Protein AF-A0A7Y7TXP9-F1 (afdb_monomer_lite)

Secondary structure (DSSP, 8-state):
-HHHHHHHHHHHHHHHHHHHHHHHHHHHHHHHHTT-HHHHHHHHHHHHHSGGGGG-HHHHHHHHHHHHHHHH-TTTTTT-TTHHHHHHHHHHHHHHH-TT-SSHHHHHHHHHHHHHHHHHHHHHHHT-TT--HHHHHHHHHHHHHHHHHHHHTT---THHHHHHHHHHHHTT-HHHHHHHHHHHHHTT---HHHHHHHHHHHHHTT-HHHHHHHHHHHHHH-TT-HHHHHHHHHHHHHTT-HHHHHHHHHHHHHH-TT-HHHHHHHHHHHHHHHT-TTS-HHHHHHHHHHHHHHHHHHHHH-TT-HHHHHHHHHHHHHHHHHHHHHHTTS-GGGHHHHHHHHHHHHHHHHHHHHHHHHHHHH-TT-HHHHHHHHHHHHHTT-HHHHHHHHHHHT-

pLDDT: mean 94.37, std 7.23, range [53.0, 98.75]

Radius of gyration: 34.76 Å; chains: 1; bounding box: 93×47×100 Å

Sequence (395 aa):
MRKSVLLLAFLVISVASFAQMKKDRTTAYNYWQKHELAKAKEYIDKASESPDAASDAKVWYYKGSIYLDLSVSPELRVLYPNALETAYESNSKAKLLDTKNEFKTEILTNLLTIAGRYYDLGVGLVQAANATRTSYQDAAANFEKSLKISSENNVIDTSVFLGLGISYSYAGDTANAIKAYKKLIEMGAKEPSAYNSLSNLYKGKGDYDNAFKYVKEGLELYPSNTDMNVTQVNLFIATKQHNKALESLFKVREKEPENVSIQYAIGVTYDLLKNDTLLPQADRDKYFKEAVTAYEKTIKMDSTHFDALFNLGVIYFNKGGDVINVANKLPLSESKKYDDMIAEGKNNLKMALPNFERAEKLNPNDSQLLLSLKEIYTRLAMMDKLQQINAKLNK

Structure (mmCIF, N/CA/C/O backbone):
data_AF-A0A7Y7TXP9-F1
#
_entry.id   AF-A0A7Y7TXP9-F1
#
loop_
_atom_site.group_PDB
_atom_site.id
_atom_site.type_symbol
_atom_site.label_atom_id
_atom_site.label_alt_id
_atom_site.label_comp_id
_atom_site.label_asym_id
_atom_site.label_entity_id
_atom_site.label_seq_id
_atom_site.pdbx_PDB_ins_code
_atom_site.Cartn_x
_atom_site.Cartn_y
_atom_site.Cartn_z
_atom_site.occupancy
_a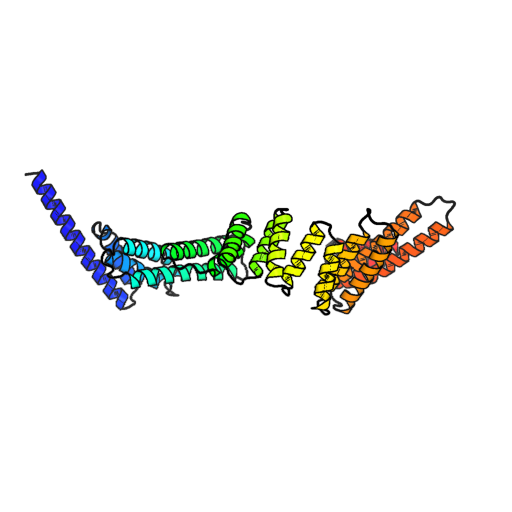tom_site.B_iso_or_equiv
_atom_site.auth_seq_id
_atom_site.auth_comp_id
_atom_site.auth_asym_id
_atom_site.auth_atom_id
_atom_site.pdbx_PDB_model_num
ATOM 1 N N . MET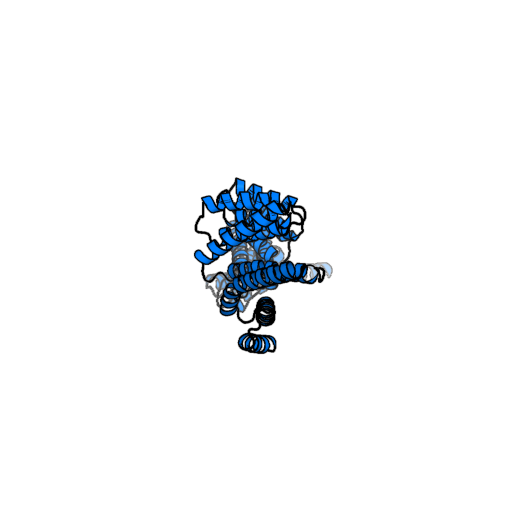 A 1 1 ? -59.384 -19.897 42.039 1.00 58.12 1 MET A N 1
ATOM 2 C CA . MET A 1 1 ? -58.187 -20.305 42.814 1.00 58.12 1 MET A CA 1
ATOM 3 C C . MET A 1 1 ? -56.966 -20.634 41.953 1.00 58.12 1 MET A C 1
ATOM 5 O O . MET A 1 1 ? -55.939 -20.021 42.191 1.00 58.12 1 MET A O 1
ATOM 9 N N . ARG A 1 2 ? -57.031 -21.508 40.930 1.00 57.25 2 ARG A N 1
ATOM 10 C CA . ARG A 1 2 ? -55.837 -21.872 40.122 1.00 57.25 2 ARG A CA 1
ATOM 11 C C . ARG A 1 2 ? -55.118 -20.693 39.435 1.00 57.25 2 ARG A C 1
ATOM 13 O O . ARG A 1 2 ? -53.897 -20.641 39.488 1.00 57.25 2 ARG A O 1
ATOM 20 N N . LYS A 1 3 ? -55.844 -19.719 38.864 1.00 53.00 3 LYS A N 1
ATOM 21 C CA . LYS A 1 3 ? -55.231 -18.513 38.257 1.00 53.00 3 LYS A CA 1
ATOM 22 C C . LYS A 1 3 ? -54.536 -17.610 39.288 1.00 53.00 3 LYS A C 1
ATOM 24 O O . LYS A 1 3 ? -53.456 -17.107 39.019 1.00 53.00 3 LYS A O 1
ATOM 29 N N . SER A 1 4 ? -55.122 -17.460 40.476 1.00 57.28 4 SER A N 1
ATOM 30 C CA . SER A 1 4 ? -54.574 -16.648 41.572 1.00 57.28 4 SER A CA 1
ATOM 31 C C . SER A 1 4 ? -53.322 -17.276 42.194 1.00 57.28 4 SER A C 1
ATOM 33 O O . SER A 1 4 ? -52.389 -16.558 42.521 1.00 57.28 4 SER A O 1
ATOM 35 N N . VAL A 1 5 ? -53.272 -18.611 42.305 1.00 65.31 5 VAL A N 1
ATOM 36 C CA . VAL A 1 5 ? -52.099 -19.356 42.804 1.00 65.31 5 VAL A CA 1
ATOM 37 C C . VAL A 1 5 ? -50.943 -19.316 41.802 1.00 65.31 5 VAL A C 1
ATOM 39 O O . VAL A 1 5 ? -49.802 -19.138 42.210 1.00 65.31 5 VAL A O 1
ATOM 42 N N . LEU A 1 6 ? -51.228 -19.413 40.498 1.00 62.00 6 LEU A N 1
ATOM 43 C CA . LEU A 1 6 ? -50.213 -19.258 39.450 1.00 62.00 6 LEU A CA 1
ATOM 44 C C . LEU A 1 6 ? -49.629 -17.840 39.423 1.00 62.00 6 LEU A C 1
ATOM 46 O O . LEU A 1 6 ? -48.417 -17.700 39.333 1.00 62.00 6 LEU A O 1
ATOM 50 N N . LEU A 1 7 ? -50.466 -16.806 39.571 1.00 60.03 7 LEU A N 1
ATOM 51 C CA . LEU A 1 7 ? -50.021 -15.412 39.697 1.00 60.03 7 LEU A CA 1
ATOM 52 C C . LEU A 1 7 ? -49.158 -15.191 40.945 1.00 60.03 7 LEU A C 1
ATOM 54 O O . LEU A 1 7 ? -48.111 -14.560 40.845 1.00 60.03 7 LEU A O 1
ATOM 58 N N . LEU A 1 8 ? -49.556 -15.743 42.097 1.00 62.56 8 LEU A N 1
ATOM 59 C CA . LEU A 1 8 ? -48.771 -15.643 43.330 1.00 62.56 8 LEU A CA 1
ATOM 60 C C . LEU A 1 8 ? -47.422 -16.368 43.206 1.00 62.56 8 LEU A C 1
ATOM 62 O O . LEU A 1 8 ? -46.400 -15.827 43.611 1.00 62.56 8 LEU A O 1
ATOM 66 N N . ALA A 1 9 ? -47.408 -17.570 42.620 1.00 60.16 9 ALA A N 1
ATOM 67 C CA . ALA A 1 9 ? -46.184 -18.336 42.398 1.00 60.16 9 ALA A CA 1
ATOM 68 C C . ALA A 1 9 ? -45.229 -17.614 41.435 1.00 60.16 9 ALA A C 1
ATOM 70 O O . ALA A 1 9 ? -44.035 -17.535 41.711 1.00 60.16 9 ALA A O 1
ATOM 71 N N . PHE A 1 10 ? -45.752 -17.018 40.357 1.00 61.94 10 PHE A N 1
ATOM 72 C CA . PHE A 1 10 ? -44.957 -16.204 39.433 1.00 61.94 10 PHE A CA 1
ATOM 73 C C . PHE A 1 10 ? -44.346 -14.983 40.130 1.00 61.94 10 PHE A C 1
ATOM 75 O O . PHE A 1 10 ? -43.168 -14.694 39.938 1.00 61.94 10 PHE A O 1
ATOM 82 N N . LEU A 1 11 ? -45.123 -14.312 40.987 1.00 64.19 11 LEU A N 1
ATOM 83 C CA . LEU A 1 11 ? -44.678 -13.136 41.736 1.00 64.19 11 LEU A CA 1
ATOM 84 C C . LEU A 1 11 ? -43.581 -13.479 42.762 1.00 64.19 11 LEU A C 1
ATOM 86 O O . LEU A 1 11 ? -42.633 -12.719 42.943 1.00 64.19 11 LEU A O 1
ATOM 90 N N . VAL A 1 12 ? -43.677 -14.639 43.419 1.00 65.56 12 VAL A N 1
ATOM 91 C CA . VAL A 1 12 ? -42.652 -15.119 44.365 1.00 65.56 12 VAL A CA 1
ATOM 92 C C . VAL A 1 12 ? -41.362 -15.502 43.632 1.00 65.56 12 VAL A C 1
ATOM 94 O O . VAL A 1 12 ? -40.275 -15.154 44.096 1.00 65.56 12 VAL A O 1
ATOM 97 N N . ILE A 1 13 ? -41.467 -16.150 42.466 1.00 64.50 13 ILE A N 1
ATOM 98 C CA . ILE A 1 13 ? -40.306 -16.508 41.636 1.00 64.50 13 ILE A CA 1
ATOM 99 C C . ILE A 1 13 ? -39.596 -15.247 41.118 1.00 64.50 13 ILE A C 1
ATOM 101 O O . ILE A 1 13 ? -38.369 -15.174 41.196 1.00 64.50 13 ILE A O 1
ATOM 105 N N . SER A 1 14 ? -40.335 -14.224 40.667 1.00 69.31 14 SER A N 1
ATOM 106 C CA . SER A 1 14 ? -39.733 -12.965 40.203 1.00 69.31 14 SER A CA 1
ATOM 107 C C . SER A 1 14 ? -39.042 -12.188 41.329 1.00 69.31 14 SER A C 1
ATOM 109 O O . SER A 1 14 ? -37.951 -11.662 41.138 1.00 69.31 14 SER A O 1
ATOM 111 N N . VAL A 1 15 ? -39.616 -12.155 42.539 1.00 75.50 15 VAL A N 1
ATOM 112 C CA . VAL A 1 15 ? -38.993 -11.467 43.689 1.00 75.50 15 VAL A CA 1
ATOM 113 C C . VAL A 1 15 ? -37.711 -12.175 44.147 1.00 75.50 15 VAL A C 1
ATOM 115 O O . VAL A 1 15 ? -36.724 -11.508 44.465 1.00 75.50 15 VAL A O 1
ATOM 118 N N . ALA A 1 16 ? -37.696 -13.512 44.150 1.00 79.50 16 ALA A N 1
ATOM 119 C CA . ALA A 1 16 ? -36.507 -14.291 44.496 1.00 79.50 16 ALA A CA 1
ATOM 120 C C . ALA A 1 16 ? -35.383 -14.124 43.457 1.00 79.50 16 ALA A C 1
ATOM 122 O O . ALA A 1 16 ? -34.233 -13.895 43.841 1.00 79.50 16 ALA A O 1
ATOM 123 N N . SER A 1 17 ? -35.721 -14.164 42.161 1.00 84.88 17 SER A N 1
ATOM 124 C CA . SER A 1 17 ? -34.792 -13.880 41.054 1.00 84.88 17 SER A CA 1
ATOM 125 C C . SER A 1 17 ? -34.138 -12.506 41.214 1.00 84.88 17 SER A C 1
ATOM 127 O O . SER A 1 17 ? -32.910 -12.387 41.203 1.00 84.88 17 SER A O 1
ATOM 129 N N . PHE A 1 18 ? -34.943 -11.476 41.474 1.00 88.44 18 PHE A N 1
ATOM 130 C CA . PHE A 1 18 ? -34.459 -10.108 41.612 1.00 88.44 18 PHE A CA 1
ATOM 131 C C . PHE A 1 18 ? -33.530 -9.915 42.818 1.00 88.44 18 PHE A C 1
ATOM 133 O O . PHE A 1 18 ? -32.506 -9.227 42.730 1.00 88.44 18 PHE A O 1
ATOM 140 N N . ALA A 1 19 ? -33.863 -10.522 43.961 1.00 92.00 19 ALA A N 1
ATOM 141 C CA . ALA A 1 19 ? -33.024 -10.472 45.156 1.00 92.00 19 ALA A CA 1
ATOM 142 C C . ALA A 1 19 ? -31.674 -11.171 44.932 1.00 92.00 19 ALA A C 1
ATOM 144 O O . ALA A 1 19 ? -30.631 -10.635 45.322 1.00 92.00 19 ALA A O 1
ATOM 145 N N . GLN A 1 20 ? -31.684 -12.326 44.259 1.00 94.44 20 GLN A N 1
ATOM 146 C CA . GLN A 1 20 ? -30.472 -13.072 43.931 1.00 94.44 20 GLN A CA 1
ATOM 147 C C . GLN A 1 20 ? -29.583 -12.293 42.950 1.00 94.44 20 GLN A C 1
ATOM 149 O O . GLN A 1 20 ? -28.403 -12.092 43.233 1.00 94.44 20 GLN A O 1
ATOM 154 N N . MET A 1 21 ? -30.158 -11.722 41.886 1.00 96.50 21 MET A N 1
ATOM 155 C CA . MET A 1 21 ? -29.439 -10.855 40.943 1.00 96.50 21 MET A CA 1
ATOM 156 C C . MET A 1 21 ? -28.727 -9.698 41.654 1.00 96.50 21 MET A C 1
ATOM 158 O O . MET A 1 21 ? -27.551 -9.428 41.402 1.00 96.50 21 MET A O 1
ATOM 162 N N . LYS A 1 22 ? -29.412 -9.004 42.575 1.00 96.75 22 LYS A N 1
ATOM 163 C CA . LYS A 1 22 ? -28.809 -7.901 43.341 1.00 96.75 22 LYS A CA 1
ATOM 164 C C . LYS A 1 22 ? -27.637 -8.366 44.203 1.00 96.75 22 LYS A C 1
ATOM 166 O O . LYS A 1 22 ? -26.642 -7.638 44.313 1.00 96.75 22 LYS A O 1
ATOM 171 N N . LYS A 1 23 ? -27.751 -9.546 44.817 1.00 97.50 23 LYS A N 1
ATOM 172 C CA . LYS A 1 23 ? -26.687 -10.151 45.625 1.00 97.50 23 LYS A CA 1
ATOM 173 C C . LYS A 1 23 ? -25.474 -10.488 44.762 1.00 97.50 23 LYS A C 1
ATOM 175 O O . LYS A 1 23 ? -24.360 -10.109 45.127 1.00 97.50 23 LYS A O 1
ATOM 180 N N . ASP A 1 24 ? -25.683 -11.124 43.614 1.00 98.19 24 ASP A N 1
ATOM 181 C CA . ASP A 1 24 ? -24.602 -11.496 42.699 1.00 98.19 24 ASP A CA 1
ATOM 182 C C . ASP A 1 24 ? -23.923 -10.257 42.111 1.00 98.19 24 ASP A C 1
ATOM 184 O O . ASP A 1 24 ? -22.701 -10.148 42.165 1.00 98.19 24 ASP A O 1
ATOM 188 N N . ARG A 1 25 ? -24.693 -9.242 41.700 1.00 97.81 25 ARG A N 1
ATOM 189 C CA . ARG A 1 25 ? -24.160 -7.944 41.255 1.00 97.81 25 ARG A CA 1
ATOM 190 C C . ARG A 1 25 ? -23.298 -7.266 42.325 1.00 97.81 25 ARG A C 1
ATOM 192 O O . ARG A 1 25 ? -22.236 -6.735 42.015 1.00 97.81 25 ARG A O 1
ATOM 199 N N . THR A 1 26 ? -23.749 -7.261 43.581 1.00 98.12 26 THR A N 1
ATOM 200 C CA . THR A 1 26 ? -22.993 -6.662 44.699 1.00 98.12 26 THR A CA 1
ATOM 201 C C . THR A 1 26 ? -21.713 -7.443 44.979 1.00 98.12 26 THR A C 1
ATOM 203 O O . THR A 1 26 ? -20.654 -6.860 45.196 1.00 98.12 26 THR A O 1
ATOM 206 N N . THR A 1 27 ? -21.795 -8.772 44.931 1.00 98.44 27 THR A N 1
ATOM 207 C CA . THR A 1 27 ? -20.637 -9.656 45.093 1.00 98.44 27 THR A CA 1
ATOM 208 C C . THR A 1 27 ? -19.616 -9.431 43.978 1.00 98.44 27 THR A C 1
ATOM 210 O O . THR A 1 27 ? -18.429 -9.280 44.264 1.00 98.44 27 THR A O 1
ATOM 213 N N . ALA A 1 28 ? -20.073 -9.319 42.728 1.00 98.56 28 ALA A N 1
ATOM 214 C CA . ALA A 1 28 ? -19.230 -9.009 41.581 1.00 98.56 28 ALA A CA 1
ATOM 215 C C . ALA A 1 28 ? -18.500 -7.673 41.752 1.00 98.56 28 ALA A C 1
ATOM 217 O O . ALA A 1 28 ? -17.284 -7.621 41.586 1.00 98.56 28 ALA A O 1
ATOM 218 N N . TYR A 1 29 ? -19.220 -6.620 42.157 1.00 98.31 29 TYR A N 1
ATOM 219 C CA . TYR A 1 29 ? -18.627 -5.315 42.449 1.00 98.31 29 TYR A CA 1
ATOM 220 C C . TYR A 1 29 ? -17.538 -5.418 43.523 1.00 98.31 29 TYR A C 1
ATOM 222 O O . TYR A 1 29 ? -16.434 -4.923 43.326 1.00 98.31 29 TYR A O 1
ATOM 230 N N . ASN A 1 30 ? -17.800 -6.122 44.625 1.00 98.44 30 ASN A N 1
ATOM 231 C CA . ASN A 1 30 ? -16.824 -6.275 45.704 1.00 98.44 30 ASN A CA 1
ATOM 232 C C . ASN A 1 30 ? -15.546 -7.001 45.257 1.00 98.44 30 ASN A C 1
ATOM 234 O O . ASN A 1 30 ? -14.458 -6.624 45.688 1.00 98.44 30 ASN A O 1
ATOM 238 N N . TYR A 1 31 ? -15.653 -8.027 44.406 1.00 98.62 31 TYR A N 1
ATOM 239 C CA . TYR A 1 31 ? -14.475 -8.680 43.823 1.00 98.62 31 TYR A CA 1
ATOM 240 C C . TYR A 1 31 ? -13.756 -7.783 42.818 1.00 98.62 31 TYR A C 1
ATOM 242 O O . TYR A 1 31 ? -12.527 -7.761 42.794 1.00 98.62 31 TYR A O 1
ATOM 250 N N . TRP A 1 32 ? -14.505 -7.009 42.033 1.00 98.19 32 TRP A N 1
ATOM 251 C CA . TRP A 1 32 ? -13.940 -6.056 41.086 1.00 98.19 32 TRP A CA 1
ATOM 252 C C . TRP A 1 32 ? -13.111 -4.976 41.793 1.00 98.19 32 TRP A C 1
ATOM 254 O O . TRP A 1 32 ? -11.963 -4.761 41.420 1.00 98.19 32 TRP A O 1
ATOM 264 N N . GLN A 1 33 ? -13.620 -4.398 42.889 1.00 97.75 33 GLN A N 1
ATOM 265 C CA . GLN A 1 33 ? -12.883 -3.423 43.710 1.00 97.75 33 GLN A CA 1
ATOM 266 C C . GLN A 1 33 ? -11.614 -4.002 44.362 1.00 97.75 33 GLN A C 1
ATOM 268 O O . GLN A 1 33 ? -10.717 -3.258 44.743 1.00 97.75 33 GLN A O 1
ATOM 273 N N . LYS A 1 34 ? -11.526 -5.330 44.495 1.00 97.75 34 LYS A N 1
ATOM 274 C CA . LYS A 1 34 ? -10.330 -6.043 44.976 1.00 97.75 34 LYS A CA 1
ATOM 275 C C . LYS A 1 34 ? -9.392 -6.478 43.845 1.00 97.75 34 LYS A C 1
ATOM 277 O O . LYS A 1 34 ? -8.436 -7.200 44.107 1.00 97.75 34 LYS A O 1
ATOM 282 N N . HIS A 1 35 ? -9.676 -6.091 42.600 1.00 95.56 35 HIS A N 1
ATOM 283 C CA . HIS A 1 35 ? -8.983 -6.544 41.389 1.00 95.56 35 HIS A CA 1
ATOM 284 C C . HIS A 1 35 ? -8.980 -8.076 41.195 1.00 95.56 35 HIS A C 1
ATOM 286 O O . HIS A 1 35 ? -8.168 -8.625 40.452 1.00 95.56 35 HIS A O 1
ATOM 292 N N . GLU A 1 36 ? -9.933 -8.794 41.800 1.00 97.31 36 GLU A N 1
ATOM 293 C CA . GLU A 1 36 ? -10.119 -10.240 41.626 1.00 97.31 36 GLU A CA 1
ATOM 294 C C . GLU A 1 36 ? -10.991 -10.522 40.383 1.00 97.31 36 GLU A C 1
ATOM 296 O O . GLU A 1 36 ? -12.106 -11.045 40.477 1.00 97.31 36 GLU A O 1
ATOM 301 N N . LEU A 1 37 ? -10.492 -10.146 39.198 1.00 97.25 37 LEU A N 1
ATOM 302 C CA . LEU A 1 37 ? -11.286 -10.031 37.962 1.00 97.25 37 LEU A CA 1
ATOM 303 C C . LEU A 1 37 ? -11.977 -11.330 37.519 1.00 97.25 37 LEU A C 1
ATOM 305 O O . LEU A 1 37 ? -13.117 -11.287 37.065 1.00 97.25 37 LEU A O 1
ATOM 309 N N . ALA A 1 38 ? -11.343 -12.495 37.689 1.00 96.62 38 ALA A N 1
ATOM 310 C CA . ALA A 1 38 ? -11.958 -13.778 37.333 1.00 96.62 38 ALA A CA 1
ATOM 311 C C . ALA A 1 38 ? -13.196 -14.096 38.195 1.00 96.62 38 ALA A C 1
ATOM 313 O O . ALA A 1 38 ? -14.203 -14.577 37.679 1.00 96.62 38 ALA A O 1
ATOM 314 N N . LYS A 1 39 ? -13.158 -13.770 39.496 1.00 98.06 39 LYS A N 1
ATOM 315 C CA . LYS A 1 39 ? -14.320 -13.928 40.385 1.00 98.06 39 LYS A CA 1
ATOM 316 C C . LYS A 1 39 ? -15.367 -12.858 40.111 1.00 98.06 39 LYS A C 1
ATOM 318 O O . LYS A 1 39 ? -16.553 -13.162 40.064 1.00 98.06 39 LYS A O 1
ATOM 323 N N . ALA A 1 40 ? -14.942 -11.615 39.879 1.00 98.50 40 ALA A N 1
ATOM 324 C CA . ALA A 1 40 ? -15.851 -10.544 39.483 1.00 98.50 40 ALA A CA 1
ATOM 325 C C . ALA A 1 40 ? -16.651 -10.934 38.226 1.00 98.50 40 ALA A C 1
ATOM 327 O O . ALA A 1 40 ? -17.874 -10.796 38.216 1.00 98.50 40 ALA A O 1
ATOM 328 N N . LYS A 1 41 ? -15.972 -11.513 37.223 1.00 98.38 41 LYS A N 1
ATOM 329 C CA . LYS A 1 41 ? -16.573 -12.082 36.010 1.00 98.38 41 LYS A CA 1
ATOM 330 C C . LYS A 1 41 ? -17.606 -13.165 36.329 1.00 98.38 41 LYS A C 1
ATOM 332 O O . LYS A 1 41 ? -18.728 -13.095 35.840 1.00 98.38 41 LYS A O 1
ATOM 337 N N . GLU A 1 42 ? -17.248 -14.144 37.159 1.00 98.19 42 GLU A N 1
ATOM 338 C CA . GLU A 1 42 ? -18.145 -15.247 37.529 1.00 98.19 42 GLU A CA 1
ATOM 339 C C . GLU A 1 42 ? -19.477 -14.734 38.097 1.00 98.19 42 GLU A C 1
ATOM 341 O O . GLU A 1 42 ? -20.552 -15.152 37.664 1.00 98.19 42 GLU A O 1
ATOM 346 N N . TYR A 1 43 ? -19.417 -13.804 39.052 1.00 98.62 43 TYR A N 1
ATOM 347 C CA . TYR A 1 43 ? -20.621 -13.278 39.693 1.00 98.62 43 TYR A CA 1
ATOM 348 C C . TYR A 1 43 ? -21.394 -12.303 38.801 1.00 98.62 43 TYR A C 1
ATOM 350 O O . TYR A 1 43 ? -22.625 -12.281 38.869 1.00 98.62 43 TYR A O 1
ATOM 358 N N . ILE A 1 44 ? -20.725 -11.509 37.955 1.00 98.69 44 ILE A N 1
ATOM 359 C CA . ILE A 1 44 ? -21.446 -10.588 37.069 1.00 98.69 44 ILE A CA 1
ATOM 360 C C . ILE A 1 44 ? -22.140 -11.321 35.921 1.00 98.69 44 ILE A C 1
ATOM 362 O O . ILE A 1 44 ? -23.223 -10.905 35.510 1.00 98.69 44 ILE A O 1
ATOM 366 N N . ASP A 1 45 ? -21.575 -12.434 35.448 1.00 98.38 45 ASP A N 1
ATOM 367 C CA . ASP A 1 45 ? -22.228 -13.288 34.458 1.00 98.38 45 ASP A CA 1
ATOM 368 C C . ASP A 1 45 ? -23.510 -13.893 35.038 1.00 98.38 45 ASP A C 1
ATOM 370 O O . ASP A 1 45 ? -24.575 -13.681 34.454 1.00 98.38 45 ASP A O 1
ATOM 374 N N . LYS A 1 46 ? -23.440 -14.481 36.244 1.00 97.75 46 LYS A N 1
ATOM 375 C CA . LYS A 1 46 ? -24.615 -14.972 36.992 1.00 97.75 46 LYS A CA 1
ATOM 376 C C . LYS A 1 46 ? -25.687 -13.894 37.159 1.00 97.75 46 LYS A C 1
ATOM 378 O O . LYS A 1 46 ? -26.861 -14.133 36.894 1.00 97.75 46 LYS A O 1
ATOM 383 N N . ALA A 1 47 ? -25.291 -12.682 37.557 1.00 97.94 47 ALA A N 1
ATOM 384 C CA . ALA A 1 47 ? -26.229 -11.571 37.690 1.00 97.94 47 ALA A CA 1
ATOM 385 C C . ALA A 1 47 ? -26.882 -11.206 36.344 1.00 97.94 47 ALA A C 1
ATOM 387 O O . ALA A 1 47 ? -28.075 -10.923 36.299 1.00 97.94 47 ALA A O 1
ATOM 388 N N . SER A 1 48 ? -26.122 -11.225 35.245 1.00 97.56 48 SER A N 1
ATOM 389 C CA . SER A 1 48 ? -26.611 -10.840 33.914 1.00 97.56 48 SER A CA 1
ATOM 390 C C . SER A 1 48 ? -27.551 -11.853 33.250 1.00 97.56 48 SER A C 1
ATOM 392 O O . SER A 1 48 ? -28.262 -11.482 32.318 1.00 97.56 48 SER A O 1
ATOM 394 N N . GLU A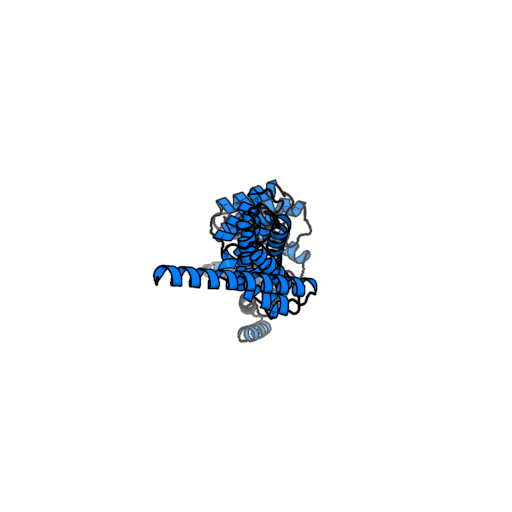 1 49 ? -27.575 -13.100 33.728 1.00 96.06 49 GLU A N 1
ATOM 395 C CA . GLU A 1 49 ? -28.486 -14.157 33.262 1.00 96.06 49 GLU A CA 1
ATOM 396 C C . GLU A 1 49 ? -29.899 -14.037 33.855 1.00 96.06 49 GLU A C 1
ATOM 398 O O . GLU A 1 49 ? -30.847 -14.619 33.325 1.00 96.06 49 GLU A O 1
ATOM 403 N N . SER A 1 50 ? -30.068 -13.271 34.938 1.00 95.25 50 SER A N 1
ATOM 404 C CA . SER A 1 50 ? -31.386 -13.031 35.526 1.00 95.25 50 SER A CA 1
ATOM 405 C C . SER A 1 50 ? -32.300 -12.288 34.537 1.00 95.25 50 SER A C 1
ATOM 407 O O . SER A 1 50 ? -31.875 -11.292 33.944 1.00 95.25 50 SER A O 1
ATOM 409 N N . PRO A 1 51 ? -33.584 -12.676 34.404 1.00 92.44 51 PRO A N 1
ATOM 410 C CA . PRO A 1 51 ? -34.552 -11.930 33.598 1.00 92.44 51 PRO A CA 1
ATOM 411 C C . PRO A 1 51 ? -34.670 -10.457 34.009 1.00 92.44 51 PRO A C 1
ATOM 413 O O . PRO A 1 51 ? -34.860 -9.583 33.162 1.00 92.44 51 PRO A O 1
ATOM 416 N N . ASP A 1 52 ? -34.502 -10.172 35.302 1.00 92.69 52 ASP A N 1
ATOM 417 C CA . ASP A 1 52 ? -34.599 -8.821 35.850 1.00 92.69 52 ASP A CA 1
ATOM 418 C C . ASP A 1 52 ? -33.437 -7.920 35.390 1.00 92.69 52 ASP A C 1
ATOM 420 O O . ASP A 1 52 ? -33.587 -6.695 35.295 1.00 92.69 52 ASP A O 1
ATOM 424 N N . ALA A 1 53 ? -32.299 -8.519 35.011 1.00 93.81 53 ALA A N 1
ATOM 425 C CA . ALA A 1 53 ? -31.123 -7.797 34.538 1.00 93.81 53 ALA A CA 1
ATOM 426 C C . ALA A 1 53 ? -31.405 -7.038 33.244 1.00 93.81 53 ALA A C 1
ATOM 428 O O . ALA A 1 53 ? -30.753 -6.032 32.978 1.00 93.81 53 ALA A O 1
ATOM 429 N N . ALA A 1 54 ? -32.396 -7.455 32.447 1.00 92.50 54 ALA A N 1
ATOM 430 C CA . ALA A 1 54 ? -32.783 -6.769 31.215 1.00 92.50 54 ALA A CA 1
ATOM 431 C C . ALA A 1 54 ? -33.108 -5.277 31.421 1.00 92.50 54 ALA A C 1
ATOM 433 O O . ALA A 1 54 ? -32.966 -4.503 30.477 1.00 92.50 54 ALA A O 1
ATOM 434 N N . SER A 1 55 ? -33.488 -4.886 32.643 1.00 92.69 55 SER A N 1
ATOM 435 C CA . SER A 1 55 ? -33.836 -3.512 33.023 1.00 92.69 55 SER A CA 1
ATOM 436 C C . SER A 1 55 ? -32.841 -2.837 33.984 1.00 92.69 55 SER A C 1
ATOM 438 O O . SER A 1 55 ? -33.027 -1.672 34.333 1.00 92.69 55 SER A O 1
ATOM 440 N N . ASP A 1 56 ? -31.780 -3.528 34.417 1.00 95.44 56 ASP A N 1
ATOM 441 C CA . ASP A 1 56 ? -30.855 -3.033 35.446 1.00 95.44 56 ASP A CA 1
ATOM 442 C C . ASP A 1 56 ? -29.566 -2.472 34.819 1.00 95.44 56 ASP A C 1
ATOM 444 O O . ASP A 1 56 ? -28.631 -3.208 34.500 1.00 95.44 56 ASP A O 1
ATOM 448 N N . ALA A 1 57 ? -29.499 -1.145 34.663 1.00 97.25 57 ALA A N 1
ATOM 449 C CA . ALA A 1 57 ? -28.334 -0.460 34.091 1.00 97.25 57 ALA A CA 1
ATOM 450 C C . ALA A 1 57 ? -27.022 -0.770 34.838 1.00 97.25 57 ALA A C 1
ATOM 452 O O . ALA A 1 57 ? -25.966 -0.873 34.216 1.00 97.25 57 ALA A O 1
ATOM 453 N N . LYS A 1 58 ? -27.087 -0.973 36.162 1.00 97.88 58 LYS A N 1
ATOM 454 C CA . LYS A 1 58 ? -25.920 -1.213 37.024 1.00 97.88 58 LYS A CA 1
ATOM 455 C C . LYS A 1 58 ? -25.298 -2.586 36.768 1.00 97.88 58 LYS A C 1
ATOM 457 O O . LYS A 1 58 ? -24.076 -2.696 36.786 1.00 97.88 58 LYS A O 1
ATOM 462 N N . VAL A 1 59 ? -26.105 -3.616 36.486 1.00 98.38 59 VAL A N 1
ATOM 463 C CA . VAL A 1 59 ? -25.594 -4.936 36.060 1.00 98.38 59 VAL A CA 1
ATOM 464 C C . VAL A 1 59 ? -24.770 -4.801 34.781 1.00 98.38 59 VAL A C 1
ATOM 466 O O . VAL A 1 59 ? -23.635 -5.269 34.730 1.00 98.38 59 VAL A O 1
ATOM 469 N N . TRP A 1 60 ? -25.311 -4.131 33.762 1.00 98.62 60 TRP A N 1
ATOM 470 C CA . TRP A 1 60 ? -24.634 -4.001 32.469 1.00 98.62 60 TRP A CA 1
ATOM 471 C C . TRP A 1 60 ? -23.426 -3.070 32.522 1.00 98.62 60 TRP A C 1
ATOM 473 O O . TRP A 1 60 ? -22.420 -3.365 31.883 1.00 98.62 60 TRP A O 1
ATOM 483 N N . TYR A 1 61 ? -23.478 -2.007 33.328 1.00 98.62 61 TYR A N 1
ATOM 484 C CA . TYR A 1 61 ? -22.323 -1.146 33.575 1.00 98.62 61 TYR A CA 1
ATOM 485 C C . TYR A 1 61 ? -21.185 -1.934 34.237 1.00 98.62 61 TYR A C 1
ATOM 487 O O . TYR A 1 61 ? -20.081 -1.971 33.702 1.00 98.62 61 TYR A O 1
ATOM 495 N N . TYR A 1 62 ? -21.453 -2.641 35.344 1.00 98.62 62 TYR A N 1
ATOM 496 C CA . TYR A 1 62 ? -20.426 -3.445 36.017 1.00 98.62 62 TYR A CA 1
ATOM 497 C C . TYR A 1 62 ? -19.884 -4.548 35.112 1.00 98.62 62 TYR A C 1
ATOM 499 O O . TYR A 1 62 ? -18.674 -4.755 35.077 1.00 98.62 62 TYR A O 1
ATOM 507 N N . LYS A 1 63 ? -20.745 -5.218 34.335 1.00 98.75 63 LYS A N 1
ATOM 508 C CA . LYS A 1 63 ? -20.299 -6.205 33.344 1.00 98.75 63 LYS A CA 1
ATOM 509 C C . LYS A 1 63 ? -19.373 -5.555 32.323 1.00 98.75 63 LYS A C 1
ATOM 511 O O . LYS A 1 63 ? -18.275 -6.049 32.099 1.00 98.75 63 LYS A O 1
ATOM 516 N N . GLY A 1 64 ? -19.774 -4.415 31.770 1.00 98.62 64 GLY A N 1
ATOM 517 C CA . GLY A 1 64 ? -18.978 -3.646 30.824 1.00 98.62 64 GLY A CA 1
ATOM 518 C C . GLY A 1 64 ? -17.591 -3.290 31.354 1.00 98.62 64 GLY A C 1
ATOM 519 O O . GLY A 1 64 ? -16.602 -3.538 30.670 1.00 98.62 64 GLY A O 1
ATOM 520 N N . SER A 1 65 ? -17.510 -2.762 32.574 1.00 98.69 65 SER A N 1
ATOM 521 C CA . SER A 1 65 ? -16.240 -2.362 33.189 1.00 98.69 65 SER A CA 1
ATOM 522 C C . SER A 1 65 ? -15.351 -3.554 33.552 1.00 98.69 65 SER A C 1
ATOM 524 O O . SER A 1 65 ? -14.165 -3.549 33.240 1.00 98.69 65 SER A O 1
ATOM 526 N N . ILE A 1 66 ? -15.914 -4.619 34.136 1.00 98.62 66 ILE A N 1
ATOM 527 C CA . ILE A 1 66 ? -15.154 -5.833 34.482 1.00 98.62 66 ILE A CA 1
ATOM 528 C C . ILE A 1 66 ? -14.557 -6.469 33.222 1.00 98.62 66 ILE A C 1
ATOM 530 O O . ILE A 1 66 ? -13.390 -6.852 33.207 1.00 98.62 66 ILE A O 1
ATOM 534 N N . TYR A 1 67 ? -15.344 -6.576 32.149 1.00 98.75 67 TYR A N 1
ATOM 535 C CA . TYR A 1 67 ? -14.865 -7.142 30.891 1.00 98.75 67 TYR A CA 1
ATOM 536 C C . TYR A 1 67 ? -13.857 -6.234 30.174 1.00 98.75 67 TYR A C 1
ATOM 538 O O . TYR A 1 67 ? -12.945 -6.743 29.520 1.00 98.75 67 TYR A O 1
ATOM 546 N N . LEU A 1 68 ? -13.957 -4.912 30.339 1.00 98.44 68 LEU A N 1
ATOM 547 C CA . LEU A 1 68 ? -12.927 -3.991 29.866 1.00 98.44 68 LEU A CA 1
ATOM 548 C C . LEU A 1 68 ? -11.597 -4.250 30.587 1.00 98.44 68 LEU A C 1
ATOM 550 O O . LEU A 1 68 ? -10.588 -4.461 29.912 1.00 98.44 68 LEU A O 1
ATOM 554 N N . ASP A 1 69 ? -11.605 -4.353 31.917 1.00 97.62 69 ASP A N 1
ATOM 555 C CA . ASP A 1 69 ? -10.409 -4.652 32.717 1.00 97.62 69 ASP A CA 1
ATOM 556 C C . ASP A 1 69 ? -9.787 -6.011 32.352 1.00 97.62 69 ASP A C 1
ATOM 558 O O . ASP A 1 69 ? -8.566 -6.136 32.215 1.00 97.62 69 ASP A O 1
ATOM 562 N N . LEU A 1 70 ? -10.621 -7.028 32.103 1.00 97.12 70 LEU A N 1
ATOM 563 C CA . LEU A 1 70 ? -10.165 -8.327 31.594 1.00 97.12 70 LEU A CA 1
ATOM 564 C C . LEU A 1 70 ? -9.459 -8.205 30.238 1.00 97.12 70 LEU A C 1
ATOM 566 O O . LEU A 1 70 ? -8.455 -8.878 30.012 1.00 97.12 70 LEU A O 1
ATOM 570 N N . SER A 1 71 ? -9.968 -7.357 29.339 1.00 95.94 71 SER A N 1
ATOM 571 C CA . SER A 1 71 ? -9.416 -7.190 27.988 1.00 95.94 71 SER A CA 1
ATOM 572 C C . SER A 1 71 ? -8.060 -6.472 27.958 1.00 95.94 71 SER A C 1
ATOM 574 O O . SER A 1 71 ? -7.290 -6.633 27.004 1.00 95.94 71 SER A O 1
ATOM 576 N N . VAL A 1 72 ? -7.753 -5.678 28.989 1.00 92.75 72 VAL A N 1
ATOM 577 C CA . VAL A 1 72 ? -6.496 -4.922 29.082 1.00 92.75 72 VAL A CA 1
ATOM 578 C C . VAL A 1 72 ? -5.448 -5.603 29.963 1.00 92.75 72 VAL A C 1
ATOM 580 O O . VAL A 1 72 ? -4.264 -5.315 29.790 1.00 92.75 72 VAL A O 1
ATOM 583 N N . SER A 1 73 ? -5.838 -6.542 30.834 1.00 92.81 73 SER A N 1
ATOM 584 C CA . SER A 1 73 ? -4.897 -7.360 31.611 1.00 92.81 73 SER A CA 1
ATOM 585 C C . SER A 1 73 ? -4.024 -8.226 30.685 1.00 92.81 73 SER A C 1
ATOM 587 O O . SER A 1 73 ? -4.563 -9.017 29.904 1.00 92.81 73 SER A O 1
ATOM 589 N N . PRO A 1 74 ? -2.682 -8.122 30.763 1.00 88.75 74 PRO A N 1
ATOM 590 C CA . PRO A 1 74 ? -1.772 -8.922 29.943 1.00 88.75 74 PRO A CA 1
ATOM 591 C C . PRO A 1 74 ? -1.980 -10.432 30.087 1.00 88.75 74 PRO A C 1
ATOM 593 O O . PRO A 1 74 ? -1.933 -11.150 29.087 1.00 88.75 74 PRO A O 1
ATOM 596 N N . GLU A 1 75 ? -2.238 -10.898 31.309 1.00 90.69 75 GLU A N 1
ATOM 597 C CA . GLU A 1 75 ? -2.398 -12.311 31.648 1.00 90.69 75 GLU A CA 1
ATOM 598 C C . GLU A 1 75 ? -3.789 -12.826 31.265 1.00 90.69 75 GLU A C 1
ATOM 600 O O . GLU A 1 75 ? -3.929 -13.930 30.738 1.00 90.69 75 GLU A O 1
ATOM 605 N N . LEU A 1 76 ? -4.832 -12.027 31.512 1.00 91.50 76 LEU A N 1
ATOM 606 C CA . LEU A 1 76 ? -6.216 -12.484 31.377 1.00 91.50 76 LEU A CA 1
ATOM 607 C C . LEU A 1 76 ? -6.782 -12.293 29.970 1.00 91.50 76 LEU A C 1
ATOM 609 O O . LEU A 1 76 ? -7.642 -13.077 29.568 1.00 91.50 76 LEU A O 1
ATOM 613 N N . ARG A 1 77 ? -6.289 -11.332 29.179 1.00 88.88 77 ARG A N 1
ATOM 614 C CA . ARG A 1 77 ? -6.798 -11.095 27.814 1.00 88.88 77 ARG A CA 1
ATOM 615 C C . ARG A 1 77 ? -6.675 -12.318 26.900 1.00 88.88 77 ARG A C 1
ATOM 617 O O . ARG A 1 77 ? -7.494 -12.497 26.008 1.00 88.88 77 ARG A O 1
ATOM 624 N N . VAL A 1 78 ? -5.675 -13.172 27.140 1.00 90.38 78 VAL A N 1
ATOM 625 C CA . VAL A 1 78 ? -5.469 -14.425 26.393 1.00 90.38 78 VAL A CA 1
ATOM 626 C C . VAL A 1 78 ? -6.518 -15.474 26.774 1.00 90.38 78 VAL A C 1
ATOM 628 O O . VAL A 1 78 ? -6.968 -16.235 25.923 1.00 90.38 78 VAL A O 1
ATOM 631 N N . LEU A 1 79 ? -6.938 -15.495 28.042 1.00 93.62 79 LEU A N 1
ATOM 632 C CA . LEU A 1 79 ? -7.962 -16.413 28.550 1.00 93.62 79 LEU A CA 1
ATOM 633 C C . LEU A 1 79 ? -9.381 -15.979 28.161 1.00 93.62 79 LEU A C 1
ATOM 635 O O . LEU A 1 79 ? -10.282 -16.812 28.080 1.00 93.62 79 LEU A O 1
ATOM 639 N N . TYR A 1 80 ? -9.581 -14.684 27.913 1.00 94.25 80 TYR A N 1
ATOM 640 C CA . TYR A 1 80 ? -10.875 -14.100 27.568 1.00 94.25 80 TYR A CA 1
ATOM 641 C C . TYR A 1 80 ? -10.788 -13.288 26.263 1.00 94.25 80 TYR A C 1
ATOM 643 O O . TYR A 1 80 ? -10.939 -12.065 26.288 1.00 94.25 80 TYR A O 1
ATOM 651 N N . PRO A 1 81 ? -10.591 -13.941 25.103 1.00 92.31 81 PRO A N 1
ATOM 652 C CA . PRO A 1 81 ? -10.357 -13.251 23.829 1.00 92.31 81 PRO A CA 1
ATOM 653 C C . PRO A 1 81 ? -11.530 -12.360 23.385 1.00 92.31 81 PRO A C 1
ATOM 655 O O . PRO A 1 81 ? -11.324 -11.350 22.722 1.00 92.31 81 PRO A O 1
ATOM 658 N N . ASN A 1 82 ? -12.754 -12.678 23.819 1.00 94.88 82 ASN A N 1
ATOM 659 C CA . ASN A 1 82 ? -13.965 -11.913 23.494 1.00 94.88 82 ASN A CA 1
ATOM 660 C C . ASN A 1 82 ? -14.298 -10.836 24.541 1.00 94.88 82 ASN A C 1
ATOM 662 O O . ASN A 1 82 ? -15.396 -10.269 24.530 1.00 94.88 82 ASN A O 1
ATOM 666 N N . ALA A 1 83 ? -13.389 -10.563 25.486 1.00 97.38 83 ALA A N 1
ATOM 667 C CA . ALA A 1 83 ? -13.686 -9.665 26.595 1.00 97.38 83 ALA A CA 1
ATOM 668 C C . ALA A 1 83 ? -13.957 -8.230 26.133 1.00 97.38 83 ALA A C 1
ATOM 670 O O . ALA A 1 83 ? -14.888 -7.600 26.624 1.00 97.38 83 ALA A O 1
ATOM 671 N N . LEU A 1 84 ? -13.210 -7.741 25.140 1.00 97.44 84 LEU A N 1
ATOM 672 C CA . LEU A 1 84 ? -13.389 -6.388 24.612 1.00 97.44 84 LEU A CA 1
ATOM 673 C C . LEU A 1 84 ? -14.756 -6.204 23.927 1.00 97.44 84 LEU A C 1
ATOM 675 O O . LEU A 1 84 ? -15.402 -5.169 24.082 1.00 97.44 84 LEU A O 1
ATOM 679 N N . GLU A 1 85 ? -15.226 -7.221 23.204 1.00 97.81 85 GLU A N 1
ATOM 680 C CA . GLU A 1 85 ? -16.550 -7.216 22.573 1.00 97.81 85 GLU A CA 1
ATOM 681 C C . GLU A 1 85 ? -17.666 -7.278 23.619 1.00 97.81 85 GLU A C 1
ATOM 683 O O . GLU A 1 85 ? -18.578 -6.452 23.600 1.00 97.81 85 GLU A O 1
ATOM 688 N N . THR A 1 86 ? -17.521 -8.149 24.622 1.00 98.38 86 THR A N 1
ATOM 689 C CA . THR A 1 86 ? -18.469 -8.228 25.747 1.00 98.38 86 THR A CA 1
ATOM 690 C C . THR A 1 86 ? -18.533 -6.907 26.524 1.00 98.38 86 THR A C 1
ATOM 692 O O . THR A 1 86 ? -19.612 -6.484 26.957 1.00 98.38 86 THR A O 1
ATOM 695 N N . ALA A 1 87 ? -17.392 -6.227 26.683 1.00 98.62 87 ALA A N 1
ATOM 696 C CA . ALA A 1 87 ? -17.312 -4.914 27.310 1.00 98.62 87 ALA A CA 1
ATOM 697 C C . ALA A 1 87 ? -18.094 -3.857 26.516 1.00 98.62 87 ALA A C 1
ATOM 699 O O . ALA A 1 87 ? -18.840 -3.076 27.114 1.00 98.62 87 ALA A O 1
ATOM 700 N N . TYR A 1 88 ? -17.967 -3.850 25.184 1.00 98.44 88 TYR A N 1
ATOM 701 C CA . TYR A 1 88 ? -18.708 -2.944 24.300 1.00 98.44 88 TYR A CA 1
ATOM 702 C C . TYR A 1 88 ? -20.216 -3.172 24.386 1.00 98.44 88 TYR A C 1
ATOM 704 O O . TYR A 1 88 ? -20.967 -2.225 24.628 1.00 98.44 88 TYR A O 1
ATOM 712 N N . GLU A 1 89 ? -20.662 -4.417 24.219 1.00 98.25 89 GLU A N 1
ATOM 713 C CA . GLU A 1 89 ? -22.084 -4.769 24.233 1.00 98.25 89 GLU A CA 1
ATOM 714 C C . GLU A 1 89 ? -22.731 -4.406 25.571 1.00 98.25 89 GLU A C 1
ATOM 716 O O . GLU A 1 89 ? -23.807 -3.802 25.617 1.00 98.25 89 GLU A O 1
ATOM 721 N N . SER A 1 90 ? -22.038 -4.711 26.671 1.00 98.62 90 SER A N 1
ATOM 722 C CA . SER A 1 90 ? -22.531 -4.441 28.019 1.00 98.62 90 SER A CA 1
ATOM 723 C C . SER A 1 90 ? -22.584 -2.941 28.318 1.00 98.62 90 SER A C 1
ATOM 725 O O . SER A 1 90 ? -23.612 -2.464 28.791 1.00 98.62 90 SER A O 1
ATOM 727 N N . ASN A 1 91 ? -21.547 -2.162 27.980 1.00 98.56 91 ASN A N 1
ATOM 728 C CA . ASN A 1 91 ? -21.581 -0.703 28.155 1.00 98.56 91 ASN A CA 1
ATOM 729 C C . ASN A 1 91 ? -22.624 -0.032 27.246 1.00 98.56 91 ASN A C 1
ATOM 731 O O . ASN A 1 91 ? -23.312 0.890 27.679 1.00 98.56 91 ASN A O 1
ATOM 735 N N . SER A 1 92 ? -22.801 -0.515 26.015 1.00 98.06 92 SER A N 1
ATOM 736 C CA . SER A 1 92 ? -23.833 -0.007 25.100 1.00 98.06 92 SER A CA 1
ATOM 737 C C . SER A 1 92 ? -25.235 -0.262 25.647 1.00 98.06 92 SER A C 1
ATOM 739 O O . SER A 1 92 ? -26.080 0.633 25.646 1.00 98.06 92 SER A O 1
ATOM 741 N N . LYS A 1 93 ? -25.476 -1.457 26.199 1.00 98.12 93 LYS A N 1
ATOM 742 C CA . LYS A 1 93 ? -26.735 -1.779 26.876 1.00 98.12 93 LYS A CA 1
ATOM 743 C C . LYS A 1 93 ? -26.933 -0.951 28.145 1.00 98.12 93 LYS A C 1
ATOM 745 O O . LYS A 1 93 ? -28.028 -0.442 28.366 1.00 98.12 93 LYS A O 1
ATOM 750 N N . ALA A 1 94 ? -25.882 -0.758 28.942 1.00 98.25 94 ALA A N 1
ATOM 751 C CA . ALA A 1 94 ? -25.922 0.102 30.122 1.00 98.25 94 ALA A CA 1
ATOM 752 C C . ALA A 1 94 ? -26.306 1.543 29.757 1.00 98.25 94 ALA A C 1
ATOM 754 O O . ALA A 1 94 ? -27.189 2.106 30.396 1.00 98.25 94 ALA A O 1
ATOM 755 N N . LYS A 1 95 ? -25.726 2.100 28.681 1.00 97.56 95 LYS A N 1
ATOM 756 C CA . LYS A 1 95 ? -26.034 3.447 28.166 1.00 97.56 95 LYS A CA 1
ATOM 757 C C . LYS A 1 95 ? -27.520 3.620 27.845 1.00 97.56 95 LYS A C 1
ATOM 759 O O . LYS A 1 95 ? -28.084 4.670 28.130 1.00 97.56 95 LYS A O 1
ATOM 764 N N . LEU A 1 96 ? -28.152 2.602 27.256 1.00 96.94 96 LEU A N 1
ATOM 765 C CA . LEU A 1 96 ? -29.582 2.630 26.924 1.00 96.94 96 LEU A CA 1
ATOM 766 C C . LEU A 1 96 ? -30.478 2.561 28.170 1.00 96.94 96 LEU A C 1
ATOM 768 O O . LEU A 1 96 ? -31.558 3.147 28.183 1.00 96.94 96 LEU A O 1
ATOM 772 N N . LEU A 1 97 ? -30.043 1.838 29.205 1.00 97.50 97 LEU A N 1
ATOM 773 C CA . LEU A 1 97 ? -30.812 1.629 30.435 1.00 97.50 97 LEU A CA 1
ATOM 774 C C . LEU A 1 97 ? -30.612 2.747 31.472 1.00 97.50 97 LEU A C 1
ATOM 776 O O . LEU A 1 97 ? -31.490 2.959 32.312 1.00 97.50 97 LEU A O 1
ATOM 780 N N . ASP A 1 98 ? -29.490 3.469 31.426 1.00 96.62 98 ASP A N 1
ATOM 781 C CA . ASP A 1 98 ? -29.130 4.536 32.369 1.00 96.62 98 ASP A CA 1
ATOM 782 C C . ASP A 1 98 ? -29.894 5.851 32.116 1.00 96.62 98 ASP A C 1
ATOM 784 O O . ASP A 1 98 ? -29.339 6.924 31.890 1.00 96.62 98 ASP A O 1
ATOM 788 N N . THR A 1 99 ? -31.221 5.779 32.186 1.00 95.56 99 THR A N 1
ATOM 789 C CA . THR A 1 99 ? -32.130 6.923 31.985 1.00 95.56 99 THR A CA 1
ATOM 790 C C . THR A 1 99 ? -31.954 8.040 33.018 1.00 95.56 99 THR A C 1
ATOM 792 O O . THR A 1 99 ? -32.367 9.174 32.778 1.00 95.56 99 THR A O 1
ATOM 795 N N . LYS A 1 100 ? -31.335 7.734 34.165 1.00 95.81 100 LYS A N 1
ATOM 796 C CA . LYS A 1 100 ? -31.042 8.694 35.238 1.00 95.81 100 LYS A CA 1
ATOM 797 C C . LYS A 1 100 ? -29.646 9.307 35.131 1.00 95.81 100 LYS A C 1
ATOM 799 O O . LYS A 1 100 ? -29.346 10.205 35.912 1.00 95.81 100 LYS 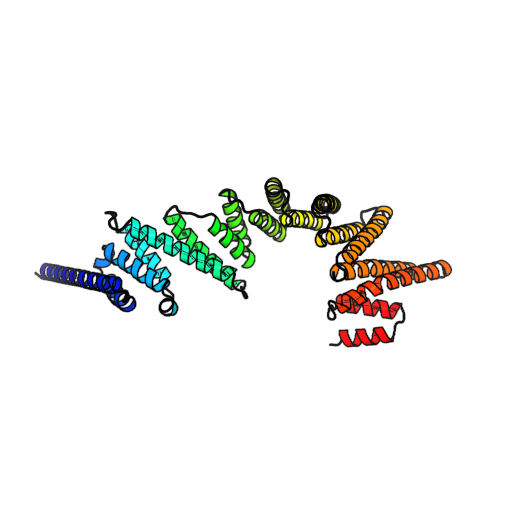A O 1
ATOM 804 N N . ASN A 1 101 ? -28.835 8.875 34.162 1.00 95.69 101 ASN A N 1
ATOM 805 C CA . ASN A 1 101 ? -27.445 9.289 33.987 1.00 95.69 101 ASN A CA 1
ATOM 806 C C . ASN A 1 101 ? -26.575 9.043 35.242 1.00 95.69 101 ASN A C 1
ATOM 808 O O . ASN A 1 101 ? -25.689 9.847 35.525 1.00 95.69 101 ASN A O 1
ATOM 812 N N . GLU A 1 102 ? -26.831 7.968 36.002 1.00 96.56 102 GLU A N 1
ATOM 813 C CA . GLU A 1 102 ? -26.042 7.588 37.192 1.00 96.56 102 GLU A CA 1
ATOM 814 C C . GLU A 1 102 ? -24.603 7.201 36.808 1.00 96.56 102 GLU A C 1
ATOM 816 O O . GLU A 1 102 ? -23.690 7.437 37.590 1.00 96.56 102 GLU A O 1
ATOM 821 N N . PHE A 1 103 ? -24.405 6.649 35.604 1.00 97.38 103 PHE A N 1
ATOM 822 C CA . PHE A 1 103 ? -23.128 6.129 35.094 1.00 97.38 103 PHE A CA 1
ATOM 823 C C . PHE A 1 103 ? -22.724 6.744 33.752 1.00 97.38 103 PHE A C 1
A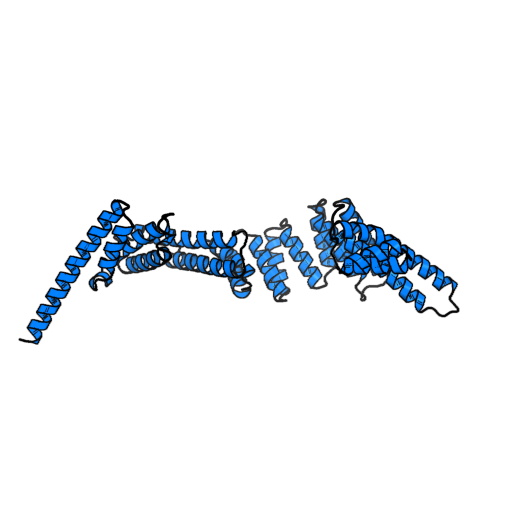TOM 825 O O . PHE A 1 103 ? -21.884 6.195 33.036 1.00 97.38 103 PHE A O 1
ATOM 832 N N . LYS A 1 104 ? -23.352 7.853 33.348 1.00 96.50 104 LYS A N 1
ATOM 833 C CA . LYS A 1 104 ? -23.185 8.428 32.006 1.00 96.50 104 LYS A CA 1
ATOM 834 C C . LYS A 1 104 ? -21.715 8.673 31.655 1.00 96.50 104 LYS A C 1
ATOM 836 O O . LYS A 1 104 ? -21.299 8.369 30.536 1.00 96.50 104 LYS A O 1
ATOM 841 N N . THR A 1 105 ? -20.948 9.240 32.582 1.00 97.25 105 THR A N 1
ATOM 842 C CA . THR A 1 105 ? -19.544 9.609 32.350 1.00 97.25 105 THR A CA 1
ATOM 843 C C . THR A 1 105 ? -18.657 8.373 32.284 1.00 97.25 105 THR A C 1
ATOM 845 O O . THR A 1 105 ? -17.813 8.264 31.397 1.00 97.25 105 THR A O 1
ATOM 848 N N . GLU A 1 106 ? -18.872 7.420 33.181 1.00 98.06 106 GLU A N 1
ATOM 849 C CA . GLU A 1 106 ? -18.117 6.177 33.289 1.00 98.06 106 GLU A CA 1
ATOM 850 C C . GLU A 1 106 ? -18.369 5.280 32.076 1.00 98.06 106 GLU A C 1
ATOM 852 O O . GLU A 1 106 ? -17.424 4.789 31.465 1.00 98.06 106 GLU A O 1
ATOM 857 N N . ILE A 1 107 ? -19.630 5.133 31.658 1.00 98.31 107 ILE A N 1
ATOM 858 C CA . ILE A 1 107 ? -20.001 4.379 30.456 1.00 98.31 107 ILE A CA 1
ATOM 859 C C . ILE A 1 107 ? -19.393 5.026 29.209 1.00 98.31 107 ILE A C 1
ATOM 861 O O . ILE A 1 107 ? -18.842 4.320 28.365 1.00 98.31 107 ILE A O 1
ATOM 865 N N . LEU A 1 108 ? -19.464 6.356 29.081 1.00 97.44 108 LEU A N 1
ATOM 866 C CA . LEU A 1 108 ? -18.840 7.054 27.956 1.00 97.44 108 LEU A CA 1
ATOM 867 C C . LEU A 1 108 ? -17.320 6.849 27.955 1.00 97.44 108 LEU A C 1
ATOM 869 O O . LEU A 1 108 ? -16.753 6.544 26.910 1.00 97.44 108 LEU A O 1
ATOM 873 N N . THR A 1 109 ? -16.680 6.958 29.120 1.00 97.94 109 THR A N 1
ATOM 874 C CA . THR A 1 109 ? -15.241 6.710 29.278 1.00 97.94 109 THR A CA 1
ATOM 875 C C . THR A 1 109 ? -14.893 5.295 28.831 1.00 97.94 109 THR A C 1
ATOM 877 O O . THR A 1 109 ? -14.037 5.131 27.967 1.00 97.94 109 THR A O 1
ATOM 880 N N . ASN A 1 110 ? -15.623 4.287 29.314 1.00 98.38 110 ASN A N 1
ATOM 881 C CA . ASN A 1 110 ? -15.436 2.896 28.914 1.00 98.38 110 ASN A CA 1
ATOM 882 C C . ASN A 1 110 ? -15.577 2.709 27.399 1.00 98.38 110 ASN A C 1
ATOM 884 O O . ASN A 1 110 ? -14.729 2.073 26.781 1.00 98.38 110 ASN A O 1
ATOM 888 N N . LEU A 1 111 ? -16.626 3.265 26.783 1.00 98.44 111 LEU A N 1
ATOM 889 C CA . LEU A 1 111 ? -16.854 3.155 25.338 1.00 98.44 111 LEU A CA 1
ATOM 890 C C . LEU A 1 111 ? -15.712 3.791 24.533 1.00 98.44 111 LEU A C 1
ATOM 892 O O . LEU A 1 111 ? -15.245 3.190 23.568 1.00 98.44 111 LEU A O 1
ATOM 896 N N . LEU A 1 112 ? -15.218 4.961 24.944 1.00 97.31 112 LEU A N 1
ATOM 897 C CA . LEU A 1 112 ? -14.085 5.613 24.284 1.00 97.31 112 LEU A CA 1
ATOM 898 C C . LEU A 1 112 ? -12.774 4.845 24.496 1.00 97.31 112 LEU A C 1
ATOM 900 O O . LEU A 1 112 ? -11.992 4.711 23.555 1.00 97.31 112 LEU A O 1
ATOM 904 N N . THR A 1 113 ? -12.551 4.270 25.681 1.00 97.69 113 THR A N 1
ATOM 905 C CA . THR A 1 113 ? -11.422 3.362 25.914 1.00 97.69 113 THR A CA 1
ATOM 906 C C . THR A 1 113 ? -11.508 2.159 24.981 1.00 97.69 113 THR A C 1
ATOM 908 O O . THR A 1 113 ? -10.534 1.850 24.305 1.00 97.69 113 THR A O 1
ATOM 911 N N . ILE A 1 114 ? -12.672 1.516 24.869 1.00 98.25 114 ILE A N 1
ATOM 912 C CA . ILE A 1 114 ? -12.884 0.373 23.972 1.00 98.25 114 ILE A CA 1
ATOM 913 C C . ILE A 1 114 ? -12.621 0.760 22.508 1.00 98.25 114 ILE A C 1
ATOM 915 O O . ILE A 1 114 ? -11.954 0.012 21.792 1.00 98.25 114 ILE A O 1
ATOM 919 N N . ALA A 1 115 ? -13.092 1.930 22.064 1.00 98.12 115 ALA A N 1
ATOM 920 C CA . ALA A 1 115 ? -12.811 2.442 20.723 1.00 98.12 115 ALA A CA 1
ATOM 921 C C . ALA A 1 115 ? -11.301 2.607 20.482 1.00 98.12 115 ALA A C 1
ATOM 923 O O . ALA A 1 115 ? -10.795 2.159 19.450 1.00 98.12 115 ALA A O 1
ATOM 924 N N . GLY A 1 116 ? -10.574 3.180 21.448 1.00 97.25 116 GLY A N 1
ATOM 925 C CA . GLY A 1 116 ? -9.114 3.299 21.406 1.00 97.25 116 GLY A CA 1
ATOM 926 C C . GLY A 1 116 ? -8.412 1.941 21.355 1.00 97.25 116 GLY A C 1
ATOM 927 O O . GLY A 1 116 ? -7.491 1.748 20.572 1.00 97.25 116 GLY A O 1
ATOM 928 N N . ARG A 1 117 ? -8.905 0.941 22.094 1.00 96.62 117 ARG A N 1
ATOM 929 C CA . ARG A 1 117 ? -8.350 -0.422 22.051 1.00 96.62 117 ARG A CA 1
ATOM 930 C C . ARG A 1 117 ? -8.503 -1.077 20.684 1.00 96.62 117 ARG A C 1
ATOM 932 O O . ARG A 1 117 ? -7.557 -1.694 20.205 1.00 96.62 117 ARG A O 1
ATOM 939 N N . TYR A 1 118 ? -9.666 -0.943 20.051 1.00 97.88 118 TYR A N 1
ATOM 940 C CA . TYR A 1 118 ? -9.846 -1.421 18.681 1.00 97.88 118 TYR A CA 1
ATOM 941 C C . TYR A 1 118 ? -8.934 -0.677 17.698 1.00 97.88 118 TYR A C 1
ATOM 943 O O . TYR A 1 118 ? -8.344 -1.304 16.825 1.00 97.88 118 TYR A O 1
ATOM 951 N N . TYR A 1 119 ? -8.747 0.633 17.871 1.00 98.25 119 TYR A N 1
ATOM 952 C CA . TYR A 1 119 ? -7.790 1.396 17.069 1.00 98.25 119 TYR A CA 1
ATOM 953 C C . TYR A 1 119 ? -6.357 0.850 17.219 1.00 98.25 119 TYR A C 1
ATOM 955 O O . TYR A 1 119 ? -5.713 0.542 16.216 1.00 98.25 119 TYR A O 1
ATOM 963 N N . ASP A 1 120 ? -5.888 0.638 18.451 1.00 96.94 120 ASP A N 1
ATOM 964 C CA . ASP A 1 120 ? -4.544 0.118 18.738 1.00 96.94 120 ASP A CA 1
ATOM 965 C C . ASP A 1 120 ? -4.320 -1.285 18.155 1.00 96.94 120 ASP A C 1
ATOM 967 O O . ASP A 1 120 ? -3.247 -1.579 17.625 1.00 96.94 120 ASP A O 1
ATOM 971 N N . LEU A 1 121 ? -5.336 -2.155 18.213 1.00 96.31 121 LEU A N 1
ATOM 972 C CA . LEU A 1 121 ? -5.293 -3.477 17.579 1.00 96.31 121 LEU A CA 1
ATOM 973 C C . LEU A 1 121 ? -5.138 -3.361 16.056 1.00 96.31 121 LEU A C 1
ATOM 975 O O . LEU A 1 121 ? -4.328 -4.080 15.469 1.00 96.31 121 LEU A O 1
ATOM 979 N N . GLY A 1 122 ? -5.865 -2.433 15.425 1.00 97.88 122 GLY A N 1
ATOM 980 C CA . GLY A 1 122 ? -5.726 -2.136 13.999 1.00 97.88 122 GLY A CA 1
ATOM 981 C C . GLY A 1 122 ? -4.317 -1.661 13.639 1.00 97.88 122 GLY A C 1
ATOM 982 O O . GLY A 1 122 ? -3.704 -2.185 12.708 1.00 97.88 122 GLY A O 1
ATOM 983 N N . VAL A 1 123 ? -3.757 -0.731 14.419 1.00 98.12 123 VAL A N 1
ATOM 984 C CA . VAL A 1 123 ? -2.380 -0.241 14.235 1.00 98.12 123 VAL A CA 1
ATOM 985 C C . VAL A 1 123 ? -1.362 -1.372 14.375 1.00 98.12 123 VAL A C 1
ATOM 987 O O . VAL A 1 123 ? -0.482 -1.508 13.523 1.00 98.12 123 VAL A O 1
ATOM 990 N N . GLY A 1 124 ? -1.495 -2.213 15.404 1.00 97.56 124 GLY A N 1
ATOM 991 C CA . GLY A 1 124 ? -0.593 -3.342 15.631 1.00 97.56 124 GLY A CA 1
ATOM 992 C C . GLY A 1 124 ? -0.573 -4.333 14.464 1.00 97.56 124 GLY A C 1
ATOM 993 O O . GLY A 1 124 ? 0.492 -4.822 14.092 1.00 97.56 124 GLY A O 1
ATOM 994 N N . LEU A 1 125 ? -1.728 -4.581 13.840 1.00 97.69 125 LEU A N 1
ATOM 995 C CA . LEU A 1 125 ? -1.839 -5.440 12.658 1.00 97.69 125 LEU A CA 1
ATOM 996 C C . LEU A 1 125 ? -1.205 -4.808 11.409 1.00 97.69 125 LEU A C 1
ATOM 998 O O . LEU A 1 125 ? -0.543 -5.514 10.650 1.00 97.69 125 LEU A O 1
ATOM 1002 N N . VAL A 1 126 ? -1.351 -3.492 11.215 1.00 97.31 126 VAL A N 1
ATOM 1003 C CA . VAL A 1 126 ? -0.712 -2.754 10.106 1.00 97.31 126 VAL A CA 1
ATOM 1004 C C . VAL A 1 126 ? 0.813 -2.743 10.232 1.00 97.31 126 VAL A C 1
ATOM 1006 O O . VAL A 1 126 ? 1.509 -2.838 9.224 1.00 97.31 126 VAL A O 1
ATOM 1009 N N . GLN A 1 127 ? 1.334 -2.614 11.455 1.00 96.44 127 GLN A N 1
ATOM 1010 C CA . GLN A 1 127 ? 2.770 -2.492 11.734 1.00 96.44 127 GLN A CA 1
ATOM 1011 C C . GLN A 1 127 ? 3.486 -3.839 11.914 1.00 96.44 127 GLN A C 1
ATOM 1013 O O . GLN A 1 127 ? 4.704 -3.869 12.101 1.00 96.44 127 GLN A O 1
ATOM 1018 N N . ALA A 1 128 ? 2.762 -4.959 11.876 1.00 95.19 128 ALA A N 1
ATOM 1019 C CA . ALA A 1 128 ? 3.355 -6.279 12.032 1.00 95.19 128 ALA A CA 1
ATOM 1020 C C . ALA A 1 128 ? 4.364 -6.567 10.905 1.00 95.19 128 ALA A C 1
ATOM 1022 O O . ALA A 1 128 ? 4.052 -6.427 9.726 1.00 95.19 128 ALA A O 1
ATOM 1023 N N . ALA A 1 129 ? 5.563 -7.045 11.261 1.00 90.44 129 ALA A N 1
ATOM 1024 C CA . ALA A 1 129 ? 6.644 -7.297 10.297 1.00 90.44 129 ALA A CA 1
ATOM 1025 C C . ALA A 1 129 ? 6.258 -8.275 9.168 1.00 90.44 129 ALA A C 1
ATOM 1027 O O . ALA A 1 129 ? 6.779 -8.178 8.063 1.00 90.44 129 ALA A O 1
ATOM 1028 N N . ASN A 1 130 ? 5.322 -9.190 9.443 1.00 92.06 130 ASN A N 1
ATOM 1029 C CA . ASN A 1 130 ? 4.807 -10.175 8.491 1.00 92.06 130 ASN A CA 1
ATOM 1030 C C . ASN A 1 130 ? 3.342 -9.891 8.112 1.00 92.06 130 ASN A C 1
ATOM 1032 O O . ASN A 1 130 ? 2.566 -10.830 7.927 1.00 92.06 130 ASN A O 1
ATOM 1036 N N . ALA A 1 131 ? 2.931 -8.617 8.068 1.00 92.69 131 ALA A N 1
ATOM 1037 C CA . ALA A 1 131 ? 1.572 -8.244 7.693 1.00 92.69 131 ALA A CA 1
ATOM 1038 C C . ALA A 1 131 ? 1.225 -8.798 6.302 1.00 92.69 131 ALA A C 1
ATOM 1040 O O . ALA A 1 131 ? 1.918 -8.570 5.310 1.00 92.69 131 ALA A O 1
ATOM 1041 N N . THR A 1 132 ? 0.133 -9.553 6.243 1.00 96.25 132 THR A N 1
ATOM 1042 C CA . THR A 1 132 ? -0.400 -10.132 5.009 1.00 96.25 132 THR A CA 1
ATOM 1043 C C . THR A 1 132 ? -1.678 -9.412 4.606 1.00 96.25 132 THR A C 1
ATOM 1045 O O . THR A 1 132 ? -2.263 -8.669 5.393 1.00 96.25 132 THR A O 1
ATOM 1048 N N . ARG A 1 133 ? -2.185 -9.701 3.404 1.00 96.00 133 ARG A N 1
ATOM 1049 C CA . ARG A 1 133 ? -3.507 -9.235 2.966 1.00 96.00 133 ARG A CA 1
ATOM 1050 C C . ARG A 1 133 ? -4.599 -9.499 4.016 1.00 96.00 133 ARG A C 1
ATOM 1052 O O . ARG A 1 133 ? -5.417 -8.618 4.256 1.00 96.00 133 ARG A O 1
ATOM 1059 N N . THR A 1 134 ? -4.577 -10.667 4.662 1.00 97.19 134 THR A N 1
ATOM 1060 C CA . THR A 1 134 ? -5.507 -11.023 5.747 1.00 97.19 134 THR A CA 1
ATOM 1061 C C . THR A 1 134 ? -5.294 -10.151 6.981 1.00 97.19 134 THR A C 1
ATOM 1063 O O . THR A 1 134 ? -6.256 -9.616 7.517 1.00 97.19 134 THR A O 1
ATOM 1066 N N . SER A 1 135 ? -4.041 -9.906 7.379 1.00 97.31 135 SER A N 1
ATOM 1067 C CA . SER A 1 135 ? -3.721 -9.008 8.500 1.00 97.31 135 SER A CA 1
ATOM 1068 C C . SER A 1 135 ? -4.284 -7.599 8.286 1.00 97.31 135 SER A C 1
ATOM 1070 O O . SER A 1 135 ? -4.781 -6.984 9.224 1.00 97.31 135 SER A O 1
ATOM 1072 N N . TYR A 1 136 ? -4.266 -7.099 7.047 1.00 98.06 136 TYR A N 1
ATOM 1073 C CA . TYR A 1 136 ? -4.865 -5.809 6.703 1.00 98.06 136 TYR A CA 1
ATOM 1074 C C . TYR A 1 136 ? -6.401 -5.831 6.682 1.00 98.06 136 TYR A C 1
ATOM 1076 O O . TYR A 1 136 ? -7.023 -4.826 7.019 1.00 98.06 136 TYR A O 1
ATOM 1084 N N . GLN A 1 137 ? -7.033 -6.957 6.335 1.00 98.38 137 GLN A N 1
ATOM 1085 C CA . GLN A 1 137 ? -8.487 -7.120 6.482 1.00 98.38 137 GLN A CA 1
ATOM 1086 C C . GLN A 1 137 ? -8.893 -7.085 7.961 1.00 98.38 137 GLN A C 1
ATOM 1088 O O . GLN A 1 137 ? -9.823 -6.367 8.328 1.00 98.38 137 GLN A O 1
ATOM 1093 N N . ASP A 1 138 ? -8.145 -7.784 8.815 1.00 97.81 138 ASP A N 1
ATOM 1094 C CA . ASP A 1 138 ? -8.364 -7.776 10.261 1.00 97.81 138 ASP A CA 1
ATOM 1095 C C . ASP A 1 138 ? -8.107 -6.382 10.857 1.00 97.81 138 ASP A C 1
ATOM 1097 O O . ASP A 1 138 ? -8.851 -5.925 11.731 1.00 97.81 138 ASP A O 1
ATOM 1101 N N . ALA A 1 139 ? -7.091 -5.665 10.364 1.00 98.56 139 ALA A N 1
ATOM 1102 C CA . ALA A 1 139 ? -6.822 -4.289 10.768 1.00 98.56 139 ALA A CA 1
ATOM 1103 C C . ALA A 1 139 ? -7.993 -3.362 10.420 1.00 98.56 139 ALA A C 1
ATOM 1105 O O . ALA A 1 139 ? -8.451 -2.602 11.275 1.00 98.56 139 ALA A O 1
ATOM 1106 N N . ALA A 1 140 ? -8.520 -3.467 9.195 1.00 98.62 140 ALA A N 1
ATOM 1107 C CA . ALA A 1 140 ? -9.685 -2.704 8.765 1.00 98.62 140 ALA A CA 1
ATOM 1108 C C . ALA A 1 140 ? -10.896 -2.982 9.667 1.00 98.62 140 ALA A C 1
ATOM 1110 O O . ALA A 1 140 ? -11.491 -2.036 10.176 1.00 98.62 140 ALA A O 1
ATOM 1111 N N . ALA A 1 141 ? -11.197 -4.252 9.962 1.00 98.38 141 ALA A N 1
ATOM 1112 C CA . ALA A 1 141 ? -12.305 -4.624 10.844 1.00 98.38 141 ALA A CA 1
ATOM 1113 C C . ALA A 1 141 ? -12.176 -4.007 12.251 1.00 98.38 141 ALA A C 1
ATOM 1115 O O . ALA A 1 141 ? -13.162 -3.553 12.837 1.00 98.38 141 ALA A O 1
ATOM 1116 N N . ASN A 1 142 ? -10.958 -3.941 12.795 1.00 98.44 142 ASN A N 1
ATOM 1117 C CA . ASN A 1 142 ? -10.693 -3.285 14.074 1.00 98.44 142 ASN A CA 1
ATOM 1118 C C . ASN A 1 142 ? -10.903 -1.762 13.995 1.00 98.44 142 ASN A C 1
ATOM 1120 O O . ASN A 1 142 ? -11.608 -1.196 14.833 1.00 98.44 142 ASN A O 1
ATOM 1124 N N . PHE A 1 143 ? -10.388 -1.090 12.962 1.00 98.69 143 PHE A N 1
ATOM 1125 C CA . PHE A 1 143 ? -10.653 0.338 12.765 1.00 98.69 143 PHE A CA 1
ATOM 1126 C C . PHE A 1 143 ? -12.144 0.642 12.551 1.00 98.69 143 PHE A C 1
ATOM 1128 O O . PHE A 1 143 ? -12.630 1.661 13.038 1.00 98.69 143 PHE A O 1
ATOM 1135 N N . GLU A 1 144 ? -12.903 -0.237 11.894 1.00 98.44 144 GLU A N 1
ATOM 1136 C CA . GLU A 1 144 ? -14.354 -0.084 11.741 1.00 98.44 144 GLU A CA 1
ATOM 1137 C C . GLU A 1 144 ? -15.097 -0.202 13.071 1.00 98.44 144 GLU A C 1
ATOM 1139 O O . GLU A 1 144 ? -15.983 0.611 13.347 1.00 98.44 144 GLU A O 1
ATOM 1144 N N . LYS A 1 145 ? -14.720 -1.165 13.926 1.00 98.19 145 LYS A N 1
ATOM 1145 C CA . LYS A 1 145 ? -15.261 -1.259 15.290 1.00 98.19 145 LYS A CA 1
ATOM 1146 C C . LYS A 1 145 ? -14.943 0.009 16.083 1.00 98.19 145 LYS A C 1
ATOM 1148 O O . LYS A 1 145 ? -15.843 0.568 16.703 1.00 98.19 145 LYS A O 1
ATOM 1153 N N . SER A 1 146 ? -13.707 0.507 16.006 1.00 98.31 146 SER A N 1
ATOM 1154 C CA . SER A 1 146 ? -13.313 1.777 16.629 1.00 98.31 146 SER A CA 1
ATOM 1155 C C . SER A 1 146 ? -14.186 2.941 16.144 1.00 98.31 146 SER A C 1
ATOM 1157 O O . SER A 1 146 ? -14.847 3.597 16.951 1.00 98.31 146 SER A O 1
ATOM 1159 N N . LEU A 1 147 ? -14.286 3.130 14.823 1.00 97.75 147 LEU A N 1
ATOM 1160 C CA . LEU A 1 147 ? -15.072 4.195 14.199 1.00 97.75 147 LEU A CA 1
ATOM 1161 C C . LEU A 1 147 ? -16.556 4.111 14.565 1.00 97.75 147 LEU A C 1
ATOM 1163 O O . LEU A 1 147 ? -17.169 5.148 14.829 1.00 97.75 147 LEU A O 1
ATOM 1167 N N . LYS A 1 148 ? -17.142 2.908 14.594 1.00 97.44 148 LYS A N 1
ATOM 1168 C CA . LYS A 1 148 ? -18.542 2.700 14.981 1.00 97.44 148 LYS A CA 1
ATOM 1169 C C . LYS A 1 148 ? -18.795 3.239 16.388 1.00 97.44 148 LYS A C 1
ATOM 1171 O O . LYS A 1 148 ? -19.683 4.069 16.571 1.00 97.44 148 LYS A O 1
ATOM 1176 N N . ILE A 1 149 ? -17.979 2.822 17.355 1.00 97.50 149 ILE A N 1
ATOM 1177 C CA . ILE A 1 149 ? -18.126 3.216 18.762 1.00 97.50 149 ILE A CA 1
ATOM 1178 C C . ILE A 1 149 ? -17.905 4.722 18.917 1.00 97.50 149 ILE A C 1
ATOM 1180 O O . ILE A 1 149 ? -18.706 5.412 19.544 1.00 97.50 149 ILE A O 1
ATOM 1184 N N . SER A 1 150 ? -16.854 5.252 18.299 1.00 96.31 150 SER A N 1
ATOM 1185 C CA . SER A 1 150 ? -16.567 6.684 18.247 1.00 96.31 150 SER A CA 1
ATOM 1186 C C . SER A 1 150 ? -17.731 7.502 17.675 1.00 96.31 150 SER A C 1
ATOM 1188 O O . SER A 1 150 ? -18.129 8.512 18.259 1.00 96.31 150 SER A O 1
ATOM 1190 N N . SER A 1 151 ? -18.337 7.043 16.578 1.00 95.00 151 SER A N 1
ATOM 1191 C CA . SER A 1 151 ? -19.464 7.718 15.916 1.00 95.00 151 SER A CA 1
ATOM 1192 C C . SER A 1 151 ? -20.740 7.684 16.761 1.00 95.00 151 SER A C 1
ATOM 1194 O O . SER A 1 151 ? -21.389 8.714 16.917 1.00 95.00 151 SER A O 1
ATOM 1196 N N . GLU A 1 152 ? -21.064 6.548 17.389 1.00 94.38 152 GLU A N 1
ATOM 1197 C CA . GLU A 1 152 ? -22.192 6.399 18.334 1.00 94.38 152 GLU A CA 1
ATOM 1198 C C . GLU A 1 152 ? -22.075 7.310 19.574 1.00 94.38 152 GLU A C 1
ATOM 1200 O O . GLU A 1 152 ? -23.039 7.496 20.331 1.00 94.38 152 GLU A O 1
ATOM 1205 N N . ASN A 1 153 ? -20.886 7.872 19.798 1.00 92.38 153 ASN A N 1
ATOM 1206 C CA . ASN A 1 153 ? -20.566 8.758 20.909 1.00 92.38 153 ASN A CA 1
ATOM 1207 C C . ASN A 1 153 ? -20.131 10.167 20.463 1.00 92.38 153 ASN A C 1
ATOM 1209 O O . ASN A 1 153 ? -19.763 10.968 21.316 1.00 92.38 153 ASN A O 1
ATOM 1213 N N . ASN A 1 154 ? -20.239 10.502 19.169 1.00 91.88 154 ASN A N 1
ATOM 1214 C CA . ASN A 1 154 ? -19.873 11.802 18.585 1.00 91.88 154 ASN A CA 1
ATOM 1215 C C . ASN A 1 154 ? -18.404 12.226 18.812 1.00 91.88 154 ASN A C 1
ATOM 1217 O O . ASN A 1 154 ? -18.113 13.417 18.913 1.00 91.88 154 ASN A O 1
ATOM 1221 N N . VAL A 1 155 ? -17.474 11.269 18.879 1.00 91.31 155 VAL A N 1
ATOM 1222 C CA . VAL A 1 155 ? -16.029 11.516 19.033 1.00 91.31 155 VAL A CA 1
ATOM 1223 C C . VAL A 1 155 ? -15.285 10.803 17.908 1.00 91.31 155 VAL A C 1
ATOM 1225 O O . VAL A 1 155 ? -14.831 9.676 18.076 1.00 91.31 155 VAL A O 1
ATOM 1228 N N . ILE A 1 156 ? -15.197 11.438 16.739 1.00 90.25 156 ILE A N 1
ATOM 1229 C CA . ILE A 1 156 ? -14.546 10.865 15.553 1.00 90.25 156 ILE A CA 1
ATOM 1230 C C . ILE A 1 156 ? -13.188 11.538 15.344 1.00 90.25 156 ILE A C 1
ATOM 1232 O O . ILE A 1 156 ? -13.130 12.732 15.056 1.00 90.25 156 ILE A O 1
ATOM 1236 N N . ASP A 1 157 ? -12.111 10.761 15.449 1.00 89.62 157 ASP A N 1
ATOM 1237 C CA . ASP A 1 157 ? -10.762 11.186 15.067 1.00 89.62 157 ASP A CA 1
ATOM 1238 C C . ASP A 1 157 ? -10.515 10.876 13.583 1.00 89.62 157 ASP A C 1
ATOM 1240 O O . ASP A 1 157 ? -10.854 9.804 13.086 1.00 89.62 157 ASP A O 1
ATOM 1244 N N . THR A 1 158 ? -9.898 11.814 12.869 1.00 93.56 158 THR A N 1
ATOM 1245 C CA . THR A 1 158 ? -9.405 11.625 11.502 1.00 93.56 158 THR A CA 1
ATOM 1246 C C . THR A 1 158 ? -8.453 10.435 11.346 1.00 93.56 158 THR A C 1
ATOM 1248 O O . THR A 1 158 ? -8.481 9.776 10.306 1.00 93.56 158 THR A O 1
ATOM 1251 N N . SER A 1 159 ? -7.654 10.111 12.367 1.00 94.94 159 SER A N 1
ATOM 1252 C CA . SER A 1 159 ? -6.645 9.042 12.333 1.00 94.94 159 SER A CA 1
ATOM 1253 C C . SER A 1 159 ? -7.229 7.670 11.968 1.00 94.94 159 SER A C 1
ATOM 1255 O O . SER A 1 159 ? -6.592 6.896 11.249 1.00 94.94 159 SER A O 1
ATOM 1257 N N . VAL A 1 160 ? -8.482 7.391 12.351 1.00 97.19 160 VAL A N 1
ATOM 1258 C CA . VAL A 1 160 ? -9.163 6.133 12.006 1.00 97.19 160 VAL A CA 1
ATOM 1259 C C . VAL A 1 160 ? -9.376 5.987 10.498 1.00 97.19 160 VAL A C 1
ATOM 1261 O O . VAL A 1 160 ? -9.258 4.887 9.964 1.00 97.19 160 VAL A O 1
ATOM 1264 N N . PHE A 1 161 ? -9.621 7.084 9.774 1.00 98.19 161 PHE A N 1
ATOM 1265 C CA . PHE A 1 161 ? -9.785 7.050 8.319 1.00 98.19 161 PHE A CA 1
ATOM 1266 C C . PHE A 1 161 ? -8.456 6.843 7.595 1.00 98.19 161 PHE A C 1
ATOM 1268 O O . PHE A 1 161 ? -8.436 6.196 6.548 1.00 98.19 161 PHE A O 1
ATOM 1275 N N . LEU A 1 162 ? -7.346 7.327 8.161 1.00 98.06 162 LEU A N 1
ATOM 1276 C CA . LEU A 1 162 ? -6.010 7.000 7.664 1.00 98.06 162 LEU A CA 1
ATOM 1277 C C . LEU A 1 162 ? -5.721 5.504 7.847 1.00 98.06 162 LEU A C 1
ATOM 1279 O O . LEU A 1 162 ? -5.334 4.837 6.886 1.00 98.06 162 LEU A O 1
ATOM 1283 N N . GLY A 1 163 ? -5.988 4.964 9.041 1.00 98.00 163 GLY A N 1
ATOM 1284 C CA . GLY A 1 163 ? -5.861 3.535 9.338 1.00 98.00 163 GLY A CA 1
ATOM 1285 C C . GLY A 1 163 ? -6.707 2.657 8.412 1.00 98.00 163 GLY A C 1
ATOM 1286 O O . GLY A 1 163 ? -6.191 1.699 7.831 1.00 98.00 163 GLY A O 1
ATOM 1287 N N . LEU A 1 164 ? -7.977 3.021 8.192 1.00 98.62 164 LEU A N 1
ATOM 1288 C CA . LEU A 1 164 ? -8.868 2.349 7.239 1.00 98.62 164 LEU A CA 1
ATOM 1289 C C . LEU A 1 164 ? -8.348 2.442 5.802 1.00 98.62 164 LEU A C 1
ATOM 1291 O O . LEU A 1 164 ? -8.321 1.433 5.105 1.00 98.62 164 LEU A O 1
ATOM 1295 N N . GLY A 1 165 ? -7.914 3.623 5.354 1.00 98.38 165 GLY A N 1
ATOM 1296 C CA . GLY A 1 165 ? -7.394 3.827 4.000 1.00 98.38 165 GLY A CA 1
ATOM 1297 C C . GLY A 1 165 ? -6.176 2.952 3.710 1.00 98.38 165 GLY A C 1
ATOM 1298 O O . GLY A 1 165 ? -6.135 2.273 2.680 1.00 98.38 165 GLY A O 1
ATOM 1299 N N . ILE A 1 166 ? -5.227 2.909 4.649 1.00 98.25 166 ILE A N 1
ATOM 1300 C CA . ILE A 1 166 ? -4.034 2.058 4.570 1.00 98.25 166 ILE A CA 1
ATOM 1301 C C . ILE A 1 166 ? -4.453 0.588 4.539 1.00 98.25 166 ILE A C 1
ATOM 1303 O O . ILE A 1 166 ? -4.112 -0.132 3.600 1.00 98.25 166 ILE A O 1
ATOM 1307 N N . SER A 1 167 ? -5.241 0.158 5.525 1.00 98.56 167 SER A N 1
ATOM 1308 C CA . SER A 1 167 ? -5.656 -1.240 5.673 1.00 98.56 167 SER A CA 1
ATOM 1309 C C . SER A 1 167 ? -6.398 -1.739 4.434 1.00 98.56 167 SER A C 1
ATOM 1311 O O . SER A 1 167 ? -6.033 -2.759 3.859 1.00 98.56 167 SER A O 1
ATOM 1313 N N . TYR A 1 168 ? -7.369 -0.979 3.929 1.00 98.69 168 TYR A N 1
ATOM 1314 C CA . TYR A 1 168 ? -8.097 -1.355 2.722 1.00 98.69 168 TYR A CA 1
ATOM 1315 C C . TYR A 1 168 ? -7.221 -1.387 1.468 1.00 98.69 168 TYR A C 1
ATOM 1317 O O . TYR A 1 168 ? -7.380 -2.289 0.642 1.00 98.69 168 TYR A O 1
ATOM 1325 N N . SER A 1 169 ? -6.265 -0.463 1.336 1.00 97.88 169 SER A N 1
ATOM 1326 C CA . SER A 1 169 ? -5.348 -0.437 0.188 1.00 97.88 169 SER A CA 1
ATOM 1327 C C . SER A 1 169 ? -4.501 -1.702 0.122 1.00 97.88 169 SER A C 1
ATOM 1329 O O . SER A 1 169 ? -4.467 -2.364 -0.916 1.00 97.88 169 SER A O 1
ATOM 1331 N N . TYR A 1 170 ? -3.872 -2.083 1.237 1.00 97.31 170 TYR A N 1
ATOM 1332 C CA . TYR A 1 170 ? -3.034 -3.283 1.303 1.00 97.31 170 TYR A CA 1
ATOM 1333 C C . TYR A 1 170 ? -3.848 -4.588 1.356 1.00 97.31 170 TYR A C 1
ATOM 1335 O O . TYR A 1 170 ? -3.376 -5.633 0.906 1.00 97.31 170 TYR A O 1
ATOM 1343 N N . ALA A 1 171 ? -5.104 -4.538 1.807 1.00 97.50 171 ALA A N 1
ATOM 1344 C CA . ALA A 1 171 ? -6.063 -5.635 1.673 1.00 97.50 171 ALA A CA 1
ATOM 1345 C C . ALA A 1 171 ? -6.582 -5.818 0.228 1.00 97.50 171 ALA A C 1
ATOM 1347 O O . ALA A 1 171 ? -7.296 -6.786 -0.060 1.00 97.50 171 ALA A O 1
ATOM 1348 N N . GLY A 1 172 ? -6.255 -4.909 -0.697 1.00 96.50 172 GLY A N 1
ATOM 1349 C CA . GLY A 1 172 ? -6.743 -4.923 -2.078 1.00 96.50 172 GLY A CA 1
ATOM 1350 C C . GLY A 1 172 ? -8.221 -4.542 -2.227 1.00 96.50 172 GLY A C 1
ATOM 1351 O O . GLY A 1 172 ? -8.803 -4.785 -3.282 1.00 96.50 172 GLY A O 1
ATOM 1352 N N . ASP A 1 173 ? -8.840 -3.961 -1.197 1.00 97.88 173 ASP A N 1
ATOM 1353 C CA . ASP A 1 173 ? -10.182 -3.379 -1.269 1.00 97.88 173 ASP A CA 1
ATOM 1354 C C . ASP A 1 173 ? -10.082 -1.906 -1.688 1.00 97.88 173 ASP A C 1
ATOM 1356 O O . ASP A 1 173 ? -10.190 -0.962 -0.901 1.00 97.88 173 ASP A O 1
ATOM 1360 N N . THR A 1 174 ? -9.849 -1.705 -2.982 1.00 97.62 174 THR A N 1
ATOM 1361 C CA . THR A 1 174 ? -9.673 -0.374 -3.570 1.00 97.62 174 THR A CA 1
ATOM 1362 C C . THR A 1 174 ? -10.888 0.532 -3.349 1.00 97.62 174 THR A C 1
ATOM 1364 O O . THR A 1 174 ? -10.738 1.746 -3.211 1.00 97.62 174 THR A O 1
ATOM 1367 N N . ALA A 1 175 ? -12.104 -0.023 -3.323 1.00 98.19 175 ALA A N 1
ATOM 1368 C CA . ALA A 1 175 ? -13.323 0.772 -3.217 1.00 98.19 175 ALA A CA 1
ATOM 1369 C C . ALA A 1 175 ? -13.459 1.413 -1.832 1.00 98.19 175 ALA A C 1
ATOM 1371 O O . ALA A 1 175 ? -13.737 2.613 -1.738 1.00 98.19 175 ALA A O 1
ATOM 1372 N N . ASN A 1 176 ? -13.242 0.641 -0.766 1.00 98.38 176 ASN A N 1
ATOM 1373 C CA . ASN A 1 176 ? -13.325 1.167 0.593 1.00 98.38 176 ASN A CA 1
ATOM 1374 C C . ASN A 1 176 ? -12.092 1.999 0.971 1.00 98.38 176 ASN A C 1
ATOM 1376 O O . ASN A 1 176 ? -12.250 3.015 1.651 1.00 98.38 176 ASN A O 1
ATOM 1380 N N . ALA A 1 177 ? -10.910 1.691 0.423 1.00 98.69 177 ALA A N 1
ATOM 1381 C CA . ALA A 1 177 ? -9.725 2.541 0.562 1.00 98.69 177 ALA A CA 1
ATOM 1382 C C . ALA A 1 177 ? -9.974 3.968 0.050 1.00 98.69 177 ALA A C 1
ATOM 1384 O O . ALA A 1 177 ? -9.719 4.945 0.755 1.00 98.69 177 ALA A O 1
ATOM 1385 N N . ILE A 1 178 ? -10.544 4.099 -1.156 1.00 98.62 178 ILE A N 1
ATOM 1386 C CA . ILE A 1 178 ? -10.880 5.405 -1.740 1.00 98.62 178 ILE A CA 1
ATOM 1387 C C . ILE A 1 178 ? -11.865 6.168 -0.847 1.00 98.62 178 ILE A C 1
ATOM 1389 O O . ILE A 1 178 ? -11.676 7.362 -0.615 1.00 98.62 178 ILE A O 1
ATOM 1393 N N . LYS A 1 179 ? -12.909 5.505 -0.330 1.00 98.50 179 LYS A N 1
ATOM 1394 C CA . LYS A 1 179 ? -13.878 6.149 0.573 1.00 98.50 179 LYS A CA 1
ATOM 1395 C C . LYS A 1 179 ? -13.201 6.670 1.841 1.00 98.50 179 LYS A C 1
ATOM 1397 O O . LYS A 1 179 ? -13.452 7.810 2.221 1.00 98.50 179 LYS A O 1
ATOM 1402 N N . ALA A 1 180 ? -12.340 5.864 2.461 1.00 98.56 180 ALA A N 1
ATOM 1403 C CA . ALA A 1 180 ? -11.645 6.228 3.690 1.00 98.56 180 ALA A CA 1
ATOM 1404 C C . ALA A 1 180 ? -10.716 7.437 3.486 1.00 98.56 180 ALA A C 1
ATOM 1406 O O . ALA A 1 180 ? -10.841 8.428 4.202 1.00 98.56 180 ALA A O 1
ATOM 1407 N N . TYR A 1 181 ? -9.866 7.426 2.454 1.00 98.62 181 TYR A N 1
ATOM 1408 C CA . TYR A 1 181 ? -8.986 8.566 2.170 1.00 98.62 181 TYR A CA 1
ATOM 1409 C C . TYR A 1 181 ? -9.742 9.830 1.756 1.00 98.62 181 TYR A C 1
ATOM 1411 O O . TYR A 1 181 ? -9.365 10.927 2.165 1.00 98.62 181 TYR A O 1
ATOM 1419 N N . LYS A 1 182 ? -10.830 9.709 0.983 1.00 98.38 182 LYS A N 1
ATOM 1420 C CA . LYS A 1 182 ? -11.681 10.868 0.676 1.00 98.38 182 LYS A CA 1
ATOM 1421 C C . LYS A 1 182 ? -12.283 11.456 1.943 1.00 98.38 182 LYS A C 1
ATOM 1423 O O . LYS A 1 182 ? -12.235 12.668 2.118 1.00 98.38 182 LYS A O 1
ATOM 1428 N N . LYS A 1 183 ? -12.788 10.610 2.845 1.00 98.06 183 LYS A N 1
ATOM 1429 C CA . LYS A 1 183 ? -13.358 11.068 4.112 1.00 98.06 183 LYS A CA 1
ATOM 1430 C C . LYS A 1 183 ? -12.318 11.763 4.992 1.00 98.06 183 LYS A C 1
ATOM 1432 O O . LYS A 1 183 ? -12.624 12.798 5.576 1.00 98.06 183 LYS A O 1
ATOM 1437 N N . LEU A 1 184 ? -11.092 11.240 5.031 1.00 97.69 184 LEU A N 1
ATOM 1438 C CA . LEU A 1 184 ? -9.957 11.860 5.717 1.00 97.69 184 LEU A CA 1
ATOM 1439 C C . LEU A 1 184 ? -9.689 13.287 5.201 1.00 97.69 184 LEU A C 1
ATOM 1441 O O . LEU A 1 184 ? -9.570 14.219 5.997 1.00 97.69 184 LEU A O 1
ATOM 1445 N N . ILE A 1 185 ? -9.659 13.467 3.876 1.00 96.75 185 ILE A N 1
ATOM 1446 C CA . ILE A 1 185 ? -9.480 14.776 3.227 1.00 96.75 185 ILE A CA 1
ATOM 1447 C C . ILE A 1 185 ? -10.673 15.706 3.494 1.00 96.75 185 ILE A C 1
ATOM 1449 O O . ILE A 1 185 ? -10.476 16.866 3.843 1.00 96.75 185 ILE A O 1
ATOM 1453 N N . GLU A 1 186 ? -11.908 15.208 3.381 1.00 96.56 186 GLU A N 1
ATOM 1454 C CA . GLU A 1 186 ? -13.137 15.972 3.658 1.00 96.56 186 GLU A CA 1
ATOM 1455 C C . GLU A 1 186 ? -13.192 16.494 5.101 1.00 96.56 186 GLU A C 1
ATOM 1457 O O . GLU A 1 186 ? -13.775 17.545 5.358 1.00 96.56 186 GLU A O 1
ATOM 1462 N N . MET A 1 187 ? -12.572 15.781 6.044 1.00 95.31 187 MET A N 1
ATOM 1463 C CA . MET A 1 187 ? -12.439 16.208 7.439 1.00 95.31 187 MET A CA 1
ATOM 1464 C C . MET A 1 187 ? -11.303 17.219 7.671 1.00 95.31 187 MET A C 1
ATOM 1466 O O . MET A 1 187 ? -11.087 17.639 8.806 1.00 95.31 187 MET A O 1
ATOM 1470 N N . GLY A 1 188 ? -10.583 17.628 6.623 1.00 94.00 188 GLY A N 1
ATOM 1471 C CA . GLY A 1 188 ? -9.518 18.629 6.700 1.00 94.00 188 GLY A CA 1
ATOM 1472 C C . GLY A 1 188 ? -8.211 18.112 7.305 1.00 94.00 188 GLY A C 1
ATOM 1473 O O . GLY A 1 188 ? -7.396 18.916 7.765 1.00 94.00 188 GLY A O 1
ATOM 1474 N N . ALA A 1 189 ? -7.996 16.792 7.327 1.00 94.00 189 ALA A N 1
ATOM 1475 C CA . ALA A 1 189 ? -6.756 16.216 7.832 1.00 94.00 189 ALA A CA 1
ATOM 1476 C C . ALA A 1 189 ? -5.556 16.654 6.978 1.00 94.00 189 ALA A C 1
ATOM 1478 O O . ALA A 1 189 ? -5.600 16.638 5.745 1.00 94.00 189 ALA A O 1
ATOM 1479 N N . LYS A 1 190 ? -4.454 17.019 7.640 1.00 93.12 190 LYS A N 1
ATOM 1480 C CA . LYS A 1 190 ? -3.220 17.469 6.982 1.00 93.12 190 LYS A CA 1
ATOM 1481 C C . LYS A 1 190 ? -2.319 16.287 6.623 1.00 93.12 190 LYS A C 1
ATOM 1483 O O . LYS A 1 190 ? -1.199 16.200 7.113 1.00 93.12 190 LYS A O 1
ATOM 1488 N N . GLU A 1 191 ? -2.814 15.400 5.768 1.00 94.81 191 GLU A N 1
ATOM 1489 C CA . GLU A 1 191 ? -2.144 14.146 5.405 1.00 94.81 191 GLU A CA 1
ATOM 1490 C C . GLU A 1 191 ? -1.814 14.082 3.901 1.00 94.81 191 GLU A C 1
ATOM 1492 O O . GLU A 1 191 ? -2.648 13.646 3.101 1.00 94.81 191 GLU A O 1
ATOM 1497 N N . PRO A 1 192 ? -0.592 14.477 3.477 1.00 94.19 192 PRO A N 1
ATOM 1498 C CA . PRO A 1 192 ? -0.165 14.406 2.072 1.00 94.19 192 PRO A CA 1
ATOM 1499 C C . PRO A 1 192 ? -0.257 12.987 1.492 1.00 94.19 192 PRO A C 1
ATOM 1501 O O . PRO A 1 192 ? -0.569 12.792 0.316 1.00 94.19 192 PRO A O 1
ATOM 1504 N N . SER A 1 193 ? -0.017 11.988 2.346 1.00 94.69 193 SER A N 1
ATOM 1505 C CA . SER A 1 193 ? -0.066 10.564 2.012 1.00 94.69 193 SER A CA 1
ATOM 1506 C C . SER A 1 193 ? -1.433 10.135 1.458 1.00 94.69 193 SER A C 1
ATOM 1508 O O . SER A 1 193 ? -1.492 9.260 0.590 1.00 94.69 193 SER A O 1
ATOM 1510 N N . ALA A 1 194 ? -2.527 10.781 1.878 1.00 97.06 194 ALA A N 1
ATOM 1511 C CA . ALA A 1 194 ? -3.883 10.476 1.428 1.00 97.06 194 ALA A CA 1
ATOM 1512 C C . ALA A 1 194 ? -4.104 10.831 -0.051 1.00 97.06 194 ALA A C 1
ATOM 1514 O O . ALA A 1 194 ? -4.651 10.025 -0.805 1.00 97.06 194 ALA A O 1
ATOM 1515 N N . TYR A 1 195 ? -3.626 12.000 -0.490 1.00 98.00 195 TYR A N 1
ATOM 1516 C CA . TYR A 1 195 ? -3.700 12.440 -1.890 1.00 98.00 195 TYR A CA 1
ATOM 1517 C C . TYR A 1 195 ? -2.889 11.522 -2.803 1.00 98.00 195 TYR A C 1
ATOM 1519 O O . TYR A 1 195 ? -3.374 11.078 -3.848 1.00 98.00 195 TYR A O 1
ATOM 1527 N N . ASN A 1 196 ? -1.672 11.180 -2.369 1.00 96.31 196 ASN A N 1
ATOM 1528 C CA . ASN A 1 196 ? -0.805 10.256 -3.088 1.00 96.31 196 ASN A CA 1
ATOM 1529 C C . ASN A 1 196 ? -1.440 8.859 -3.213 1.00 96.31 196 ASN A C 1
ATOM 1531 O O . ASN A 1 196 ? -1.436 8.253 -4.287 1.00 96.31 196 ASN A O 1
ATOM 1535 N N . SER A 1 197 ? -2.035 8.365 -2.124 1.00 97.75 197 SER A N 1
ATOM 1536 C CA . SER A 1 197 ? -2.711 7.064 -2.093 1.00 97.75 197 SER A CA 1
ATOM 1537 C C . SER A 1 197 ? -3.929 7.046 -3.013 1.00 97.75 197 SER A C 1
ATOM 1539 O O . SER A 1 197 ? -4.053 6.141 -3.834 1.00 97.75 197 SER A O 1
ATOM 1541 N N . LEU A 1 198 ? -4.785 8.074 -2.966 1.00 98.25 198 LEU A N 1
ATOM 1542 C CA . LEU A 1 198 ? -5.918 8.200 -3.887 1.00 98.25 198 LEU A CA 1
ATOM 1543 C C . LEU A 1 198 ? -5.465 8.214 -5.344 1.00 98.25 198 LEU A C 1
ATOM 1545 O O . LEU A 1 198 ? -6.002 7.457 -6.151 1.00 98.25 198 LEU A O 1
ATOM 1549 N N . SER A 1 199 ? -4.456 9.021 -5.672 1.00 98.12 199 SER A N 1
ATOM 1550 C CA . SER A 1 199 ? -3.917 9.095 -7.027 1.00 98.12 199 SER A CA 1
ATOM 1551 C C . SER A 1 199 ? -3.467 7.721 -7.538 1.00 98.12 199 SER A C 1
ATOM 1553 O O . SER A 1 199 ? -3.872 7.289 -8.620 1.00 98.12 199 SER A O 1
ATOM 1555 N N . ASN A 1 200 ? -2.718 6.974 -6.724 1.00 97.19 200 ASN A N 1
ATOM 1556 C CA . ASN A 1 200 ? -2.264 5.629 -7.074 1.00 97.19 200 ASN A CA 1
ATOM 1557 C C . ASN A 1 200 ? -3.405 4.604 -7.170 1.00 97.19 200 ASN A C 1
ATOM 1559 O O . ASN A 1 200 ? -3.386 3.771 -8.079 1.00 97.19 200 ASN A O 1
ATOM 1563 N N . LEU A 1 201 ? -4.416 4.677 -6.300 1.00 97.94 201 LEU A N 1
ATOM 1564 C CA . LEU A 1 201 ? -5.593 3.802 -6.358 1.00 97.94 201 LEU A CA 1
ATOM 1565 C C . LEU A 1 201 ? -6.414 4.047 -7.634 1.00 97.94 201 LEU A C 1
ATOM 1567 O O . LEU A 1 201 ? -6.803 3.090 -8.302 1.00 97.94 201 LEU A O 1
ATOM 1571 N N . TYR A 1 202 ? -6.637 5.307 -8.022 1.00 98.38 202 TYR A N 1
ATOM 1572 C CA . TYR A 1 202 ? -7.320 5.638 -9.279 1.00 98.38 202 TYR A CA 1
ATOM 1573 C C . TYR A 1 202 ? -6.492 5.241 -10.507 1.00 98.38 202 TYR A C 1
ATOM 1575 O O . TYR A 1 202 ? -7.037 4.644 -11.436 1.00 98.38 202 TYR A O 1
ATOM 1583 N N . LYS A 1 203 ? -5.168 5.444 -10.471 1.00 96.88 203 LYS A N 1
ATOM 1584 C CA . LYS A 1 203 ? -4.241 4.951 -11.502 1.00 96.88 203 LYS A CA 1
ATOM 1585 C C . LYS A 1 203 ? -4.355 3.438 -11.689 1.00 96.88 203 LYS A C 1
ATOM 1587 O O . LYS A 1 203 ? -4.445 2.975 -12.820 1.00 96.88 203 LYS A O 1
ATOM 1592 N N . GLY A 1 204 ? -4.388 2.673 -10.595 1.00 95.06 204 GLY A N 1
ATOM 1593 C CA . GLY A 1 204 ? -4.549 1.215 -10.627 1.00 95.06 204 GLY A CA 1
ATOM 1594 C C . GLY A 1 204 ? -5.879 0.758 -11.236 1.00 95.06 204 GLY A C 1
ATOM 1595 O O . GLY A 1 204 ? -5.950 -0.321 -11.814 1.00 95.06 204 GLY A O 1
ATOM 1596 N N . LYS A 1 205 ? -6.916 1.601 -11.172 1.00 96.12 205 LYS A N 1
ATOM 1597 C CA . LYS A 1 205 ? -8.206 1.383 -11.845 1.00 96.12 205 LYS A CA 1
ATOM 1598 C C . LYS A 1 205 ? -8.227 1.832 -13.313 1.00 96.12 205 LYS A C 1
ATOM 1600 O O . LYS A 1 205 ? -9.251 1.656 -13.966 1.00 96.12 205 LYS A O 1
ATOM 1605 N N . GLY A 1 206 ? -7.154 2.445 -13.815 1.00 95.38 206 GLY A N 1
ATOM 1606 C CA . GLY A 1 206 ? -7.121 3.089 -15.133 1.00 95.38 206 GLY A CA 1
ATOM 1607 C C . GLY A 1 206 ? -7.885 4.418 -15.207 1.00 95.38 206 GLY A C 1
ATOM 1608 O O . GLY A 1 206 ? -8.045 4.970 -16.292 1.00 95.38 206 GLY A O 1
ATOM 1609 N N . ASP A 1 207 ? -8.348 4.953 -14.075 1.00 97.81 207 ASP A N 1
ATOM 1610 C CA . ASP A 1 207 ? -9.033 6.246 -13.990 1.00 97.81 207 ASP A CA 1
ATOM 1611 C C . ASP A 1 207 ? -7.990 7.362 -13.830 1.00 97.81 207 ASP A C 1
ATOM 1613 O O . ASP A 1 207 ? -7.704 7.854 -12.734 1.00 97.81 207 ASP A O 1
ATOM 1617 N N . TYR A 1 208 ? -7.344 7.706 -14.943 1.00 97.19 208 TYR A N 1
ATOM 1618 C CA . TYR A 1 208 ? -6.256 8.682 -14.949 1.00 97.19 208 TYR A CA 1
ATOM 1619 C C . TYR A 1 208 ? -6.728 10.108 -14.647 1.00 97.19 208 TYR A C 1
ATOM 1621 O O . TYR A 1 208 ? -5.953 10.881 -14.086 1.00 97.19 208 TYR A O 1
ATOM 1629 N N . ASP A 1 209 ? -7.983 10.446 -14.945 1.00 97.75 209 ASP A N 1
ATOM 1630 C CA . ASP A 1 209 ? -8.541 11.774 -14.676 1.00 97.75 209 ASP A CA 1
ATOM 1631 C C . ASP A 1 209 ? -8.598 12.045 -13.171 1.00 97.75 209 ASP A C 1
ATOM 1633 O O . ASP A 1 209 ? -8.062 13.051 -12.691 1.00 97.75 209 ASP A O 1
ATOM 1637 N N . ASN A 1 210 ? -9.162 11.114 -12.391 1.00 98.12 210 ASN A N 1
ATOM 1638 C CA . ASN A 1 210 ? -9.144 11.238 -10.935 1.00 98.12 210 ASN A CA 1
ATOM 1639 C C . ASN A 1 210 ? -7.727 11.103 -10.368 1.00 98.12 210 ASN A C 1
ATOM 1641 O O . ASN A 1 210 ? -7.388 11.791 -9.402 1.00 98.12 210 ASN A O 1
ATOM 1645 N N . ALA A 1 211 ? -6.873 10.272 -10.970 1.00 98.25 211 ALA A N 1
ATOM 1646 C CA . ALA A 1 211 ? -5.491 10.157 -10.527 1.00 98.25 211 ALA A CA 1
ATOM 1647 C C . ALA A 1 211 ? -4.730 11.493 -10.645 1.00 98.25 211 ALA A C 1
ATOM 1649 O O . ALA A 1 211 ? -4.063 11.907 -9.689 1.00 98.25 211 ALA A O 1
ATOM 1650 N N . PHE A 1 212 ? -4.878 12.197 -11.775 1.00 97.50 212 PHE A N 1
ATOM 1651 C CA . PHE A 1 212 ? -4.312 13.532 -11.980 1.00 97.50 212 PHE A CA 1
ATOM 1652 C C . PHE A 1 212 ? -4.953 14.590 -11.085 1.00 97.50 212 PHE A C 1
ATOM 1654 O O . PHE A 1 212 ? -4.245 15.458 -10.576 1.00 97.50 212 PHE A O 1
ATOM 1661 N N . LYS A 1 213 ? -6.268 14.517 -10.859 1.00 97.94 213 LYS A N 1
ATOM 1662 C CA . LYS A 1 213 ? -6.965 15.420 -9.940 1.00 97.94 213 LYS A CA 1
ATOM 1663 C C . LYS A 1 213 ? -6.343 15.375 -8.542 1.00 97.94 213 LYS A C 1
ATOM 1665 O O . LYS A 1 213 ? -5.907 16.407 -8.043 1.00 97.94 213 LYS A O 1
ATOM 1670 N N . TYR A 1 214 ? -6.256 14.190 -7.933 1.00 98.12 214 TYR A N 1
ATOM 1671 C CA . TYR A 1 214 ? -5.797 14.073 -6.546 1.00 98.12 214 TYR A CA 1
ATOM 1672 C C . TYR A 1 214 ? -4.307 14.377 -6.373 1.00 98.12 214 TYR A C 1
ATOM 1674 O O . TYR A 1 214 ? -3.936 14.984 -5.371 1.00 98.12 214 TYR A O 1
ATOM 1682 N N . VAL A 1 215 ? -3.448 14.034 -7.345 1.00 96.69 215 VAL A N 1
ATOM 1683 C CA . VAL A 1 215 ? -2.033 14.442 -7.265 1.00 96.69 215 VAL A CA 1
ATOM 1684 C C . VAL A 1 215 ? -1.875 15.957 -7.414 1.00 96.69 215 VAL A C 1
ATOM 1686 O O . VAL A 1 215 ? -1.028 16.547 -6.751 1.00 96.69 215 VAL A O 1
ATOM 1689 N N . LYS A 1 216 ? -2.704 16.605 -8.246 1.00 95.69 216 LYS A N 1
ATOM 1690 C CA . LYS A 1 216 ? -2.694 18.062 -8.417 1.00 95.69 216 LYS A CA 1
ATOM 1691 C C . LYS A 1 216 ? -3.143 18.770 -7.140 1.00 95.69 216 LYS A C 1
ATOM 1693 O O . LYS A 1 216 ? -2.409 19.624 -6.662 1.00 95.69 216 LYS A O 1
ATOM 1698 N N . GLU A 1 217 ? -4.286 18.383 -6.572 1.00 96.56 217 GLU A N 1
ATOM 1699 C CA . GLU A 1 217 ? -4.780 18.933 -5.297 1.00 96.56 217 GLU A CA 1
ATOM 1700 C C . GLU A 1 217 ? -3.739 18.758 -4.177 1.00 96.56 217 GLU A C 1
ATOM 1702 O O . GLU A 1 217 ? -3.445 19.692 -3.432 1.00 96.56 217 GLU A O 1
ATOM 1707 N N . GLY A 1 218 ? -3.108 17.581 -4.102 1.00 95.75 218 GLY A N 1
ATOM 1708 C CA . GLY A 1 218 ? -2.044 17.319 -3.138 1.00 95.75 218 GLY A CA 1
ATOM 1709 C C . GLY A 1 218 ? -0.809 18.207 -3.335 1.00 95.75 218 GLY A C 1
ATOM 1710 O O . GLY A 1 218 ? -0.275 18.730 -2.360 1.00 95.75 218 GLY A O 1
ATOM 1711 N N . LEU A 1 219 ? -0.367 18.438 -4.575 1.00 92.38 219 LEU A N 1
ATOM 1712 C CA . LEU A 1 219 ? 0.769 19.320 -4.881 1.00 92.38 219 LEU A CA 1
ATOM 1713 C C . LEU A 1 219 ? 0.446 20.813 -4.712 1.00 92.38 219 LEU A C 1
ATOM 1715 O O . LEU A 1 219 ? 1.354 21.587 -4.420 1.00 92.38 219 LEU A O 1
ATOM 1719 N N . GLU A 1 220 ? -0.812 21.231 -4.858 1.00 94.38 220 GLU A N 1
ATOM 1720 C CA . GLU A 1 220 ? -1.244 22.601 -4.539 1.00 94.38 220 GLU A CA 1
ATOM 1721 C C . GLU A 1 220 ? -1.102 22.891 -3.036 1.00 94.38 220 GLU A C 1
ATOM 1723 O O . GLU A 1 220 ? -0.680 23.983 -2.654 1.00 94.38 220 GLU A O 1
ATOM 1728 N N . LEU A 1 221 ? -1.390 21.902 -2.183 1.00 94.56 221 LEU A N 1
ATOM 1729 C CA . LEU A 1 221 ? -1.256 22.013 -0.725 1.00 94.56 221 LEU A CA 1
ATOM 1730 C C . LEU A 1 221 ? 0.168 21.735 -0.225 1.00 94.56 221 LEU A C 1
ATOM 1732 O O . LEU A 1 221 ? 0.617 22.335 0.753 1.00 94.56 221 LEU A O 1
ATOM 1736 N N . TYR A 1 222 ? 0.884 20.827 -0.888 1.00 92.69 222 TYR A N 1
ATOM 1737 C CA . TYR A 1 222 ? 2.203 20.341 -0.484 1.00 92.69 222 TYR A CA 1
ATOM 1738 C C . TYR A 1 222 ? 3.185 20.354 -1.673 1.00 92.69 222 TYR A C 1
ATOM 1740 O O . TYR A 1 222 ? 3.650 19.300 -2.119 1.00 92.69 222 TYR A O 1
ATOM 1748 N N . PRO A 1 223 ? 3.566 21.543 -2.179 1.00 86.62 223 PRO A N 1
ATOM 1749 C CA . PRO A 1 223 ? 4.325 21.706 -3.430 1.00 86.62 223 PRO A CA 1
ATOM 1750 C C . PRO A 1 223 ? 5.764 21.168 -3.406 1.00 86.62 223 PRO A C 1
ATOM 1752 O O . PRO A 1 223 ? 6.443 21.144 -4.437 1.00 86.62 223 PRO A O 1
ATOM 1755 N N . SER A 1 224 ? 6.256 20.757 -2.237 1.00 84.06 224 SER A N 1
ATOM 1756 C CA . SER A 1 224 ? 7.591 20.175 -2.048 1.00 84.06 224 SER A CA 1
ATOM 1757 C C . SER A 1 224 ? 7.545 18.704 -1.625 1.00 84.06 224 SER A C 1
ATOM 1759 O O . SER A 1 224 ? 8.564 18.167 -1.212 1.00 84.06 224 SER A O 1
ATOM 1761 N N . ASN A 1 225 ? 6.386 18.039 -1.693 1.00 87.00 225 ASN A N 1
ATOM 1762 C CA . ASN A 1 225 ? 6.302 16.614 -1.386 1.00 87.00 225 ASN A CA 1
ATOM 1763 C C . ASN A 1 225 ? 6.863 15.780 -2.551 1.00 87.00 225 ASN A C 1
ATOM 1765 O O . ASN A 1 225 ? 6.280 15.734 -3.638 1.00 87.00 225 ASN A O 1
ATOM 1769 N N . THR A 1 226 ? 8.003 15.131 -2.328 1.00 81.94 226 THR A N 1
ATOM 1770 C CA . THR A 1 226 ? 8.726 14.353 -3.343 1.00 81.94 226 THR A CA 1
ATOM 1771 C C . THR A 1 226 ? 7.889 13.189 -3.880 1.00 81.94 226 THR A C 1
ATOM 1773 O O . THR A 1 226 ? 7.791 13.026 -5.096 1.00 81.94 226 THR A O 1
ATOM 1776 N N . ASP A 1 227 ? 7.199 12.444 -3.009 1.00 85.69 227 ASP A N 1
ATOM 1777 C CA . ASP A 1 227 ? 6.383 11.286 -3.407 1.00 85.69 227 ASP A CA 1
ATOM 1778 C C . ASP A 1 227 ? 5.263 11.664 -4.382 1.00 85.69 227 ASP A C 1
ATOM 1780 O O . ASP A 1 227 ? 5.025 10.966 -5.368 1.00 85.69 227 ASP A O 1
ATOM 1784 N N . MET A 1 228 ? 4.588 12.794 -4.159 1.00 90.56 228 MET A N 1
ATOM 1785 C CA . MET A 1 228 ? 3.547 13.273 -5.070 1.00 90.56 228 MET A CA 1
ATOM 1786 C C . MET A 1 228 ? 4.112 13.754 -6.404 1.00 90.56 228 MET A C 1
ATOM 1788 O O . MET A 1 228 ? 3.499 13.508 -7.443 1.00 90.56 228 MET A O 1
ATOM 1792 N N . ASN A 1 229 ? 5.289 14.383 -6.408 1.00 86.94 229 ASN A N 1
ATOM 1793 C CA . ASN A 1 229 ? 5.962 14.729 -7.658 1.00 86.94 229 ASN A CA 1
ATOM 1794 C C . ASN A 1 229 ? 6.312 13.466 -8.463 1.00 86.94 229 ASN A C 1
ATOM 1796 O O . ASN A 1 229 ? 6.044 13.405 -9.663 1.00 86.94 229 ASN A O 1
ATOM 1800 N N . VAL A 1 230 ? 6.827 12.427 -7.799 1.00 85.75 230 VAL A N 1
ATOM 1801 C CA . VAL A 1 230 ? 7.096 11.119 -8.419 1.00 85.75 230 VAL A CA 1
ATOM 1802 C C . VAL A 1 230 ? 5.808 10.487 -8.953 1.00 85.75 230 VAL A C 1
ATOM 1804 O O . VAL A 1 230 ? 5.772 10.025 -10.094 1.00 85.75 230 VAL A O 1
ATOM 1807 N N . THR A 1 231 ? 4.718 10.509 -8.186 1.00 91.75 231 THR A N 1
ATOM 1808 C CA . THR A 1 231 ? 3.416 10.005 -8.644 1.00 91.75 231 THR A CA 1
ATOM 1809 C C . THR A 1 231 ? 2.898 10.767 -9.861 1.00 91.75 231 THR A C 1
ATOM 1811 O O . THR A 1 231 ? 2.414 10.137 -10.802 1.00 91.75 231 THR A O 1
ATOM 1814 N N . GLN A 1 232 ? 3.055 12.092 -9.910 1.00 93.88 232 GLN A N 1
ATOM 1815 C CA . GLN A 1 232 ? 2.674 12.894 -11.074 1.00 93.88 232 GLN A CA 1
ATOM 1816 C C . GLN A 1 232 ? 3.488 12.508 -12.318 1.00 93.88 232 GLN A C 1
ATOM 1818 O O . GLN A 1 232 ? 2.916 12.311 -13.391 1.00 93.88 232 GLN A O 1
ATOM 1823 N N . VAL A 1 233 ? 4.807 12.351 -12.178 1.00 91.38 233 VAL A N 1
ATOM 1824 C CA . VAL A 1 233 ? 5.688 11.892 -13.265 1.00 91.38 233 VAL A CA 1
ATOM 1825 C C . VAL A 1 233 ? 5.255 10.515 -13.765 1.00 91.38 233 VAL A C 1
ATOM 1827 O O . VAL A 1 233 ? 5.089 10.321 -14.969 1.00 91.38 233 VAL A O 1
ATOM 1830 N N . ASN A 1 234 ? 4.984 9.580 -12.854 1.00 91.00 234 ASN A N 1
ATOM 1831 C CA . ASN A 1 234 ? 4.511 8.241 -13.200 1.00 91.00 234 ASN A CA 1
ATOM 1832 C C . ASN A 1 234 ? 3.166 8.269 -13.941 1.00 91.00 234 ASN A C 1
ATOM 1834 O O . ASN A 1 234 ? 2.953 7.471 -14.853 1.00 91.00 234 ASN A O 1
ATOM 1838 N N . LEU A 1 235 ? 2.265 9.192 -13.594 1.00 95.44 235 LEU A N 1
ATOM 1839 C CA . LEU A 1 235 ? 1.013 9.392 -14.325 1.00 95.44 235 LEU A CA 1
ATOM 1840 C C . LEU A 1 235 ? 1.241 9.951 -15.728 1.00 95.44 235 LEU A C 1
ATOM 1842 O O . LEU A 1 235 ? 0.615 9.482 -16.682 1.00 95.44 235 LEU A O 1
ATOM 1846 N N . PHE A 1 236 ? 2.147 10.917 -15.885 1.00 95.50 236 PHE A N 1
ATOM 1847 C CA . PHE A 1 236 ? 2.518 11.416 -17.208 1.00 95.50 236 PHE A CA 1
ATOM 1848 C C . PHE A 1 236 ? 3.127 10.311 -18.070 1.00 95.50 236 PHE A C 1
ATOM 1850 O O . PHE A 1 236 ? 2.739 10.173 -19.226 1.00 95.50 236 PHE A O 1
ATOM 1857 N N . ILE A 1 237 ? 3.999 9.472 -17.510 1.00 90.81 237 ILE A N 1
ATOM 1858 C CA . ILE A 1 237 ? 4.562 8.316 -18.217 1.00 90.81 237 ILE A CA 1
ATOM 1859 C C . ILE A 1 237 ? 3.459 7.326 -18.615 1.00 90.81 237 ILE A C 1
ATOM 1861 O O . ILE A 1 237 ? 3.372 6.959 -19.787 1.00 90.81 237 ILE A O 1
ATOM 1865 N N . ALA A 1 238 ? 2.576 6.947 -17.685 1.00 91.38 238 ALA A N 1
ATOM 1866 C CA . ALA A 1 238 ? 1.484 6.001 -17.943 1.00 91.38 238 ALA A CA 1
ATOM 1867 C C . ALA A 1 238 ? 0.502 6.492 -19.022 1.00 91.38 238 ALA A C 1
ATOM 1869 O O . ALA A 1 238 ? -0.083 5.689 -19.742 1.00 91.38 238 ALA A O 1
ATOM 1870 N N . THR A 1 239 ? 0.356 7.811 -19.163 1.00 94.12 239 THR A N 1
ATOM 1871 C CA . THR A 1 239 ? -0.503 8.452 -20.171 1.00 94.12 239 THR A CA 1
ATOM 1872 C C . THR A 1 239 ? 0.265 8.957 -21.398 1.00 94.12 239 THR A C 1
ATOM 1874 O O . THR A 1 239 ? -0.281 9.726 -22.186 1.00 94.12 239 THR A O 1
ATOM 1877 N N . LYS A 1 240 ? 1.524 8.525 -21.583 1.00 92.06 240 LYS A N 1
ATOM 1878 C CA . LYS A 1 240 ? 2.414 8.891 -22.707 1.00 92.06 240 LYS A CA 1
ATOM 1879 C C . LYS A 1 240 ? 2.694 10.395 -22.853 1.00 92.06 240 LYS A C 1
ATOM 1881 O O . LYS A 1 240 ? 3.125 10.871 -23.898 1.00 92.06 240 LYS A O 1
ATOM 1886 N N . GLN A 1 241 ? 2.503 11.170 -21.790 1.00 94.06 241 GLN A N 1
ATOM 1887 C CA . GLN A 1 241 ? 2.802 12.602 -21.724 1.00 94.06 241 GLN A CA 1
ATOM 1888 C C . GLN A 1 241 ? 4.274 12.847 -21.334 1.00 94.06 241 GLN A C 1
ATOM 1890 O O . GLN A 1 241 ? 4.568 13.592 -20.399 1.00 94.06 241 GLN A O 1
ATOM 1895 N N . HIS A 1 242 ? 5.220 12.223 -22.043 1.00 93.56 242 HIS A N 1
ATOM 1896 C CA . HIS A 1 242 ? 6.641 12.188 -21.661 1.00 93.56 242 HIS A CA 1
ATOM 1897 C C . HIS A 1 242 ? 7.301 13.575 -21.554 1.00 93.56 242 HIS A C 1
ATOM 1899 O O . HIS A 1 242 ? 8.101 13.810 -20.653 1.00 93.56 242 HIS A O 1
ATOM 1905 N N . ASN A 1 243 ? 6.913 14.535 -22.400 1.00 92.69 243 ASN A N 1
ATOM 1906 C CA . ASN A 1 243 ? 7.422 15.910 -22.304 1.00 92.69 243 ASN A CA 1
ATOM 1907 C C . ASN A 1 243 ? 7.016 16.596 -20.987 1.00 92.69 243 ASN A C 1
ATOM 1909 O O . ASN A 1 243 ? 7.832 17.285 -20.379 1.00 92.69 243 ASN A O 1
ATOM 1913 N N . LYS A 1 244 ? 5.787 16.363 -20.502 1.00 94.75 244 LYS A N 1
ATOM 1914 C CA . LYS A 1 244 ? 5.342 16.880 -19.196 1.00 94.75 244 LYS A CA 1
ATOM 1915 C C . LYS A 1 244 ? 6.051 16.175 -18.042 1.00 94.75 244 LYS A C 1
ATOM 1917 O O . LYS A 1 244 ? 6.390 16.818 -17.056 1.00 94.75 244 LYS A O 1
ATOM 1922 N N . ALA A 1 245 ? 6.319 14.873 -18.182 1.00 95.00 245 ALA A N 1
ATOM 1923 C CA . ALA A 1 245 ? 7.134 14.134 -17.221 1.00 95.00 245 ALA A CA 1
ATOM 1924 C C . ALA A 1 245 ? 8.535 14.756 -17.079 1.00 95.00 245 ALA A C 1
ATOM 1926 O O . ALA A 1 245 ? 8.964 15.009 -15.956 1.00 95.00 245 ALA A O 1
ATOM 1927 N N . LEU A 1 246 ? 9.211 15.074 -18.193 1.00 94.88 246 LEU A N 1
ATOM 1928 C CA . LEU A 1 246 ? 10.510 15.762 -18.171 1.00 94.88 246 LEU A CA 1
ATOM 1929 C C . LEU A 1 246 ? 10.432 17.144 -17.516 1.00 94.88 246 LEU A C 1
ATOM 1931 O O . LEU A 1 246 ? 11.282 17.463 -16.688 1.00 94.88 246 LEU A O 1
ATOM 1935 N N . GLU A 1 247 ? 9.419 17.949 -17.849 1.00 93.00 247 GLU A N 1
ATOM 1936 C CA . GLU A 1 247 ? 9.234 19.272 -17.241 1.00 93.00 247 GLU A CA 1
ATOM 1937 C C . GLU A 1 247 ? 9.111 19.176 -15.712 1.00 93.00 247 GLU A C 1
ATOM 1939 O O . GLU A 1 247 ? 9.806 19.893 -14.987 1.00 93.00 247 GLU A O 1
ATOM 1944 N N . SER A 1 248 ? 8.277 18.258 -15.211 1.00 90.62 248 SER A N 1
ATOM 1945 C CA . SER A 1 248 ? 8.139 18.017 -13.771 1.00 90.62 248 SER A CA 1
ATOM 1946 C C . SER A 1 248 ? 9.443 17.512 -13.152 1.00 90.62 248 SER A C 1
ATOM 1948 O O . SER A 1 248 ? 9.875 18.042 -12.130 1.00 90.62 248 SER A O 1
ATOM 1950 N N . LEU A 1 249 ? 10.116 16.542 -13.778 1.00 92.31 249 LEU A N 1
ATOM 1951 C CA . LEU A 1 249 ? 11.387 16.007 -13.283 1.00 92.31 249 LEU A CA 1
ATOM 1952 C C . LEU A 1 249 ? 12.475 17.081 -13.184 1.00 92.31 249 LEU A C 1
ATOM 1954 O O . LEU A 1 249 ? 13.237 17.089 -12.218 1.00 92.31 249 LEU A O 1
ATOM 1958 N N . PHE A 1 250 ? 12.543 18.013 -14.137 1.00 92.88 250 PHE A N 1
ATOM 1959 C CA . PHE A 1 250 ? 13.502 19.114 -14.079 1.00 92.88 250 PHE A CA 1
ATOM 1960 C C . PHE A 1 250 ? 13.214 20.083 -12.935 1.00 92.88 250 PHE A C 1
ATOM 1962 O O . PHE A 1 250 ? 14.151 20.429 -12.217 1.00 92.88 250 PHE A O 1
ATOM 1969 N N . LYS A 1 251 ? 11.946 20.427 -12.685 1.00 87.81 251 LYS A N 1
ATOM 1970 C CA . LYS A 1 251 ? 11.559 21.252 -11.525 1.00 87.81 251 LYS A CA 1
ATOM 1971 C C . LYS A 1 251 ? 11.906 20.584 -10.193 1.00 87.81 251 LYS A C 1
ATOM 1973 O O . LYS A 1 251 ? 12.329 21.258 -9.258 1.00 87.81 251 LYS A O 1
ATOM 1978 N N . VAL A 1 252 ? 11.737 19.264 -10.088 1.00 85.38 252 VAL A N 1
ATOM 1979 C CA . VAL A 1 252 ? 12.113 18.521 -8.871 1.00 85.38 252 VAL A CA 1
ATOM 1980 C C . VAL A 1 252 ? 13.630 18.491 -8.713 1.00 85.38 252 VAL A C 1
ATOM 1982 O O . VAL A 1 252 ? 14.135 18.781 -7.634 1.00 85.38 252 VAL A O 1
ATOM 1985 N N . ARG A 1 253 ? 14.369 18.222 -9.795 1.00 89.19 253 ARG A N 1
ATOM 1986 C CA . ARG A 1 253 ? 15.838 18.203 -9.794 1.00 89.19 253 ARG A CA 1
ATOM 1987 C C . ARG A 1 253 ? 16.453 19.544 -9.389 1.00 89.19 253 ARG A C 1
ATOM 1989 O O . ARG A 1 253 ? 17.511 19.545 -8.775 1.00 89.19 253 ARG A O 1
ATOM 1996 N N . GLU A 1 254 ? 15.823 20.672 -9.718 1.00 89.56 254 GLU A N 1
ATOM 1997 C CA . GLU A 1 254 ? 16.274 21.995 -9.255 1.00 89.56 254 GLU A CA 1
ATOM 1998 C C . GLU A 1 254 ? 16.265 22.115 -7.724 1.00 89.56 254 GLU A C 1
ATOM 2000 O O . GLU A 1 254 ? 17.132 22.774 -7.155 1.00 89.56 254 GLU A O 1
ATOM 2005 N N . LYS A 1 255 ? 15.311 21.458 -7.055 1.00 85.31 255 LYS A N 1
ATOM 2006 C CA . LYS A 1 255 ? 15.197 21.439 -5.589 1.00 85.31 255 LYS A CA 1
ATOM 2007 C C . LYS A 1 255 ? 16.030 20.327 -4.950 1.00 85.31 255 LYS A C 1
ATOM 2009 O O . LYS A 1 255 ? 16.546 20.503 -3.852 1.00 85.31 255 LYS A O 1
ATOM 2014 N N . GLU A 1 256 ? 16.152 19.193 -5.634 1.00 86.19 256 GLU A N 1
ATOM 2015 C CA . GLU A 1 256 ? 16.812 17.979 -5.152 1.00 86.19 256 GLU A CA 1
ATOM 2016 C C . GLU A 1 256 ? 17.887 17.495 -6.148 1.00 86.19 256 GLU A C 1
ATOM 2018 O O . GLU A 1 256 ? 17.743 16.431 -6.760 1.00 86.19 256 GLU A O 1
ATOM 2023 N N . PRO A 1 257 ? 18.981 18.254 -6.344 1.00 89.50 257 PRO A N 1
ATOM 2024 C CA . PRO A 1 257 ? 19.977 17.951 -7.377 1.00 89.50 257 PRO A CA 1
ATOM 2025 C C . PRO A 1 257 ? 20.718 16.625 -7.155 1.00 89.50 257 PRO A C 1
ATOM 2027 O O . PRO A 1 257 ? 21.189 16.022 -8.120 1.00 89.50 257 PRO A O 1
ATOM 2030 N N . GLU A 1 258 ? 20.776 16.162 -5.904 1.00 90.19 258 GLU A N 1
ATOM 2031 C CA . GLU A 1 258 ? 21.460 14.932 -5.490 1.00 90.19 258 GLU A CA 1
ATOM 2032 C C . GLU A 1 258 ? 20.535 13.702 -5.448 1.00 90.19 258 GLU A C 1
ATOM 2034 O O . GLU A 1 258 ? 20.976 12.600 -5.123 1.00 90.19 258 GLU A O 1
ATOM 2039 N N . ASN A 1 259 ? 19.247 13.847 -5.789 1.00 88.50 259 ASN A N 1
ATOM 2040 C CA . ASN A 1 259 ? 18.320 12.718 -5.790 1.00 88.50 259 ASN A CA 1
ATOM 2041 C C . ASN A 1 259 ? 18.551 11.820 -7.020 1.00 88.50 259 ASN A C 1
ATOM 2043 O O . ASN A 1 259 ? 18.105 12.108 -8.136 1.00 88.50 259 ASN A O 1
ATOM 2047 N N . VAL A 1 260 ? 19.239 10.699 -6.790 1.00 93.44 260 VAL A N 1
ATOM 2048 C CA . VAL A 1 260 ? 19.590 9.691 -7.805 1.00 93.44 260 VAL A CA 1
ATOM 2049 C C . VAL A 1 260 ? 18.355 9.177 -8.553 1.00 93.44 260 VAL A C 1
ATOM 2051 O O . VAL A 1 260 ? 18.399 9.025 -9.776 1.00 93.44 260 VAL A O 1
ATOM 2054 N N . SER A 1 261 ? 17.232 8.988 -7.851 1.00 90.06 261 SER A N 1
ATOM 2055 C CA . SER A 1 261 ? 15.982 8.479 -8.432 1.00 90.06 261 SER A CA 1
ATOM 2056 C C . SER A 1 261 ? 15.405 9.434 -9.476 1.00 90.06 261 SER A C 1
ATOM 2058 O O . SER A 1 261 ? 14.916 8.994 -10.516 1.00 90.06 261 SER A O 1
ATOM 2060 N N . ILE A 1 262 ? 15.506 10.748 -9.246 1.00 90.75 262 ILE A N 1
ATOM 2061 C CA . ILE A 1 262 ? 15.059 11.770 -10.206 1.00 90.75 262 ILE A CA 1
ATOM 2062 C C . ILE A 1 262 ? 15.944 11.753 -11.450 1.00 90.75 262 ILE A C 1
ATOM 2064 O O . ILE A 1 262 ? 15.442 11.788 -12.574 1.00 90.75 262 ILE A O 1
ATOM 2068 N N . GLN A 1 263 ? 17.261 11.645 -11.269 1.00 94.69 263 GLN A N 1
ATOM 2069 C CA . GLN A 1 263 ? 18.196 11.578 -12.388 1.00 94.69 263 GLN A CA 1
ATOM 2070 C C . GLN A 1 263 ? 17.994 10.305 -13.229 1.00 94.69 263 GLN A C 1
ATOM 2072 O O . GLN A 1 263 ? 18.000 10.377 -14.459 1.00 94.69 263 GLN A O 1
ATOM 2077 N N . TYR A 1 264 ? 17.733 9.166 -12.581 1.00 95.81 264 TYR A N 1
ATOM 2078 C CA . TYR A 1 264 ? 17.374 7.915 -13.249 1.00 95.81 264 TYR A CA 1
ATOM 2079 C C . TYR A 1 264 ? 16.048 8.027 -14.020 1.00 95.81 264 TYR A C 1
ATOM 2081 O O . TYR A 1 264 ? 15.983 7.654 -15.193 1.00 95.81 264 TYR A O 1
ATOM 2089 N N . ALA A 1 265 ? 15.010 8.606 -13.407 1.00 93.69 265 ALA A N 1
ATOM 2090 C CA . ALA A 1 265 ? 13.707 8.801 -14.043 1.00 93.69 265 ALA A CA 1
ATOM 2091 C C . ALA A 1 265 ? 13.779 9.705 -15.288 1.00 93.69 265 ALA A C 1
ATOM 2093 O O . ALA A 1 265 ? 13.059 9.470 -16.261 1.00 93.69 265 ALA A O 1
ATOM 2094 N N . ILE A 1 266 ? 14.677 10.699 -15.304 1.00 95.81 266 ILE A N 1
ATOM 2095 C CA . ILE A 1 266 ? 14.964 11.507 -16.502 1.00 95.81 266 ILE A CA 1
ATOM 2096 C C . ILE A 1 266 ? 15.509 10.620 -17.626 1.00 95.81 266 ILE A C 1
ATOM 2098 O O . ILE A 1 266 ? 15.024 10.709 -18.754 1.00 95.81 266 ILE A O 1
ATOM 2102 N N . GLY A 1 267 ? 16.464 9.733 -17.322 1.00 96.88 267 GLY A N 1
ATOM 2103 C CA . GLY A 1 267 ? 17.012 8.782 -18.294 1.00 96.88 267 GLY A CA 1
ATOM 2104 C C . GLY A 1 267 ? 15.947 7.853 -18.870 1.00 96.88 267 GLY A C 1
ATOM 2105 O O . GLY A 1 267 ? 15.821 7.755 -20.088 1.00 96.88 267 GLY A O 1
ATOM 2106 N N . VAL A 1 268 ? 15.107 7.271 -18.008 1.00 95.88 268 VAL A N 1
ATOM 2107 C CA . VAL A 1 268 ? 13.962 6.440 -18.426 1.00 95.88 268 VAL A CA 1
ATOM 2108 C C . VAL A 1 268 ? 13.000 7.222 -19.320 1.00 95.88 268 VAL A C 1
ATOM 2110 O O . VAL A 1 268 ? 12.558 6.716 -20.348 1.00 95.88 268 VAL A O 1
ATOM 2113 N N . THR A 1 269 ? 12.691 8.471 -18.973 1.00 95.69 269 THR A N 1
ATOM 2114 C CA . THR A 1 269 ? 11.753 9.286 -19.757 1.00 95.69 269 THR A CA 1
ATOM 2115 C C . THR A 1 269 ? 12.312 9.624 -21.142 1.00 95.69 269 THR A C 1
ATOM 2117 O O . THR A 1 269 ? 11.571 9.591 -22.126 1.00 95.69 269 THR A O 1
ATOM 2120 N N . TYR A 1 270 ? 13.615 9.894 -21.252 1.00 97.62 270 TYR A N 1
ATOM 2121 C CA . TYR A 1 270 ? 14.266 10.080 -22.548 1.00 97.62 270 TYR A CA 1
ATOM 2122 C C . TYR A 1 270 ? 14.365 8.790 -23.365 1.00 97.62 270 TYR A C 1
ATOM 2124 O O . TYR A 1 270 ? 14.180 8.844 -24.579 1.00 97.62 270 TYR A O 1
ATOM 2132 N N . ASP A 1 271 ? 14.600 7.635 -22.739 1.00 96.25 271 ASP A N 1
ATOM 2133 C CA . ASP A 1 271 ? 14.587 6.346 -23.443 1.00 96.25 271 ASP A CA 1
ATOM 2134 C C . ASP A 1 271 ? 13.190 6.037 -24.014 1.00 96.25 271 ASP A C 1
ATOM 2136 O O . ASP A 1 271 ? 13.059 5.627 -25.168 1.00 96.25 271 ASP A O 1
ATOM 2140 N N . LEU A 1 272 ? 12.123 6.349 -23.268 1.00 95.00 272 LEU A N 1
ATOM 2141 C CA . LEU A 1 272 ? 10.748 6.257 -23.772 1.00 95.00 272 LEU A CA 1
ATOM 2142 C C . LEU A 1 272 ? 10.513 7.169 -24.986 1.00 95.00 272 LEU A C 1
ATOM 2144 O O . LEU A 1 272 ? 9.989 6.703 -25.996 1.00 95.00 272 LEU A O 1
ATOM 2148 N N . LEU A 1 273 ? 10.949 8.433 -24.926 1.00 94.88 273 LEU A N 1
ATOM 2149 C CA . LEU A 1 273 ? 10.859 9.369 -26.056 1.00 94.88 273 LEU A CA 1
ATOM 2150 C C . LEU A 1 273 ? 11.679 8.908 -27.264 1.00 94.88 273 LEU A C 1
ATOM 2152 O O . LEU A 1 273 ? 11.218 9.000 -28.398 1.00 94.88 273 LEU A O 1
ATOM 2156 N N . LYS A 1 274 ? 12.878 8.361 -27.045 1.00 95.19 274 LYS A N 1
ATOM 2157 C CA . LYS A 1 274 ? 13.685 7.762 -28.114 1.00 95.19 274 LYS A CA 1
ATOM 2158 C C . LYS A 1 274 ? 12.923 6.646 -28.827 1.00 95.19 274 LYS A C 1
ATOM 2160 O O . LYS A 1 274 ? 13.094 6.489 -30.029 1.00 95.19 274 LYS A O 1
ATOM 2165 N N . ASN A 1 275 ? 12.128 5.855 -28.114 1.00 91.81 275 ASN A N 1
ATOM 2166 C CA . ASN A 1 275 ? 11.398 4.728 -28.695 1.00 91.81 275 ASN A CA 1
ATOM 2167 C C . ASN A 1 275 ? 10.039 5.125 -29.300 1.00 91.81 275 ASN A C 1
ATOM 2169 O O . ASN A 1 275 ? 9.358 4.269 -29.866 1.00 91.81 275 ASN A O 1
ATOM 2173 N N . ASP A 1 276 ? 9.641 6.399 -29.225 1.00 92.00 276 ASP A N 1
ATOM 2174 C CA . ASP A 1 276 ? 8.396 6.877 -29.822 1.00 92.00 276 ASP A CA 1
ATOM 2175 C C . ASP A 1 276 ? 8.543 7.038 -31.342 1.00 92.00 276 ASP A C 1
ATOM 2177 O O . ASP A 1 276 ? 9.098 8.010 -31.862 1.00 92.00 276 ASP A O 1
ATOM 2181 N N . THR A 1 277 ? 8.010 6.066 -32.081 1.00 91.25 277 THR A N 1
ATOM 2182 C CA . THR A 1 277 ? 8.066 6.034 -33.546 1.00 91.25 277 THR A CA 1
ATOM 2183 C C . THR A 1 277 ? 7.333 7.197 -34.217 1.00 91.25 277 THR A C 1
ATOM 2185 O O . THR A 1 277 ? 7.562 7.430 -35.405 1.00 91.25 277 THR A O 1
ATOM 2188 N N . LEU A 1 278 ? 6.472 7.920 -33.490 1.00 92.94 278 LEU A N 1
ATOM 2189 C CA . LEU A 1 278 ? 5.764 9.099 -33.994 1.00 92.94 278 LEU A CA 1
ATOM 2190 C C . LEU A 1 278 ? 6.664 10.340 -34.064 1.00 92.94 278 LEU A C 1
ATOM 2192 O O . LEU A 1 278 ? 6.340 11.285 -34.782 1.00 92.94 278 LEU A O 1
ATOM 2196 N N . LEU A 1 279 ? 7.790 10.346 -33.346 1.00 91.88 279 LEU A N 1
ATOM 2197 C CA . LEU A 1 279 ? 8.731 11.463 -33.349 1.00 91.88 279 LEU A CA 1
ATOM 2198 C C . LEU A 1 279 ? 9.685 11.391 -34.550 1.00 91.88 279 LEU A C 1
ATOM 2200 O O . LEU A 1 279 ? 10.057 10.294 -34.973 1.00 91.88 279 LEU A O 1
ATOM 2204 N N . PRO A 1 280 ? 10.141 12.532 -35.094 1.00 95.69 280 PRO A N 1
ATOM 2205 C CA . PRO A 1 280 ? 11.194 12.565 -36.104 1.00 95.69 280 PRO A CA 1
ATOM 2206 C C . PRO A 1 280 ? 12.457 11.809 -35.665 1.00 95.69 280 PRO A C 1
ATOM 2208 O O . PRO A 1 280 ? 12.844 11.845 -34.497 1.00 95.69 280 PRO A O 1
ATOM 2211 N N . GLN A 1 281 ? 13.159 11.172 -36.611 1.00 91.69 281 GLN A N 1
ATOM 2212 C CA . GLN A 1 281 ? 14.406 10.448 -36.311 1.00 91.69 281 GLN A CA 1
ATOM 2213 C C . GLN A 1 281 ? 15.441 11.343 -35.612 1.00 91.69 281 GLN A C 1
ATOM 2215 O O . GLN A 1 281 ? 16.080 10.898 -34.668 1.00 91.69 281 GLN A O 1
ATOM 2220 N N . ALA A 1 282 ? 15.556 12.609 -36.027 1.00 95.44 282 ALA A N 1
ATOM 2221 C CA . ALA A 1 282 ? 16.476 13.566 -35.416 1.00 95.44 282 ALA A CA 1
ATOM 2222 C C . ALA A 1 282 ? 16.176 13.810 -33.925 1.00 95.44 282 ALA A C 1
ATOM 2224 O O . ALA A 1 282 ? 17.101 13.910 -33.118 1.00 95.44 282 ALA A O 1
ATOM 2225 N N . ASP A 1 283 ? 14.895 13.851 -33.548 1.00 94.62 283 ASP A N 1
ATOM 2226 C CA . ASP A 1 283 ? 14.488 13.994 -32.150 1.00 94.62 283 ASP A CA 1
ATOM 2227 C C . ASP A 1 283 ? 14.790 12.715 -31.369 1.00 94.62 283 ASP A C 1
ATOM 2229 O O . ASP A 1 283 ? 15.367 12.781 -30.286 1.00 94.62 283 ASP A O 1
ATOM 2233 N N . ARG A 1 284 ? 14.516 11.536 -31.941 1.00 94.44 284 ARG A N 1
ATOM 2234 C CA . ARG A 1 284 ? 14.887 10.252 -31.320 1.00 94.44 284 ARG A CA 1
ATOM 2235 C C . ARG A 1 284 ? 16.397 10.114 -31.115 1.00 94.44 284 ARG A C 1
ATOM 2237 O O . ARG A 1 284 ? 16.824 9.652 -30.060 1.00 94.44 284 ARG A O 1
ATOM 2244 N N . ASP A 1 285 ? 17.207 10.557 -32.075 1.00 93.75 285 ASP A N 1
ATOM 2245 C CA . ASP A 1 285 ? 18.672 10.557 -31.972 1.00 93.75 285 ASP A CA 1
ATOM 2246 C C . ASP A 1 285 ? 19.168 11.524 -30.891 1.00 93.75 285 ASP A C 1
ATOM 2248 O O . ASP A 1 285 ? 20.127 11.228 -30.172 1.00 93.75 285 ASP A O 1
ATOM 2252 N N . LYS A 1 286 ? 18.507 12.676 -30.742 1.00 96.94 286 LYS A N 1
ATOM 2253 C CA . LYS A 1 286 ? 18.747 13.589 -29.622 1.00 96.94 286 LYS A CA 1
ATOM 2254 C C . LYS A 1 286 ? 18.397 12.908 -28.298 1.00 96.94 286 LYS A C 1
ATOM 2256 O O . LYS A 1 286 ? 19.232 12.886 -27.398 1.00 96.94 286 LYS A O 1
ATOM 2261 N N . TYR A 1 287 ? 17.213 12.312 -28.184 1.00 97.06 287 TYR A N 1
ATOM 2262 C CA . TYR A 1 287 ? 16.767 11.653 -26.956 1.00 97.06 287 TYR A CA 1
ATOM 2263 C C . TYR A 1 287 ? 17.610 10.432 -26.587 1.00 97.06 287 TYR A C 1
ATOM 2265 O O . TYR A 1 287 ? 17.828 10.196 -25.405 1.00 97.06 287 TYR A O 1
ATOM 2273 N N . PHE A 1 288 ? 18.176 9.715 -27.561 1.00 96.81 288 PHE A N 1
ATOM 2274 C CA . PHE A 1 288 ? 19.190 8.692 -27.300 1.00 96.81 288 PHE A CA 1
ATOM 2275 C C . PHE A 1 288 ? 20.385 9.261 -26.529 1.00 96.81 288 PHE A C 1
ATOM 2277 O O . PHE A 1 288 ? 20.773 8.708 -25.501 1.00 96.81 288 PHE A O 1
ATOM 2284 N N . LYS A 1 289 ? 20.948 10.385 -26.987 1.00 97.81 289 LYS A N 1
ATOM 2285 C CA . LYS A 1 289 ? 22.105 11.020 -26.333 1.00 97.81 289 LYS A CA 1
ATOM 2286 C C . LYS A 1 289 ? 21.758 11.527 -24.934 1.00 97.81 289 LYS A C 1
ATOM 2288 O O . LYS A 1 289 ? 22.552 11.370 -24.008 1.00 97.81 289 LYS A O 1
ATOM 2293 N N . GLU A 1 290 ? 20.571 12.104 -24.779 1.00 98.31 290 GLU A N 1
ATOM 2294 C CA . GLU A 1 290 ? 20.071 12.589 -23.490 1.00 98.31 290 GLU A CA 1
ATOM 2295 C C . GLU A 1 290 ? 19.825 11.439 -22.499 1.00 98.31 290 GLU A C 1
ATOM 2297 O O . GLU A 1 290 ? 20.209 11.546 -21.335 1.00 98.31 290 GLU A O 1
ATOM 2302 N N . ALA A 1 291 ? 19.263 10.312 -22.953 1.00 98.31 291 ALA A N 1
ATOM 2303 C CA . ALA A 1 291 ? 19.066 9.117 -22.131 1.00 98.31 291 ALA A CA 1
ATOM 2304 C C . ALA A 1 291 ? 20.403 8.536 -21.648 1.00 98.31 291 ALA A C 1
ATOM 2306 O O . ALA A 1 291 ? 20.571 8.298 -20.452 1.00 98.31 291 ALA A O 1
ATOM 2307 N N . VAL A 1 292 ? 21.376 8.381 -22.556 1.00 98.31 292 VAL A N 1
ATOM 2308 C CA . VAL A 1 292 ? 22.742 7.938 -22.225 1.00 98.31 292 VAL A CA 1
ATOM 2309 C C . VAL A 1 292 ? 23.370 8.862 -21.183 1.00 98.31 292 VAL A C 1
ATOM 2311 O O . VAL A 1 292 ? 23.780 8.395 -20.124 1.00 98.31 292 VAL A O 1
ATOM 2314 N N . THR A 1 293 ? 23.365 10.174 -21.438 1.00 98.31 293 THR A N 1
ATOM 2315 C CA . THR A 1 293 ? 23.930 11.179 -20.522 1.00 98.31 293 THR A CA 1
ATOM 2316 C C . THR A 1 293 ? 23.267 11.108 -19.148 1.00 98.31 293 THR A C 1
ATOM 2318 O O . THR A 1 293 ? 23.930 11.206 -18.111 1.00 98.31 293 THR A O 1
ATOM 2321 N N . ALA A 1 294 ? 21.945 10.927 -19.118 1.00 98.00 294 ALA A N 1
ATOM 2322 C CA . ALA A 1 294 ? 21.201 10.851 -17.877 1.00 98.00 294 ALA A CA 1
ATOM 2323 C C . ALA A 1 294 ? 21.561 9.600 -17.067 1.00 98.00 294 ALA A C 1
ATOM 2325 O O . ALA A 1 294 ? 21.824 9.741 -15.872 1.00 98.00 294 ALA A O 1
ATOM 2326 N N . TYR A 1 295 ? 21.646 8.428 -17.705 1.00 98.50 295 TYR A N 1
ATOM 2327 C CA . TYR A 1 295 ? 22.065 7.190 -17.046 1.00 98.50 295 TYR A CA 1
ATOM 2328 C C . TYR A 1 295 ? 23.523 7.222 -16.598 1.00 98.50 295 TYR A C 1
ATOM 2330 O O . TYR A 1 295 ? 23.819 6.803 -15.483 1.00 98.50 295 TYR A O 1
ATOM 2338 N N . GLU A 1 296 ? 24.435 7.767 -17.401 1.00 98.19 296 GLU A N 1
ATOM 2339 C CA . GLU A 1 296 ? 25.833 7.955 -17.002 1.00 98.19 296 GLU A CA 1
ATOM 2340 C C . GLU A 1 296 ? 25.942 8.849 -15.765 1.00 98.19 296 GLU A C 1
ATOM 2342 O O . GLU A 1 296 ? 26.694 8.539 -14.836 1.00 98.19 296 GLU A O 1
ATOM 2347 N N . LYS A 1 297 ? 25.146 9.923 -15.699 1.00 97.88 297 LYS A N 1
ATOM 2348 C CA . LYS A 1 297 ? 25.073 10.766 -14.503 1.00 97.88 297 LYS A CA 1
ATOM 2349 C C . LYS A 1 297 ? 24.494 10.001 -13.309 1.00 97.88 297 LYS A C 1
ATOM 2351 O O . LYS A 1 297 ? 25.064 10.112 -12.228 1.00 97.88 297 LYS A O 1
ATOM 2356 N N . THR A 1 298 ? 23.444 9.196 -13.486 1.00 98.12 298 THR A N 1
ATOM 2357 C CA . THR A 1 298 ? 22.927 8.314 -12.422 1.00 98.12 298 THR A CA 1
ATOM 2358 C C . THR A 1 298 ? 24.015 7.373 -11.909 1.00 98.12 298 THR A C 1
ATOM 2360 O O . THR A 1 298 ? 24.236 7.316 -10.708 1.00 98.12 298 THR A O 1
ATOM 2363 N N . ILE A 1 299 ? 24.754 6.707 -12.801 1.00 98.25 299 ILE A N 1
ATOM 2364 C CA . ILE A 1 299 ? 25.838 5.773 -12.451 1.00 98.25 299 ILE A CA 1
ATOM 2365 C C . ILE A 1 299 ? 27.009 6.496 -11.770 1.00 98.25 299 ILE A C 1
ATOM 2367 O O . ILE A 1 299 ? 27.714 5.913 -10.947 1.00 98.25 299 ILE A O 1
ATOM 2371 N N . LYS A 1 300 ? 27.248 7.768 -12.106 1.00 97.94 300 LYS A N 1
ATOM 2372 C CA . LYS A 1 300 ? 28.248 8.597 -11.426 1.00 97.94 300 LYS A CA 1
ATOM 2373 C C . LYS A 1 300 ? 27.823 8.949 -9.999 1.00 97.94 300 LYS A C 1
ATOM 2375 O O . LYS A 1 300 ? 28.681 9.000 -9.124 1.00 97.94 300 LYS A O 1
ATOM 2380 N N . MET A 1 301 ? 26.536 9.215 -9.781 1.00 97.00 301 MET A N 1
ATOM 2381 C CA . MET A 1 301 ? 25.981 9.520 -8.457 1.00 97.00 301 MET A CA 1
ATOM 2382 C C . MET A 1 301 ? 25.868 8.259 -7.589 1.00 97.00 301 MET A C 1
ATOM 2384 O O . MET A 1 301 ? 26.181 8.297 -6.405 1.00 97.00 301 MET A O 1
ATOM 2388 N N . ASP A 1 302 ? 25.481 7.136 -8.194 1.00 97.69 302 ASP A N 1
ATOM 2389 C CA . ASP A 1 302 ? 25.411 5.818 -7.572 1.00 97.69 302 ASP A CA 1
ATOM 2390 C C . ASP A 1 302 ? 25.985 4.753 -8.516 1.00 97.69 302 ASP A C 1
ATOM 2392 O O . ASP A 1 302 ? 25.338 4.258 -9.443 1.00 97.69 302 ASP A O 1
ATOM 2396 N N . SER A 1 303 ? 27.226 4.357 -8.237 1.00 97.12 303 SER A N 1
ATOM 2397 C CA . SER A 1 303 ? 27.948 3.359 -9.033 1.00 97.12 303 SER A CA 1
ATOM 2398 C C . SER A 1 303 ? 27.376 1.938 -8.935 1.00 97.12 303 SER A C 1
ATOM 2400 O O . SER A 1 303 ? 27.775 1.068 -9.720 1.00 97.12 303 SER A O 1
ATOM 2402 N N . THR A 1 304 ? 26.458 1.702 -7.998 1.00 97.00 304 THR A N 1
ATOM 2403 C CA . THR A 1 304 ? 25.792 0.420 -7.744 1.00 97.00 304 THR A CA 1
ATOM 2404 C C . THR A 1 304 ? 24.321 0.417 -8.160 1.00 97.00 304 THR A C 1
ATOM 2406 O O . THR A 1 304 ? 23.622 -0.560 -7.904 1.00 97.00 304 THR A O 1
ATOM 2409 N N . HIS A 1 305 ? 23.853 1.456 -8.860 1.00 97.69 305 HIS A N 1
ATOM 2410 C CA . HIS A 1 305 ? 22.474 1.528 -9.333 1.00 97.69 305 HIS A CA 1
ATOM 2411 C C . HIS A 1 305 ? 22.214 0.503 -10.447 1.00 97.69 305 HIS A C 1
ATOM 2413 O O . HIS A 1 305 ? 22.483 0.757 -11.627 1.00 97.69 305 HIS A O 1
ATOM 2419 N N . PHE A 1 306 ? 21.662 -0.657 -10.077 1.00 97.12 306 PHE A N 1
ATOM 2420 C CA . PHE A 1 306 ? 21.426 -1.778 -10.992 1.00 97.12 306 PHE A CA 1
ATOM 2421 C C . PHE A 1 306 ? 20.636 -1.357 -12.235 1.00 97.12 306 PHE A C 1
ATOM 2423 O O . PHE A 1 306 ? 21.107 -1.578 -13.349 1.00 97.12 306 PHE A O 1
ATOM 2430 N N . ASP A 1 307 ? 19.495 -0.682 -12.064 1.00 96.94 307 ASP A N 1
ATOM 2431 C CA . ASP A 1 307 ? 18.618 -0.379 -13.202 1.00 96.94 307 ASP A CA 1
ATOM 2432 C C . ASP A 1 307 ? 19.241 0.601 -14.205 1.00 96.94 307 ASP A C 1
ATOM 2434 O O . ASP A 1 307 ? 18.993 0.511 -15.404 1.00 96.94 307 ASP A O 1
ATOM 2438 N N . ALA A 1 308 ? 20.087 1.529 -13.747 1.00 97.88 308 ALA A N 1
ATOM 2439 C CA . ALA A 1 308 ? 20.767 2.473 -14.627 1.00 97.88 308 ALA A CA 1
ATOM 2440 C C . ALA A 1 308 ? 21.857 1.772 -15.447 1.00 97.88 308 ALA A C 1
ATOM 2442 O O . ALA A 1 308 ? 21.976 2.019 -16.645 1.00 97.88 308 ALA A O 1
ATOM 2443 N N . LEU A 1 309 ? 22.613 0.860 -14.821 1.00 98.50 309 LEU A N 1
ATOM 2444 C CA . LEU A 1 309 ? 23.577 0.000 -15.514 1.00 98.50 309 LEU A CA 1
ATOM 2445 C C . LEU A 1 309 ? 22.868 -0.899 -16.528 1.00 98.50 309 LEU A C 1
ATOM 2447 O O . LEU A 1 309 ? 23.268 -0.966 -17.689 1.00 98.50 309 LEU A O 1
ATOM 2451 N N . PHE A 1 310 ? 21.794 -1.560 -16.104 1.00 98.19 310 PHE A N 1
ATOM 2452 C CA . PHE A 1 310 ? 21.012 -2.436 -16.960 1.00 98.19 310 PHE A CA 1
ATOM 2453 C C . PHE A 1 310 ? 20.438 -1.672 -18.161 1.00 98.19 310 PHE A C 1
ATOM 2455 O O . PHE A 1 310 ? 20.702 -2.052 -19.300 1.00 98.19 310 PHE A O 1
ATOM 2462 N N . ASN A 1 31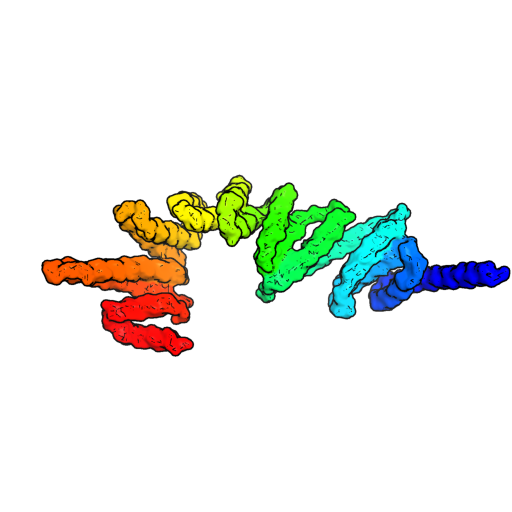1 ? 19.751 -0.548 -17.942 1.00 98.06 311 ASN A N 1
ATOM 2463 C CA . ASN A 1 311 ? 19.134 0.224 -19.024 1.00 98.06 311 ASN A CA 1
ATOM 2464 C C . ASN A 1 311 ? 20.158 0.866 -19.963 1.00 98.06 311 ASN A C 1
ATOM 2466 O O . ASN A 1 311 ? 19.951 0.864 -21.176 1.00 98.06 311 ASN A O 1
ATOM 2470 N N . LEU A 1 312 ? 21.295 1.356 -19.454 1.00 98.31 312 LEU A N 1
ATOM 2471 C CA . LEU A 1 312 ? 22.372 1.847 -20.317 1.00 98.31 312 LEU A CA 1
ATOM 2472 C C . LEU A 1 312 ? 22.949 0.717 -21.184 1.00 98.31 312 LEU A C 1
ATOM 2474 O O . LEU A 1 312 ? 23.205 0.912 -22.374 1.00 98.31 312 LEU A O 1
ATOM 2478 N N . GLY A 1 313 ? 23.096 -0.482 -20.609 1.00 98.00 313 GLY A N 1
ATOM 2479 C CA . GLY A 1 313 ? 23.439 -1.697 -21.345 1.00 98.00 313 GLY A CA 1
ATOM 2480 C C . GLY A 1 313 ? 22.424 -2.010 -22.446 1.00 98.00 313 GLY A C 1
ATOM 2481 O O . GLY A 1 313 ? 22.814 -2.192 -23.598 1.00 98.00 313 GLY A O 1
ATOM 2482 N N . VAL A 1 314 ? 21.126 -1.996 -22.123 1.00 97.69 314 VAL A N 1
ATOM 2483 C CA . VAL A 1 314 ? 20.023 -2.243 -23.069 1.00 97.69 314 VAL A CA 1
ATOM 2484 C C . VAL A 1 314 ? 20.015 -1.225 -24.209 1.00 97.69 314 VAL A C 1
ATOM 2486 O O . VAL A 1 314 ? 19.864 -1.618 -25.365 1.00 97.69 314 VAL A O 1
ATOM 2489 N N . ILE A 1 315 ? 20.230 0.064 -23.926 1.00 96.81 315 ILE A N 1
ATOM 2490 C CA . ILE A 1 315 ? 20.274 1.118 -24.951 1.00 96.81 315 ILE A CA 1
ATOM 2491 C C . ILE A 1 315 ? 21.334 0.810 -26.011 1.00 96.81 315 ILE A C 1
ATOM 2493 O O . ILE A 1 315 ? 21.041 0.829 -27.212 1.00 96.81 315 ILE A O 1
ATOM 2497 N N . TYR A 1 316 ? 22.558 0.502 -25.583 1.00 98.19 316 TYR A N 1
ATOM 2498 C CA . TYR A 1 316 ? 23.646 0.186 -26.503 1.00 98.19 316 TYR A CA 1
ATOM 2499 C C . TYR A 1 316 ? 23.469 -1.182 -27.164 1.00 98.19 316 TYR A C 1
ATOM 2501 O O . TYR A 1 316 ? 23.771 -1.342 -28.346 1.00 98.19 316 TYR A O 1
ATOM 2509 N N . PHE A 1 317 ? 22.941 -2.162 -26.434 1.00 97.94 317 PHE A N 1
ATOM 2510 C CA . PHE A 1 317 ? 22.661 -3.492 -26.959 1.00 97.94 317 PHE A CA 1
ATOM 2511 C C . PHE A 1 317 ? 21.654 -3.440 -28.109 1.00 97.94 317 PHE A C 1
ATOM 2513 O O . PHE A 1 317 ? 21.946 -3.934 -29.200 1.00 97.94 317 PHE A O 1
ATOM 2520 N N . ASN A 1 318 ? 20.525 -2.759 -27.902 1.00 95.25 318 ASN A N 1
ATOM 2521 C CA . ASN A 1 318 ? 19.489 -2.585 -28.916 1.00 95.25 318 ASN A CA 1
ATOM 2522 C C . ASN A 1 318 ? 20.026 -1.806 -30.117 1.00 95.25 318 ASN A C 1
ATOM 2524 O O . ASN A 1 318 ? 19.872 -2.262 -31.245 1.00 95.25 318 ASN A O 1
ATOM 2528 N N . LYS A 1 319 ? 20.756 -0.700 -29.896 1.00 95.00 319 LYS A N 1
ATOM 2529 C CA . LYS A 1 319 ? 21.383 0.056 -30.992 1.00 95.00 319 LYS A CA 1
ATOM 2530 C C . LYS A 1 319 ? 22.329 -0.821 -31.815 1.00 95.00 319 LYS A C 1
ATOM 2532 O O . LYS A 1 319 ? 22.286 -0.780 -33.042 1.00 95.00 319 LYS A O 1
ATOM 2537 N N . GLY A 1 320 ? 23.162 -1.630 -31.160 1.00 96.31 320 GLY A N 1
ATOM 2538 C CA . GLY A 1 320 ? 24.061 -2.562 -31.839 1.00 96.31 320 GLY A CA 1
ATOM 2539 C C . GLY A 1 320 ? 23.312 -3.635 -32.629 1.00 96.31 320 GLY A C 1
ATOM 2540 O O . GLY A 1 320 ? 23.660 -3.914 -33.777 1.00 96.31 320 GLY A O 1
ATOM 2541 N N . GLY A 1 321 ? 22.260 -4.201 -32.035 1.00 95.44 321 GLY A N 1
ATOM 2542 C CA . GLY A 1 321 ? 21.365 -5.160 -32.676 1.00 95.44 321 GLY A CA 1
ATOM 2543 C C . GLY A 1 321 ? 20.675 -4.588 -33.913 1.00 95.44 321 GLY A C 1
ATOM 2544 O O . GLY A 1 321 ? 20.747 -5.201 -34.977 1.00 95.44 321 GLY A O 1
ATOM 2545 N N . ASP A 1 322 ? 20.080 -3.403 -33.797 1.00 93.50 322 ASP A N 1
ATOM 2546 C CA . ASP A 1 322 ? 19.370 -2.711 -34.874 1.00 93.50 322 ASP A CA 1
ATOM 2547 C C . ASP A 1 322 ? 20.292 -2.403 -36.054 1.00 93.50 322 ASP A C 1
ATOM 2549 O O . ASP A 1 322 ? 19.948 -2.700 -37.198 1.00 93.50 322 ASP A O 1
ATOM 2553 N N . VAL A 1 323 ? 21.492 -1.879 -35.788 1.00 95.81 323 VAL A N 1
ATOM 2554 C CA . VAL A 1 323 ? 22.479 -1.583 -36.838 1.00 95.81 323 VAL A CA 1
ATOM 2555 C C . VAL A 1 323 ? 22.891 -2.863 -37.573 1.00 95.81 323 VAL A C 1
ATOM 2557 O O . VAL A 1 323 ? 22.886 -2.886 -38.803 1.00 95.81 323 VAL A O 1
ATOM 2560 N N . ILE A 1 324 ? 23.168 -3.956 -36.852 1.00 95.88 324 ILE A N 1
ATOM 2561 C CA . ILE A 1 324 ? 23.500 -5.259 -37.461 1.00 95.88 324 ILE A CA 1
ATOM 2562 C C . ILE A 1 324 ? 22.317 -5.799 -38.276 1.00 95.88 324 ILE A C 1
ATOM 2564 O O . ILE A 1 324 ? 22.500 -6.307 -39.382 1.00 95.88 324 ILE A O 1
ATOM 2568 N N . ASN A 1 325 ? 21.094 -5.669 -37.763 1.00 95.50 325 ASN A N 1
ATOM 2569 C CA . ASN A 1 325 ? 19.886 -6.125 -38.446 1.00 95.50 325 ASN A CA 1
ATOM 2570 C C . ASN A 1 325 ? 19.631 -5.355 -39.746 1.00 95.50 325 ASN A C 1
ATOM 2572 O O . ASN A 1 325 ? 19.138 -5.941 -40.711 1.00 95.50 325 ASN A O 1
ATOM 2576 N N . VAL A 1 326 ? 19.949 -4.058 -39.787 1.00 95.19 326 VAL A N 1
ATOM 2577 C CA . VAL A 1 326 ? 19.894 -3.266 -41.023 1.00 95.19 326 VAL A CA 1
ATOM 2578 C C . VAL A 1 326 ? 21.019 -3.677 -41.974 1.00 95.19 326 VAL A C 1
ATOM 2580 O O . VAL A 1 326 ? 20.746 -3.866 -43.157 1.00 95.19 326 VAL A O 1
ATOM 2583 N N . ALA A 1 327 ? 22.241 -3.893 -41.473 1.00 96.50 327 ALA A N 1
ATOM 2584 C CA . ALA A 1 327 ? 23.373 -4.347 -42.284 1.00 96.50 327 ALA A CA 1
ATOM 2585 C C . ALA A 1 327 ? 23.045 -5.654 -43.024 1.00 96.50 327 ALA A C 1
ATOM 2587 O O . ALA A 1 327 ? 23.204 -5.736 -44.238 1.00 96.50 327 ALA A O 1
ATOM 2588 N N . ASN A 1 328 ? 22.477 -6.638 -42.322 1.00 95.31 328 ASN A N 1
ATOM 2589 C CA . ASN A 1 328 ? 22.115 -7.951 -42.873 1.00 95.31 328 ASN A CA 1
ATOM 2590 C C . ASN A 1 328 ? 21.046 -7.913 -43.984 1.00 95.31 328 ASN A C 1
ATOM 2592 O O . ASN A 1 328 ? 20.793 -8.935 -44.618 1.00 95.31 328 ASN A O 1
ATOM 2596 N N . LYS A 1 329 ? 20.395 -6.765 -44.211 1.00 97.25 329 LYS A N 1
ATOM 2597 C CA . LYS A 1 329 ? 19.399 -6.565 -45.277 1.00 97.25 329 LYS A CA 1
ATOM 2598 C C . LYS A 1 329 ? 19.970 -5.849 -46.504 1.00 97.25 329 LYS A C 1
ATOM 2600 O O . LYS A 1 329 ? 19.234 -5.645 -47.468 1.00 97.25 329 LYS A O 1
ATOM 2605 N N . LEU A 1 330 ? 21.237 -5.433 -46.470 1.00 96.31 330 LEU A N 1
ATOM 2606 C CA . LEU A 1 330 ? 21.882 -4.764 -47.597 1.00 96.31 330 LEU A CA 1
ATOM 2607 C C . LEU A 1 330 ? 22.114 -5.741 -48.762 1.00 96.31 330 LEU A C 1
ATOM 2609 O O . LEU A 1 330 ? 22.394 -6.921 -48.537 1.00 96.31 330 LEU A O 1
ATOM 2613 N N . PRO A 1 331 ? 22.028 -5.272 -50.019 1.00 96.50 331 PRO A N 1
ATOM 2614 C CA . PRO A 1 331 ? 22.385 -6.087 -51.171 1.00 96.50 331 PRO A CA 1
ATOM 2615 C C . PRO A 1 331 ? 23.888 -6.399 -51.167 1.00 96.50 331 PRO A C 1
ATOM 2617 O O . PRO A 1 331 ? 24.698 -5.598 -50.702 1.00 96.50 331 PRO A O 1
ATOM 2620 N N . LEU A 1 332 ? 24.281 -7.527 -51.770 1.00 93.31 332 LEU A N 1
ATOM 2621 C CA . LEU A 1 332 ? 25.691 -7.950 -51.865 1.00 93.31 332 LEU A CA 1
ATOM 2622 C C . LEU A 1 332 ? 26.603 -6.910 -52.544 1.00 93.31 332 LEU A C 1
ATOM 2624 O O . LEU A 1 332 ? 27.812 -6.910 -52.327 1.00 93.31 332 LEU A O 1
ATOM 2628 N N . SER A 1 333 ? 26.030 -6.008 -53.347 1.00 96.62 333 SER A N 1
ATOM 2629 C CA . SER A 1 333 ? 26.738 -4.887 -53.972 1.00 96.62 333 SER A CA 1
ATOM 2630 C C . SER A 1 333 ? 27.195 -3.806 -52.983 1.00 96.62 333 SER A C 1
ATOM 2632 O O . SER A 1 333 ? 28.079 -3.022 -53.316 1.00 96.62 333 SER A O 1
ATOM 2634 N N . GLU A 1 334 ? 26.618 -3.739 -51.780 1.00 96.94 334 GLU A N 1
ATOM 2635 C CA . GLU A 1 334 ? 26.931 -2.746 -50.741 1.00 96.94 334 GLU A CA 1
ATOM 2636 C C . GLU A 1 334 ? 27.899 -3.298 -49.669 1.00 96.94 334 GLU A C 1
ATOM 2638 O O . GLU A 1 334 ? 27.796 -2.951 -48.492 1.00 96.94 334 GLU A O 1
ATOM 2643 N N . SER A 1 335 ? 28.868 -4.138 -50.058 1.00 95.19 335 SER A N 1
ATOM 2644 C CA . SER A 1 335 ? 29.777 -4.844 -49.131 1.00 95.19 335 SER A CA 1
ATOM 2645 C C . SER A 1 335 ? 30.517 -3.928 -48.147 1.00 95.19 335 SER A C 1
ATOM 2647 O O . SER A 1 335 ? 30.543 -4.205 -46.953 1.00 95.19 335 SER A O 1
ATOM 2649 N N . LYS A 1 336 ? 31.042 -2.785 -48.607 1.00 97.12 336 LYS A N 1
ATOM 2650 C CA . LYS A 1 336 ? 31.726 -1.821 -47.728 1.00 97.12 336 LYS A CA 1
ATOM 2651 C C . LYS A 1 336 ? 30.802 -1.271 -46.636 1.00 97.12 336 LYS A C 1
ATOM 2653 O O . LYS A 1 336 ? 31.182 -1.199 -45.475 1.00 97.12 336 LYS A O 1
ATOM 2658 N N . LYS A 1 337 ? 29.577 -0.895 -47.010 1.00 97.00 337 LYS A N 1
ATOM 2659 C CA . LYS A 1 337 ? 28.592 -0.353 -46.068 1.00 97.00 337 LYS A CA 1
ATOM 2660 C C . LYS A 1 337 ? 28.136 -1.423 -45.079 1.00 97.00 337 LYS A C 1
ATOM 2662 O O . LYS A 1 337 ? 27.935 -1.115 -43.910 1.00 97.00 337 LYS A O 1
ATOM 2667 N N . TYR A 1 338 ? 28.004 -2.668 -45.534 1.00 97.50 338 TYR A N 1
ATOM 2668 C CA . TYR A 1 338 ? 27.772 -3.806 -44.653 1.00 97.50 338 TYR A CA 1
ATOM 2669 C C . TYR A 1 338 ? 28.879 -3.920 -43.596 1.00 97.50 338 TYR A C 1
ATOM 2671 O O . TYR A 1 338 ? 28.569 -3.925 -42.405 1.00 97.50 338 TYR A O 1
ATOM 2679 N N . ASP A 1 339 ? 30.150 -3.924 -44.005 1.00 97.06 339 ASP A N 1
ATOM 2680 C CA . ASP A 1 339 ? 31.285 -4.038 -43.081 1.00 97.06 339 ASP A CA 1
ATOM 2681 C C . ASP A 1 339 ? 31.327 -2.879 -42.069 1.00 97.06 339 ASP A C 1
ATOM 2683 O O . ASP A 1 339 ? 31.486 -3.115 -40.865 1.00 97.06 339 ASP A O 1
ATOM 2687 N N . ASP A 1 340 ? 31.103 -1.645 -42.533 1.00 97.81 340 ASP A N 1
ATOM 2688 C CA . ASP A 1 340 ? 31.053 -0.444 -41.690 1.00 97.81 340 ASP A CA 1
ATOM 2689 C C . ASP A 1 340 ? 29.935 -0.545 -40.632 1.00 97.81 340 ASP A C 1
ATOM 2691 O O . ASP A 1 340 ? 30.158 -0.287 -39.445 1.00 97.81 340 ASP A O 1
ATOM 2695 N N . MET A 1 341 ? 28.738 -0.991 -41.028 1.00 97.88 341 MET A N 1
ATOM 2696 C CA . MET A 1 341 ? 27.607 -1.158 -40.110 1.00 97.88 341 MET A CA 1
ATOM 2697 C C . MET A 1 341 ? 27.818 -2.322 -39.132 1.00 97.88 341 MET A C 1
ATOM 2699 O O . MET A 1 341 ? 27.481 -2.209 -37.953 1.00 97.88 341 MET A O 1
ATOM 2703 N N . ILE A 1 342 ? 28.421 -3.434 -39.560 1.00 97.06 342 ILE A N 1
ATOM 2704 C CA . ILE A 1 342 ? 28.786 -4.525 -38.644 1.00 97.06 342 ILE A CA 1
ATOM 2705 C C . ILE A 1 342 ? 29.803 -4.039 -37.603 1.00 97.06 342 ILE A C 1
ATOM 2707 O O . ILE A 1 342 ? 29.684 -4.386 -36.421 1.00 97.06 342 ILE A O 1
ATOM 2711 N N . ALA A 1 343 ? 30.779 -3.222 -38.006 1.00 97.12 343 ALA A N 1
ATOM 2712 C CA . ALA A 1 343 ? 31.743 -2.623 -37.089 1.00 97.12 343 ALA A CA 1
ATOM 2713 C C . ALA A 1 343 ? 31.066 -1.669 -36.088 1.00 97.12 343 ALA A C 1
ATOM 2715 O O . ALA A 1 343 ? 31.312 -1.787 -34.882 1.00 97.12 343 ALA A O 1
ATOM 2716 N N . GLU A 1 344 ? 30.168 -0.790 -36.548 1.00 97.12 344 GLU A N 1
ATOM 2717 C CA . GLU A 1 344 ? 29.364 0.090 -35.685 1.00 97.12 344 GLU A CA 1
ATOM 2718 C C . GLU A 1 344 ? 28.524 -0.723 -34.690 1.00 97.12 344 GLU A C 1
ATOM 2720 O O . GLU A 1 344 ? 28.520 -0.448 -33.485 1.00 97.12 344 GLU A O 1
ATOM 2725 N N . GLY A 1 345 ? 27.841 -1.758 -35.174 1.00 97.44 345 GLY A N 1
ATOM 2726 C CA . GLY A 1 345 ? 27.023 -2.633 -34.351 1.00 97.44 345 GLY A CA 1
ATOM 2727 C C . GLY A 1 345 ? 27.831 -3.304 -33.244 1.00 97.44 345 GLY A C 1
ATOM 2728 O O . GLY A 1 345 ? 27.472 -3.221 -32.069 1.00 97.44 345 GLY A O 1
ATOM 2729 N N . LYS A 1 346 ? 28.985 -3.889 -33.588 1.00 96.94 346 LYS A N 1
ATOM 2730 C CA . LYS A 1 346 ? 29.912 -4.479 -32.608 1.00 96.94 346 LYS A CA 1
ATOM 2731 C C . LYS A 1 346 ? 30.456 -3.448 -31.620 1.00 96.94 346 LYS A C 1
ATOM 2733 O O . LYS A 1 346 ? 30.643 -3.789 -30.454 1.00 96.94 346 LYS A O 1
ATOM 2738 N N . ASN A 1 347 ? 30.706 -2.210 -32.045 1.00 97.81 347 ASN A N 1
ATOM 2739 C CA . ASN A 1 347 ? 31.149 -1.149 -31.140 1.00 97.81 347 ASN A CA 1
ATOM 2740 C C . ASN A 1 347 ? 30.077 -0.808 -30.095 1.00 97.81 347 ASN A C 1
ATOM 2742 O O . ASN A 1 347 ? 30.384 -0.699 -28.911 1.00 97.81 347 ASN A O 1
ATOM 2746 N N . ASN A 1 348 ? 28.811 -0.732 -30.504 1.00 97.81 348 ASN A N 1
ATOM 2747 C CA . ASN A 1 348 ? 27.699 -0.550 -29.572 1.00 97.81 348 ASN A CA 1
ATOM 2748 C C . ASN A 1 348 ? 27.584 -1.721 -28.581 1.00 97.81 348 ASN A C 1
ATOM 2750 O O . ASN A 1 348 ? 27.490 -1.495 -27.379 1.00 97.81 348 ASN A O 1
ATOM 2754 N N . LEU A 1 349 ? 27.717 -2.972 -29.035 1.00 98.06 349 LEU A N 1
ATOM 2755 C CA . LEU A 1 349 ? 27.737 -4.126 -28.122 1.00 98.06 349 LEU A CA 1
ATOM 2756 C C . LEU A 1 349 ? 28.898 -4.061 -27.110 1.00 98.06 349 LEU A C 1
ATOM 2758 O O . LEU A 1 349 ? 28.727 -4.437 -25.952 1.00 98.06 349 LEU A O 1
ATOM 2762 N N . LYS A 1 350 ? 30.066 -3.540 -27.513 1.00 97.81 350 LYS A N 1
ATOM 2763 C CA . LYS A 1 350 ? 31.196 -3.298 -26.598 1.00 97.81 350 LYS A CA 1
ATOM 2764 C C . LYS A 1 350 ? 30.900 -2.209 -25.564 1.00 97.81 350 LYS A C 1
ATOM 2766 O O . LYS A 1 350 ? 31.399 -2.315 -24.451 1.00 97.81 350 LYS A O 1
ATOM 2771 N N . MET A 1 351 ? 30.094 -1.198 -25.898 1.00 97.69 351 MET A N 1
ATOM 2772 C CA . MET A 1 351 ? 29.635 -0.183 -24.936 1.00 97.69 351 MET A CA 1
ATOM 2773 C C . MET A 1 351 ? 28.576 -0.736 -23.968 1.00 97.69 351 MET A C 1
ATOM 2775 O O . MET A 1 351 ? 28.562 -0.370 -22.793 1.00 97.69 351 MET A O 1
ATOM 2779 N N . ALA A 1 352 ? 27.728 -1.664 -24.422 1.00 98.12 352 ALA A N 1
ATOM 2780 C CA . ALA A 1 352 ? 26.755 -2.345 -23.564 1.00 98.12 352 ALA A CA 1
ATOM 2781 C C . ALA A 1 352 ? 27.431 -3.241 -22.513 1.00 98.12 352 ALA A C 1
ATOM 2783 O O . ALA A 1 352 ? 27.039 -3.258 -21.345 1.00 98.12 352 ALA A O 1
ATOM 2784 N N . LEU A 1 353 ? 28.472 -3.965 -22.931 1.00 97.56 353 LEU A N 1
ATOM 2785 C CA . LEU A 1 353 ? 29.124 -5.011 -22.148 1.00 97.56 353 LEU A CA 1
ATOM 2786 C C . LEU A 1 353 ? 29.545 -4.606 -20.717 1.00 97.56 353 LEU A C 1
ATOM 2788 O O . LEU A 1 353 ? 29.114 -5.284 -19.784 1.00 97.56 353 LEU A O 1
ATOM 2792 N N . PRO A 1 354 ? 30.334 -3.536 -20.480 1.00 97.38 354 PRO A N 1
ATOM 2793 C CA . PRO A 1 354 ? 30.789 -3.197 -19.128 1.00 97.38 354 PRO A CA 1
ATOM 2794 C C . PRO A 1 354 ? 29.638 -2.831 -18.183 1.00 97.38 354 PRO A C 1
ATOM 2796 O O . PRO A 1 354 ? 29.744 -3.035 -16.974 1.00 97.38 354 PRO A O 1
ATOM 2799 N N . ASN A 1 355 ? 28.533 -2.306 -18.719 1.00 98.06 355 ASN A N 1
ATOM 2800 C CA . ASN A 1 355 ? 27.351 -1.975 -17.932 1.00 98.06 355 ASN A CA 1
ATOM 2801 C C . ASN A 1 355 ? 26.618 -3.247 -17.490 1.00 98.06 355 ASN A C 1
ATOM 2803 O O . ASN A 1 355 ? 26.330 -3.410 -16.305 1.00 98.06 355 ASN A O 1
ATOM 2807 N N . PHE A 1 356 ? 26.421 -4.198 -18.405 1.00 98.19 356 PHE A N 1
ATOM 2808 C CA . PHE A 1 356 ? 25.827 -5.491 -18.074 1.00 98.19 356 PHE A CA 1
ATOM 2809 C C . PHE A 1 356 ? 26.697 -6.353 -17.155 1.00 98.19 356 PHE A C 1
ATOM 2811 O O . PHE A 1 356 ? 26.169 -6.944 -16.221 1.00 98.19 356 PHE A O 1
ATOM 2818 N N . GLU A 1 357 ? 28.019 -6.390 -17.336 1.00 97.19 357 GLU A N 1
ATOM 2819 C CA . GLU A 1 357 ? 28.908 -7.126 -16.421 1.00 97.19 357 GLU A CA 1
ATOM 2820 C C . GLU A 1 357 ? 28.897 -6.537 -15.002 1.00 97.19 357 GLU A C 1
ATOM 2822 O O . GLU A 1 357 ? 29.033 -7.263 -14.017 1.00 97.19 357 GLU A O 1
ATOM 2827 N N . ARG A 1 358 ? 28.729 -5.216 -14.864 1.00 98.06 358 ARG A N 1
ATOM 2828 C CA . ARG A 1 358 ? 28.542 -4.583 -13.551 1.00 98.06 358 ARG A CA 1
ATOM 2829 C C . ARG A 1 358 ? 27.167 -4.893 -12.967 1.00 98.06 358 ARG A C 1
ATOM 2831 O O . ARG A 1 358 ? 27.099 -5.219 -11.787 1.00 98.06 358 ARG A O 1
ATOM 2838 N N . ALA A 1 359 ? 26.107 -4.837 -13.773 1.00 97.62 359 ALA A N 1
ATOM 2839 C CA . ALA A 1 359 ? 24.763 -5.221 -13.348 1.00 97.62 359 ALA A CA 1
ATOM 2840 C C . ALA A 1 359 ? 24.718 -6.691 -12.885 1.00 97.62 359 ALA A C 1
ATOM 2842 O O . ALA A 1 359 ? 24.111 -6.997 -11.864 1.00 97.62 359 ALA A O 1
ATOM 2843 N N . GLU A 1 360 ? 25.444 -7.590 -13.556 1.00 97.12 360 GLU A N 1
ATOM 2844 C CA . GLU A 1 360 ? 25.471 -9.026 -13.241 1.00 97.12 360 GLU A CA 1
ATOM 2845 C C . GLU A 1 360 ? 26.114 -9.287 -11.877 1.00 97.12 360 GLU A C 1
ATOM 2847 O O . GLU A 1 360 ? 25.673 -10.153 -11.128 1.00 97.12 360 GLU A O 1
ATOM 2852 N N . LYS A 1 361 ? 27.127 -8.501 -11.500 1.00 96.38 361 LYS A N 1
ATOM 2853 C CA . LYS A 1 361 ? 27.723 -8.586 -10.159 1.00 96.38 361 LYS A CA 1
ATOM 2854 C C . LYS A 1 361 ? 26.738 -8.206 -9.053 1.00 96.38 361 LYS A C 1
ATOM 2856 O O . LYS A 1 361 ? 26.871 -8.712 -7.944 1.00 96.38 361 LYS A O 1
ATOM 2861 N N . LEU A 1 362 ? 25.792 -7.312 -9.342 1.00 96.75 362 LEU A N 1
ATOM 2862 C CA . LEU A 1 362 ? 24.782 -6.851 -8.388 1.00 96.75 362 LEU A CA 1
ATOM 2863 C C . LEU A 1 362 ? 23.597 -7.821 -8.312 1.00 96.75 362 LEU A C 1
ATOM 2865 O O . LEU A 1 362 ? 23.113 -8.107 -7.222 1.00 96.75 362 LEU A O 1
ATOM 2869 N N . ASN A 1 363 ? 23.158 -8.348 -9.458 1.00 95.25 363 ASN A N 1
ATOM 2870 C CA . ASN A 1 363 ? 22.088 -9.337 -9.544 1.00 95.25 363 ASN A CA 1
ATOM 2871 C C . ASN A 1 363 ? 22.493 -10.501 -10.472 1.00 95.25 363 ASN A C 1
ATOM 2873 O O . ASN A 1 363 ? 22.174 -10.494 -11.664 1.00 95.25 363 ASN A O 1
ATOM 2877 N N . PRO A 1 364 ? 23.200 -11.517 -9.945 1.00 93.88 364 PRO A N 1
ATOM 2878 C CA . PRO A 1 364 ? 23.791 -12.583 -10.758 1.00 93.88 364 PRO A CA 1
ATOM 2879 C C . PRO A 1 364 ? 22.783 -13.592 -11.315 1.00 93.88 364 PRO A C 1
ATOM 2881 O O . PRO A 1 364 ? 23.161 -14.401 -12.161 1.00 93.88 364 PRO A O 1
ATOM 2884 N N . ASN A 1 365 ? 21.535 -13.557 -10.843 1.00 92.12 365 ASN A N 1
ATOM 2885 C CA . ASN A 1 365 ? 20.478 -14.493 -11.227 1.00 92.12 365 ASN A CA 1
ATOM 2886 C C . ASN A 1 365 ? 19.401 -13.834 -12.108 1.00 92.12 365 ASN A C 1
ATOM 2888 O O . ASN A 1 365 ? 18.386 -14.464 -12.410 1.00 92.12 365 ASN A O 1
ATOM 2892 N N . ASP A 1 366 ? 19.597 -12.579 -12.526 1.00 94.44 366 ASP A N 1
ATOM 2893 C CA . ASP A 1 366 ? 18.672 -11.912 -13.440 1.00 94.44 366 ASP A CA 1
ATOM 2894 C C . ASP A 1 366 ? 18.699 -12.586 -14.821 1.00 94.44 366 ASP A C 1
ATOM 2896 O O . ASP A 1 366 ? 19.674 -12.504 -15.571 1.00 94.44 366 ASP A O 1
ATOM 2900 N N . SER A 1 367 ? 17.620 -13.292 -15.162 1.00 92.00 367 SER A N 1
ATOM 2901 C CA . SER A 1 367 ? 17.567 -14.106 -16.381 1.00 92.00 367 SER A CA 1
ATOM 2902 C C . SER A 1 367 ? 17.654 -13.261 -17.655 1.00 92.00 367 SER A C 1
ATOM 2904 O O . SER A 1 367 ? 18.307 -13.667 -18.617 1.00 92.00 367 SER A O 1
ATOM 2906 N N . GLN A 1 368 ? 17.043 -12.072 -17.666 1.00 93.62 368 GLN A N 1
ATOM 2907 C CA . GLN A 1 368 ? 17.035 -11.189 -18.834 1.00 93.62 368 GLN A CA 1
ATOM 2908 C C . GLN A 1 368 ? 18.435 -10.629 -19.116 1.00 93.62 368 GLN A C 1
ATOM 2910 O O . GLN A 1 368 ? 18.881 -10.576 -20.269 1.00 93.62 368 GLN A O 1
ATOM 2915 N N . LEU A 1 369 ? 19.155 -10.253 -18.063 1.00 96.00 369 LEU A N 1
ATOM 2916 C CA . LEU A 1 369 ? 20.541 -9.819 -18.126 1.00 96.00 369 LEU A CA 1
ATOM 2917 C C . LEU A 1 369 ? 21.465 -10.933 -18.619 1.00 96.00 369 LEU A C 1
ATOM 2919 O O . LEU A 1 369 ? 22.263 -10.706 -19.530 1.00 96.00 369 LEU A O 1
ATOM 2923 N N . LEU A 1 370 ? 21.342 -12.143 -18.065 1.00 96.38 370 LEU A N 1
ATOM 2924 C CA . LEU A 1 370 ? 22.158 -13.289 -18.474 1.00 96.38 370 LEU A CA 1
ATOM 2925 C C . LEU A 1 370 ? 21.932 -13.653 -19.950 1.00 96.38 370 LEU A C 1
ATOM 2927 O O . LEU A 1 370 ? 22.894 -13.943 -20.662 1.00 96.38 370 LEU A O 1
ATOM 2931 N N . LEU A 1 371 ? 20.690 -13.588 -20.442 1.00 96.12 371 LEU A N 1
ATOM 2932 C CA . LEU A 1 371 ? 20.383 -13.778 -21.865 1.00 96.12 371 LEU A CA 1
ATOM 2933 C C . LEU A 1 371 ? 21.021 -12.691 -22.743 1.00 96.12 371 LEU A C 1
ATOM 2935 O O . LEU A 1 371 ? 21.616 -13.008 -23.774 1.00 96.12 371 LEU A O 1
ATOM 2939 N N . SER A 1 372 ? 20.974 -11.431 -22.305 1.00 96.88 372 SER A N 1
ATOM 2940 C CA . SER A 1 372 ? 21.599 -10.309 -23.022 1.00 96.88 372 SER A CA 1
ATOM 2941 C C . SER A 1 372 ? 23.127 -10.461 -23.086 1.00 96.88 372 SER A C 1
ATOM 2943 O O . SER A 1 372 ? 23.733 -10.303 -24.148 1.00 96.88 372 SER A O 1
ATOM 2945 N N . LEU A 1 373 ? 23.765 -10.858 -21.978 1.00 97.56 373 LEU A N 1
ATOM 2946 C CA . LEU A 1 373 ? 25.201 -11.154 -21.921 1.00 97.56 373 LEU A CA 1
ATOM 2947 C C . LEU A 1 373 ? 25.581 -12.341 -22.810 1.00 97.56 373 LEU A C 1
ATOM 2949 O O . LEU A 1 373 ? 26.562 -12.258 -23.548 1.00 97.56 373 LEU A O 1
ATOM 2953 N N . LYS A 1 374 ? 24.792 -13.422 -22.798 1.00 97.19 374 LYS A N 1
ATOM 2954 C CA . LYS A 1 374 ? 24.981 -14.578 -23.689 1.00 97.19 374 LYS A CA 1
ATOM 2955 C C . LYS A 1 374 ? 25.008 -14.147 -25.154 1.00 97.19 374 LYS A C 1
ATOM 2957 O O . LYS A 1 374 ? 25.883 -14.578 -25.912 1.00 97.19 374 LYS A O 1
ATOM 2962 N N . GLU A 1 375 ? 24.069 -13.298 -25.556 1.00 95.69 375 GLU A N 1
ATOM 2963 C CA . GLU A 1 375 ? 23.995 -12.802 -26.926 1.00 95.69 375 GLU A CA 1
ATOM 2964 C C . GLU A 1 375 ? 25.195 -11.918 -27.285 1.00 95.69 375 GLU A C 1
ATOM 2966 O O . GLU A 1 375 ? 25.815 -12.129 -28.331 1.00 95.69 375 GLU A O 1
ATOM 2971 N N . ILE A 1 376 ? 25.586 -10.990 -26.408 1.00 97.19 376 ILE A N 1
ATOM 2972 C CA . ILE A 1 376 ? 26.782 -10.158 -26.611 1.00 97.19 376 ILE A CA 1
ATOM 2973 C C . ILE A 1 376 ? 28.031 -11.028 -26.743 1.00 97.19 376 ILE A C 1
ATOM 2975 O O . ILE A 1 376 ? 28.786 -10.862 -27.702 1.00 97.19 376 ILE A O 1
ATOM 2979 N N . TYR A 1 377 ? 28.244 -11.979 -25.831 1.00 97.69 377 TYR A N 1
ATOM 2980 C CA . TYR A 1 377 ? 29.404 -12.868 -25.871 1.00 97.69 377 TYR A CA 1
ATOM 2981 C C . TYR A 1 377 ? 29.429 -13.725 -27.137 1.00 97.69 377 TYR A C 1
ATOM 2983 O O . TYR A 1 377 ? 30.501 -13.938 -27.700 1.00 97.69 377 TYR A O 1
ATOM 2991 N N . THR A 1 378 ? 28.267 -14.138 -27.646 1.00 94.88 378 THR A N 1
ATOM 2992 C CA . THR A 1 378 ? 28.162 -14.836 -28.935 1.00 94.88 378 THR A CA 1
ATOM 2993 C C . THR A 1 378 ? 28.562 -13.918 -30.095 1.00 94.88 378 THR A C 1
ATOM 2995 O O . THR A 1 378 ? 29.447 -14.259 -30.880 1.00 94.88 378 THR A O 1
ATOM 2998 N N . ARG A 1 379 ? 27.968 -12.720 -30.187 1.00 92.25 379 ARG A N 1
ATOM 2999 C CA . ARG A 1 379 ? 28.209 -11.754 -31.279 1.00 92.25 379 ARG A CA 1
ATOM 3000 C C . ARG A 1 379 ? 29.637 -11.185 -31.282 1.00 92.25 379 ARG A C 1
ATOM 3002 O O . ARG A 1 379 ? 30.144 -10.806 -32.341 1.00 92.25 379 ARG A O 1
ATOM 3009 N N . LEU A 1 380 ? 30.284 -11.125 -30.118 1.00 94.88 380 LEU A N 1
ATOM 3010 C CA . LEU A 1 380 ? 31.669 -10.674 -29.939 1.00 94.88 380 LEU A CA 1
ATOM 3011 C C . LEU A 1 380 ? 32.691 -11.824 -29.883 1.00 94.88 380 LEU A C 1
ATOM 3013 O O . LEU A 1 380 ? 33.873 -11.556 -29.687 1.00 94.88 380 LEU A O 1
ATOM 3017 N N . ALA A 1 381 ? 32.261 -13.076 -30.078 1.00 95.25 381 ALA A N 1
ATOM 3018 C CA . ALA A 1 381 ? 33.104 -14.276 -30.055 1.00 95.25 381 ALA A CA 1
ATOM 3019 C C . ALA A 1 381 ? 33.912 -14.477 -28.749 1.00 95.25 381 ALA A C 1
ATOM 3021 O O . ALA A 1 381 ? 35.050 -14.942 -28.765 1.00 95.25 381 ALA A O 1
ATOM 3022 N N . MET A 1 382 ? 33.316 -14.155 -27.598 1.00 96.25 382 MET A N 1
ATOM 3023 C CA . MET A 1 382 ? 33.915 -14.293 -26.264 1.00 96.25 382 MET A CA 1
ATOM 3024 C C . MET A 1 382 ? 33.575 -15.660 -25.644 1.00 96.25 382 MET A C 1
ATOM 3026 O O . MET A 1 382 ? 32.741 -15.758 -24.741 1.00 96.25 382 MET A O 1
ATOM 3030 N N . MET A 1 383 ? 34.205 -16.727 -26.146 1.00 94.62 383 MET A N 1
ATOM 3031 C CA . MET A 1 383 ? 33.808 -18.118 -25.859 1.00 94.62 383 MET A CA 1
ATOM 3032 C C . MET A 1 383 ? 33.911 -18.518 -24.378 1.00 94.62 383 MET A C 1
ATOM 3034 O O . MET A 1 383 ? 32.985 -19.140 -23.856 1.00 94.62 383 MET A O 1
ATOM 3038 N N . ASP A 1 384 ? 34.963 -18.100 -23.670 1.00 95.38 384 ASP A N 1
ATOM 3039 C CA . ASP A 1 384 ? 35.137 -18.432 -22.245 1.00 95.38 384 ASP A CA 1
ATOM 3040 C C . ASP A 1 384 ? 34.010 -17.845 -21.383 1.00 95.38 384 ASP A C 1
ATOM 3042 O O . ASP A 1 384 ? 33.445 -18.500 -20.505 1.00 95.38 384 ASP A O 1
ATOM 3046 N N . LYS A 1 385 ? 33.638 -16.593 -21.668 1.00 95.75 385 LYS A N 1
ATOM 3047 C CA . LYS A 1 385 ? 32.547 -15.887 -20.990 1.00 95.75 385 LYS A CA 1
ATOM 3048 C C . LYS A 1 385 ? 31.184 -16.478 -21.349 1.00 95.75 385 LYS A C 1
ATOM 3050 O O . LYS A 1 385 ? 30.331 -16.635 -20.477 1.00 95.75 385 LYS A O 1
ATOM 3055 N N . LEU A 1 386 ? 30.996 -16.874 -22.608 1.00 95.94 386 LEU A N 1
ATOM 3056 C CA . LEU A 1 386 ? 29.791 -17.564 -23.065 1.00 95.94 386 LEU A CA 1
ATOM 3057 C C . LEU A 1 386 ? 29.575 -18.888 -22.313 1.00 95.94 386 LEU A C 1
ATOM 3059 O O . LEU A 1 386 ? 28.452 -19.185 -21.900 1.00 95.94 386 LEU A O 1
ATOM 3063 N N . GLN A 1 387 ? 30.638 -19.665 -22.090 1.00 95.19 387 GLN A N 1
ATOM 3064 C CA . GLN A 1 387 ? 30.566 -20.903 -21.311 1.00 95.19 387 GLN A CA 1
ATOM 3065 C C . GLN A 1 387 ? 30.135 -20.637 -19.860 1.00 95.19 387 GLN A C 1
ATOM 3067 O O . GLN A 1 387 ? 29.258 -21.334 -19.345 1.00 95.19 387 GLN A O 1
ATOM 3072 N N . GLN A 1 388 ? 30.696 -19.603 -19.222 1.00 93.25 388 GLN A N 1
ATOM 3073 C CA . GLN A 1 388 ? 30.343 -19.212 -17.851 1.00 93.25 388 GLN A CA 1
ATOM 3074 C C . GLN A 1 388 ? 28.865 -18.821 -17.724 1.00 93.25 388 GLN A C 1
ATOM 3076 O O . GLN A 1 388 ? 28.187 -19.286 -16.808 1.00 93.25 388 GLN A O 1
ATOM 3081 N N . ILE A 1 389 ? 28.346 -18.015 -18.655 1.00 94.44 389 ILE A N 1
ATOM 3082 C CA . ILE A 1 389 ? 26.937 -17.596 -18.640 1.00 94.44 389 ILE A CA 1
ATOM 3083 C C . ILE A 1 389 ? 25.989 -18.772 -18.888 1.00 94.44 389 ILE A C 1
ATOM 3085 O O . ILE A 1 389 ? 24.992 -18.905 -18.181 1.00 94.44 389 ILE A O 1
ATOM 3089 N N . ASN A 1 390 ? 26.296 -19.667 -19.834 1.00 93.31 390 ASN A N 1
ATOM 3090 C CA . ASN A 1 390 ? 25.465 -20.854 -20.071 1.00 93.31 390 ASN A CA 1
ATOM 3091 C C . ASN A 1 390 ? 25.377 -21.751 -18.826 1.00 93.31 390 ASN A C 1
ATOM 3093 O O . ASN A 1 390 ? 24.317 -22.296 -18.538 1.00 93.31 390 ASN A O 1
ATOM 3097 N N . ALA A 1 391 ? 26.464 -21.876 -18.057 1.00 91.50 391 ALA A N 1
ATOM 3098 C CA . ALA A 1 391 ? 26.448 -22.625 -16.804 1.00 91.50 391 ALA A CA 1
ATOM 3099 C C . ALA A 1 391 ? 25.565 -21.974 -15.724 1.00 91.50 391 ALA A C 1
ATOM 3101 O O . ALA A 1 391 ? 25.019 -22.691 -14.890 1.00 91.50 391 ALA A O 1
ATOM 3102 N N . LYS A 1 392 ? 25.420 -20.641 -15.725 1.00 90.50 392 LYS A N 1
ATOM 3103 C CA . LYS A 1 392 ? 24.512 -19.920 -14.816 1.00 90.50 392 LYS A CA 1
ATOM 3104 C C . LYS A 1 392 ? 23.046 -20.073 -15.220 1.00 90.50 392 LYS A C 1
ATOM 3106 O O . LYS A 1 392 ? 22.222 -20.294 -14.351 1.00 90.50 392 LYS A O 1
ATOM 3111 N N . LEU A 1 393 ? 22.743 -20.010 -16.518 1.00 90.69 393 LEU A N 1
ATOM 3112 C CA . LEU A 1 393 ? 21.380 -20.150 -17.055 1.00 90.69 393 LEU A CA 1
ATOM 3113 C C . LEU A 1 393 ? 20.782 -21.562 -16.900 1.00 90.69 393 LEU A C 1
ATOM 3115 O O . LEU A 1 393 ? 19.574 -21.722 -17.022 1.00 90.69 393 LEU A O 1
ATOM 3119 N N . ASN A 1 394 ? 21.621 -22.578 -16.679 1.00 85.38 394 ASN A N 1
ATOM 3120 C CA . ASN A 1 394 ? 21.210 -23.979 -16.530 1.00 85.38 394 ASN A CA 1
ATOM 3121 C C . ASN A 1 394 ? 21.060 -24.428 -15.059 1.00 85.38 394 ASN A C 1
ATOM 3123 O O . ASN A 1 394 ? 20.890 -25.623 -14.811 1.00 85.38 394 ASN A O 1
ATOM 3127 N N . LYS A 1 395 ? 21.198 -23.509 -14.099 1.00 74.62 395 LYS A N 1
ATOM 3128 C CA . LYS A 1 395 ? 20.946 -23.730 -12.668 1.00 74.62 395 LYS A CA 1
ATOM 3129 C C . LYS A 1 395 ? 19.597 -23.144 -12.299 1.00 74.62 395 LYS A C 1
ATOM 3131 O O . LYS A 1 395 ? 18.952 -23.746 -11.415 1.00 74.62 395 LYS A O 1
#

Foldseek 3Di:
DVVVVVVVVVVVVLVVLVVQLVVLLVQLVVCVVVVVLVSNQVSLVVSCPRPVVLQPLSSLLSLLVSLLSQCPDPVRCVVVVCSLVSNQVSLVSSCVNPPVCPCVVVSLVSLLVSLVVLQVQLVCLLPDPPRALVSLVSSLVSLVSSQVSCVVNVRDDLVSLVSNLSSCVRNVVLPSNLVSLVVSVVVVHPDLVSLLSQLVSCVVVVNLVSNLVSLVVSCVSVVLDPSSLVSNLVSCVVVVVLVVSLVSLVVNCVVVVLPLVSLLSQLVSLCSVLPPPVDDPVSSVVSLVRSLVSLVVSCVSPVLPLVSLQVNLVSLLVVLVVLLVVLVPDDPVPVVSSVVSNVSSLVSLVSSAVSLVSSCVNPVLPLVSLVSQLVSCVSNVVVVSNVVSVVSNVD

=== Feature glossary ===
Legend for the data blocks above and below:

— What the protein is —

The amino-acid sequence is the protein's primary structure: the linear order of residues from the N-terminus to the C-terminus, written in one-letter code. Everything else here — the 3D coordinates, the secondary structure, the domain annotations — is ultimately a consequence of this string.

Database cross-references. InterPro integrates a dozen domain/family signature databases into unified entries with residue-range hits. GO terms attach function/process/location labels with evidence codes. CATH codes position the fold in a four-level structural taxonomy. Organism is the NCBI-taxonomy species name.

— Where its atoms are —

The mmCIF block holds the 3D Cartesian coordinates of each backbone atom (N, Cα, C, O) in ångströms. mmCIF is the PDB's canonical archive format — a tagged-loop text representation of the atomic model.

The six renders are orthographic views along the three Cartesian axes in both directions. Representation (cartoon, sticks, or surface) and color scheme (sequence-rainbow or by-chain) vary across proteins so the training set covers all the common visualization conventions.

— Local backbone conformation —

Secondary structure is the local, repeating backbone conformation. DSSP classifies it into eight states by reading the hydrogen-bond network: three helix types (H, G, I), two β types (E, B), two non-regular types (T, S), and unstructured coil (-).

SS3 is a coarse helix/strand/coil call (letters a/b/c) made by the P-SEA algorithm from inter-Cα distances and dihedrals. It is less detailed than DSSP but needs only Cα positions.

Backbone dihedral angles. Every residue except chain termini has a φ (preceding-C → N → Cα → C) and a ψ (N → Cα → C → next-N). They are reported in degrees following the IUPAC sign convention. Secondary structure is essentially a statement about which (φ, ψ) basin each residue occupies.

— Global shape and packing —

The geometric summary reports three shape descriptors. Rg (radius of gyration) measures how spread out the Cα atoms are about their centre of mass; compact globular proteins have small Rg, elongated or unfolded ones large. Cα contacts (<8 Å, |i−j|>4) count long-range residue pairs in spatial proximity — high for tightly packed folds, near zero for rods or random coil. The bounding-box extents give the protein's footprint along x, y, z in Å.

Solvent accessibility: the surface area of each residue that a 1.4 Å water probe can touch, in Å². When only backbone atoms are present the absolute values are lower than full-atom SASA (side chains contribute most of the area) and are flagged as backbone-only.

Plot images: a contact map (which residues are close in 3D, as an N×N binary image), a Ramachandran scatter (backbone torsion angles, revealing secondary-structure composition at a glance), and — for AlphaFold structures — a PAE heatmap (pairwise prediction confidence).

— Structural neighborhood —

Foldseek's 3Di representation compresses backbone geometry into a per-residue letter drawn from a learned twenty-state alphabet. It captures the tertiary interaction pattern around each residue — which residues are packed against it in space, regardless of where they are in sequence.

Structural nearest neighbors (via Foldseek easy-search vs the PDB). Reported per hit: target PDB id, E-value, and alignment TM-score. A TM-score above ~0.5 is the conventional threshold for 'same fold'.

— Confidence and disorder —

pLDDT (predicted Local Distance Difference Test) is AlphaFold's per-residue confidence score, ranging from 0 to 100. Values above 90 indicate high confidence (typically well-packed cores); 70–90 is confident; 50–70 low confidence; below 50 usually means the region is disordered or the prediction is unreliable there. AlphaFold stores pLDDT in the mmCIF B-factor column.

For experimental (PDB) structures, the B-factor (temperature factor) quantifies the positional spread of each atom in the crystal — a combination of thermal vibration and static disorder — in units of Å². High B-factors mark flexible loops or poorly resolved regions; low B-factors mark the rigid, well-ordered core.

Predicted Aligned Error (PAE) is an AlphaFold confidence matrix: entry (i, j) is the expected error in the position of residue j, in ångströms, when the prediction is superimposed on the true structure at residue i. Low PAE within a block of residues means that block is internally rigid and well-predicted; high PAE between two blocks means their relative placement is uncertain even if each block individually is confident.